Protein AF-0000000083204883 (afdb_homodimer)

Solvent-accessible surface area (backbone atoms only — not comparable to full-atom values): 38728 Å² total; per-residue (Å²): 101,37,36,27,34,36,57,40,54,31,65,78,94,38,88,53,67,63,18,46,50,49,54,61,36,45,36,52,37,22,74,72,64,37,47,37,32,40,41,23,33,39,91,71,51,90,71,87,69,51,61,55,72,74,25,39,43,43,73,42,78,50,64,87,50,73,80,52,20,53,50,53,37,37,52,52,45,47,53,48,30,54,75,69,62,31,55,31,38,37,35,30,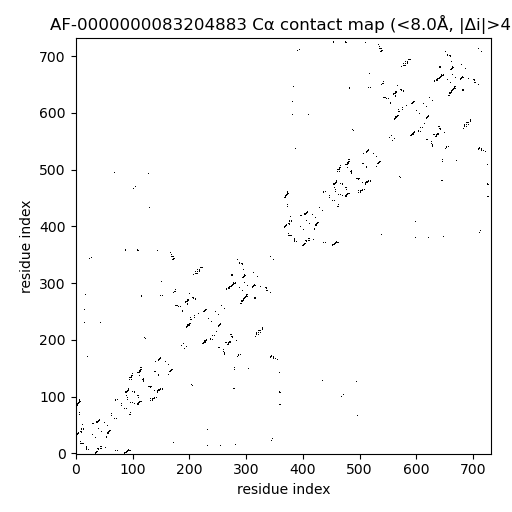36,30,56,39,18,48,49,31,35,52,37,45,62,71,68,34,37,34,38,30,38,47,61,42,77,68,52,77,39,83,82,52,52,72,51,46,27,42,50,27,52,46,2,40,49,30,30,65,73,56,32,72,35,38,37,21,42,39,68,69,54,43,52,45,40,28,72,74,66,67,43,76,80,57,41,82,50,51,64,47,40,74,80,66,59,83,40,90,48,66,69,57,35,55,72,67,71,51,52,83,54,31,25,41,32,33,61,49,62,51,48,78,44,37,30,59,64,48,52,54,53,15,54,70,70,34,84,49,84,83,40,42,47,37,44,33,29,41,60,96,66,87,43,74,63,38,51,50,46,53,52,52,34,54,75,70,67,38,39,71,68,34,74,70,59,66,68,65,41,28,22,50,54,57,32,38,46,28,35,47,49,50,29,74,64,66,37,61,58,52,54,59,48,44,39,38,57,53,19,34,36,54,41,32,20,60,38,72,38,55,53,68,73,62,68,61,73,85,28,47,33,62,60,87,38,40,68,55,46,20,50,52,50,40,52,55,69,70,40,82,88,63,78,37,89,65,92,57,76,80,25,35,46,70,62,40,27,53,55,52,50,52,49,51,56,59,56,69,44,81,72,78,82,123,103,37,36,29,35,37,57,39,56,32,67,80,94,38,88,51,68,64,19,46,49,49,53,61,36,48,37,51,38,22,73,72,64,35,46,37,33,41,41,22,34,40,92,70,51,91,72,85,69,51,61,55,71,73,26,39,43,44,74,43,79,51,66,88,50,74,81,50,21,53,51,53,38,36,52,51,46,47,53,47,29,56,74,69,63,33,55,31,38,37,35,31,37,29,56,38,17,47,49,31,35,51,38,45,63,71,69,32,37,33,39,32,36,46,61,44,78,68,51,77,38,84,85,52,53,71,51,46,26,42,48,28,51,45,2,40,49,32,30,65,73,56,32,71,36,38,37,22,42,40,68,69,54,44,51,47,39,30,72,75,67,65,43,77,79,56,40,83,51,52,64,48,38,74,80,64,59,85,42,90,48,67,70,58,34,54,73,67,70,52,53,81,54,29,25,41,30,32,61,50,63,50,48,77,45,37,31,59,66,47,50,53,53,14,53,70,71,34,84,48,85,81,40,42,46,35,43,34,28,43,59,96,65,86,44,75,63,38,52,51,46,52,52,51,34,54,74,70,66,39,37,72,69,35,74,71,60,66,69,64,41,28,22,51,54,57,32,38,45,28,35,47,48,50,28,76,64,64,37,62,58,49,55,59,49,44,40,38,58,54,18,35,35,53,40,31,20,60,36,72,38,54,52,67,74,62,67,61,75,84,29,46,32,62,60,87,39,39,67,54,45,20,50,52,49,40,52,55,69,72,40,82,89,63,78,38,90,63,93,58,76,80,25,34,46,68,61,41,28,52,56,51,52,51,49,51,56,58,56,68,43,81,72,78,85,125

Nearest PDB structures (foldseek):
  6n1x-assembly1_A  TM=7.635E-01  e=8.640E-19  Staphylococcus aureus subsp. aureus CN1
  2jjm-assembly1_C  TM=7.603E-01  e=8.647E-18  Bacillus anthracis str. Ames
  1rzv-assembly2_B  TM=6.541E-01  e=3.173E-16  Agrobacterium tumefaciens
  8b62-assembly2_B  TM=7.294E-01  e=3.375E-13  Pseudomonas aeruginosa
  8qoy-assembly1_A  TM=6.382E-01  e=8.184E-13  Actinobacillus pleuropneumoniae

Structure (mmCIF, N/CA/C/O backbone):
data_AF-0000000083204883-model_v1
#
loop_
_entity.id
_entity.type
_entity.pdbx_description
1 polymer 'Glycosyltransferase family 4 protein'
#
loop_
_atom_site.group_PDB
_atom_site.id
_atom_site.type_symbol
_atom_site.label_atom_id
_atom_site.label_alt_id
_atom_site.label_comp_id
_atom_site.label_asym_id
_atom_site.label_entity_id
_atom_site.label_seq_id
_atom_site.pdbx_PDB_ins_code
_atom_site.Cartn_x
_atom_site.Cartn_y
_atom_site.Cartn_z
_atom_site.occupancy
_atom_site.B_iso_or_equiv
_atom_site.auth_seq_id
_atom_site.auth_comp_id
_atom_site.auth_asym_id
_atom_site.auth_atom_id
_atom_site.pdbx_PDB_model_num
ATOM 1 N N . MET A 1 1 ? -12.242 -28.641 11.977 1 95.19 1 MET A N 1
ATOM 2 C CA . MET A 1 1 ? -11.484 -27.391 11.922 1 95.19 1 MET A CA 1
ATOM 3 C C . MET A 1 1 ? -11.938 -26.547 10.742 1 95.19 1 MET A C 1
ATOM 5 O O . MET A 1 1 ? -12.031 -27.031 9.617 1 95.19 1 MET A O 1
ATOM 9 N N . LYS A 1 2 ? -12.305 -25.344 10.961 1 96.94 2 LYS A N 1
ATOM 10 C CA . LYS A 1 2 ? -12.828 -24.453 9.93 1 96.94 2 LYS A CA 1
ATOM 11 C C . LYS A 1 2 ? -11.727 -23.562 9.367 1 96.94 2 LYS A C 1
ATOM 13 O O . LYS A 1 2 ? -11.086 -22.812 10.102 1 96.94 2 LYS A O 1
ATOM 18 N N . ILE A 1 3 ? -11.523 -23.625 8.055 1 98.56 3 ILE A N 1
ATOM 19 C CA . ILE A 1 3 ? -10.477 -22.891 7.352 1 98.56 3 ILE A CA 1
ATOM 20 C C . ILE A 1 3 ? -11.109 -21.969 6.309 1 98.56 3 ILE A C 1
ATOM 22 O O . ILE A 1 3 ? -11.898 -22.406 5.473 1 98.56 3 ILE A O 1
ATOM 26 N N . VAL A 1 4 ? -10.812 -20.719 6.344 1 98.69 4 VAL A N 1
ATOM 27 C CA . VAL A 1 4 ? -11.211 -19.766 5.309 1 98.69 4 VAL A CA 1
ATOM 28 C C . VAL A 1 4 ? -10 -19.406 4.449 1 98.69 4 VAL A C 1
ATOM 30 O O . VAL A 1 4 ? -8.922 -19.125 4.969 1 98.69 4 VAL A O 1
ATOM 33 N N . VAL A 1 5 ? -10.211 -19.484 3.193 1 98.69 5 VAL A N 1
ATOM 34 C CA . VAL A 1 5 ? -9.133 -19.25 2.232 1 98.69 5 VAL A CA 1
ATOM 35 C C . VAL A 1 5 ? -9.375 -17.938 1.497 1 98.69 5 VAL A C 1
ATOM 37 O O . VAL A 1 5 ? -10.484 -17.656 1.036 1 98.69 5 VAL A O 1
ATOM 40 N N . THR A 1 6 ? -8.312 -17.109 1.4 1 97.44 6 THR A N 1
ATOM 41 C CA . THR A 1 6 ? -8.398 -15.852 0.657 1 97.44 6 THR A CA 1
ATOM 42 C C . THR A 1 6 ? -7.113 -15.594 -0.123 1 97.44 6 THR A C 1
ATOM 44 O O . THR A 1 6 ? -6.141 -16.328 0.013 1 97.44 6 THR A O 1
ATOM 47 N N . GLY A 1 7 ? -7.121 -14.578 -0.982 1 94.31 7 GLY A N 1
ATOM 48 C CA . GLY A 1 7 ? -5.961 -14.227 -1.79 1 94.31 7 GLY A CA 1
ATOM 49 C C . GLY A 1 7 ? -6.031 -14.773 -3.203 1 94.31 7 GLY A C 1
ATOM 50 O O . GLY A 1 7 ? -5.18 -14.469 -4.035 1 94.31 7 GLY A O 1
ATOM 51 N N . THR A 1 8 ? -6.988 -15.617 -3.457 1 93.5 8 THR A N 1
ATOM 52 C CA . THR A 1 8 ? -7.262 -16.109 -4.801 1 93.5 8 THR A CA 1
ATOM 53 C C . THR A 1 8 ? -8.398 -15.328 -5.445 1 93.5 8 THR A C 1
ATOM 55 O O . THR A 1 8 ? -9.227 -14.742 -4.75 1 93.5 8 THR A O 1
ATOM 58 N N . ARG A 1 9 ? -8.391 -15.32 -6.75 1 91.62 9 ARG A N 1
ATOM 59 C CA . ARG A 1 9 ? -9.508 -14.688 -7.449 1 91.62 9 ARG A CA 1
ATOM 60 C C . ARG A 1 9 ? -10.758 -15.555 -7.367 1 91.62 9 ARG A C 1
ATOM 62 O O . ARG A 1 9 ? -11.875 -15.031 -7.395 1 91.62 9 ARG A O 1
ATOM 69 N N . GLY A 1 10 ? -10.453 -16.844 -7.371 1 93.12 10 GLY A N 1
ATOM 70 C CA . GLY A 1 10 ? -11.586 -17.75 -7.219 1 93.12 10 GLY A CA 1
ATOM 71 C C . GLY A 1 10 ? -11.336 -19.125 -7.793 1 93.12 10 GLY A C 1
ATOM 72 O O . GLY A 1 10 ? -10.273 -19.375 -8.375 1 93.12 10 GLY A O 1
ATOM 73 N N . ILE A 1 11 ? -12.188 -19.969 -7.551 1 95.25 11 ILE A N 1
ATOM 74 C CA . ILE A 1 11 ? -12.297 -21.297 -8.117 1 95.25 11 ILE A CA 1
ATOM 75 C C . ILE A 1 11 ? -13.766 -21.656 -8.336 1 95.25 11 ILE A C 1
ATOM 77 O O . ILE A 1 11 ? -14.648 -21.094 -7.684 1 95.25 11 ILE A O 1
ATOM 81 N N . PRO A 1 12 ? -14.148 -22.609 -9.203 1 94.19 12 PRO A N 1
ATOM 82 C CA . PRO A 1 12 ? -13.312 -23.328 -10.172 1 94.19 12 PRO A CA 1
ATOM 83 C C . PRO A 1 12 ? -13.156 -22.578 -11.484 1 94.19 12 PRO A C 1
ATOM 85 O O . PRO A 1 12 ? -13.875 -21.609 -11.734 1 94.19 12 PRO A O 1
ATOM 88 N N . GLY A 1 13 ? -12.219 -23 -12.297 1 90 13 GLY A N 1
ATOM 89 C CA . GLY A 1 13 ? -12.133 -22.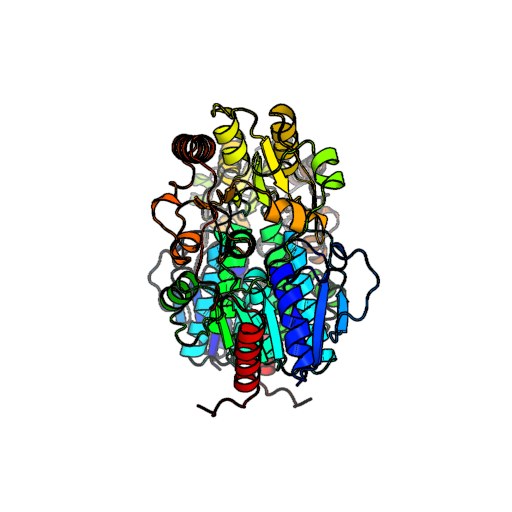625 -13.695 1 90 13 GLY A CA 1
ATOM 90 C C . GLY A 1 13 ? -11.625 -21.219 -13.914 1 90 13 GLY A C 1
ATOM 91 O O . GLY A 1 13 ? -11.922 -20.594 -14.93 1 90 13 GLY A O 1
ATOM 92 N N . ILE A 1 14 ? -10.992 -20.656 -12.914 1 90 14 ILE A N 1
ATOM 93 C CA . ILE A 1 14 ? -10.398 -19.328 -13.062 1 90 14 ILE A CA 1
ATOM 94 C C . ILE A 1 14 ? -8.922 -19.469 -13.422 1 90 14 ILE A C 1
ATOM 96 O O . ILE A 1 14 ? -8.203 -20.281 -12.836 1 90 14 ILE A O 1
ATOM 100 N N . MET A 1 15 ? -8.484 -18.75 -14.391 1 88.44 15 MET A N 1
ATOM 101 C CA . MET A 1 15 ? -7.113 -18.828 -14.883 1 88.44 15 MET A CA 1
ATOM 102 C C . MET A 1 15 ? -6.133 -18.234 -13.875 1 88.44 15 MET A C 1
ATOM 104 O O . MET A 1 15 ? -6.406 -17.203 -13.258 1 88.44 15 MET A O 1
ATOM 108 N N . GLY A 1 16 ? -4.996 -18.938 -13.703 1 89.75 16 GLY A N 1
ATOM 109 C CA . GLY A 1 16 ? -3.945 -18.453 -12.828 1 89.75 16 GLY A CA 1
ATOM 110 C C . GLY A 1 16 ? -3.301 -19.547 -11.992 1 89.75 16 GLY A C 1
ATOM 111 O O . GLY A 1 16 ? -3.922 -20.578 -11.727 1 89.75 16 GLY A O 1
ATOM 112 N N . GLY A 1 17 ? -2.109 -19.266 -11.594 1 90.81 17 GLY A N 1
ATOM 113 C CA . GLY A 1 17 ? -1.373 -20.234 -10.805 1 90.81 17 GLY A CA 1
ATOM 114 C C . GLY A 1 17 ? -1.964 -20.453 -9.422 1 90.81 17 GLY A C 1
ATOM 115 O O . GLY A 1 17 ? -2.141 -21.578 -8.984 1 90.81 17 GLY A O 1
ATOM 116 N N . VAL A 1 18 ? -2.275 -19.328 -8.75 1 93.69 18 VAL A N 1
ATOM 117 C CA . VAL A 1 18 ? -2.857 -19.406 -7.414 1 93.69 18 VAL A CA 1
ATOM 118 C C . VAL A 1 18 ? -4.238 -20.062 -7.488 1 93.69 18 VAL A C 1
ATOM 120 O O . VAL A 1 18 ? -4.594 -20.875 -6.633 1 93.69 18 VAL A O 1
ATOM 123 N N . GLU A 1 19 ? -4.977 -19.75 -8.492 1 94.62 19 GLU A N 1
ATOM 124 C CA . GLU A 1 19 ? -6.316 -20.297 -8.688 1 94.62 19 GLU A CA 1
ATOM 125 C C . GLU A 1 19 ? -6.27 -21.797 -8.945 1 94.62 19 GLU A C 1
ATOM 127 O O . GLU A 1 19 ? -7.039 -22.547 -8.359 1 94.62 19 GLU A O 1
ATOM 132 N N . THR A 1 20 ? -5.344 -22.172 -9.82 1 93.94 20 THR A N 1
ATOM 133 C CA . THR A 1 20 ? -5.172 -23.594 -10.109 1 93.94 20 THR A CA 1
ATOM 134 C C . THR A 1 20 ? -4.734 -24.359 -8.852 1 93.94 20 THR A C 1
ATOM 136 O O . THR A 1 20 ? -5.25 -25.438 -8.562 1 93.94 20 THR A O 1
ATOM 139 N N . HIS A 1 21 ? -3.814 -23.75 -8.125 1 96.38 21 HIS A N 1
ATOM 140 C CA . HIS A 1 21 ? -3.348 -24.312 -6.871 1 96.38 21 HIS A CA 1
ATOM 141 C C . HIS A 1 21 ? -4.504 -24.531 -5.902 1 96.38 21 HIS A C 1
ATOM 143 O O . HIS A 1 21 ? -4.656 -25.625 -5.348 1 96.38 21 HIS A O 1
ATOM 149 N N . CYS A 1 22 ? -5.305 -23.578 -5.723 1 97.88 22 CYS A N 1
ATOM 150 C CA . CYS A 1 22 ? -6.422 -23.641 -4.785 1 97.88 22 CYS A CA 1
ATOM 151 C C . CYS A 1 22 ? -7.469 -24.656 -5.258 1 97.88 22 CYS A C 1
ATOM 153 O O . CYS A 1 22 ? -8.039 -25.391 -4.449 1 97.88 22 CYS A O 1
ATOM 155 N N . GLU A 1 23 ? -7.703 -24.656 -6.574 1 96.56 23 GLU A N 1
ATOM 156 C CA . GLU A 1 23 ? -8.719 -25.531 -7.145 1 96.56 23 GLU A CA 1
ATOM 157 C C . GLU A 1 23 ? -8.336 -27 -6.973 1 96.56 23 GLU A C 1
ATOM 159 O O . GLU A 1 23 ? -9.203 -27.859 -6.797 1 96.56 23 GLU A O 1
ATOM 164 N N . GLU A 1 24 ? -7.078 -27.266 -6.996 1 96.56 24 GLU A N 1
ATOM 165 C CA . GLU A 1 24 ? -6.59 -28.641 -6.848 1 96.56 24 GLU A CA 1
ATOM 166 C C . GLU A 1 24 ? -6.445 -29.016 -5.379 1 96.56 24 GLU A C 1
ATOM 168 O O . GLU A 1 24 ? -6.766 -30.141 -4.988 1 96.56 24 GLU A O 1
ATOM 173 N N . LEU A 1 25 ? -6.035 -28.109 -4.555 1 98.06 25 LEU A N 1
ATOM 174 C CA . LEU A 1 25 ? -5.637 -28.391 -3.178 1 98.06 25 LEU A CA 1
ATOM 175 C C . LEU A 1 25 ? -6.855 -28.516 -2.271 1 98.06 25 LEU A C 1
ATOM 177 O O . LEU A 1 25 ? -6.977 -29.484 -1.52 1 98.06 25 LEU A O 1
ATOM 181 N N . PHE A 1 26 ? -7.758 -27.594 -2.324 1 98.56 26 PHE A N 1
ATOM 182 C CA . PHE A 1 26 ? -8.688 -27.422 -1.215 1 98.56 26 PHE A CA 1
ATOM 183 C C . PHE A 1 26 ? -9.781 -28.469 -1.251 1 98.56 26 PHE A C 1
ATOM 185 O O . PHE A 1 26 ? -10.242 -28.938 -0.205 1 98.56 26 PHE A O 1
ATOM 192 N N . PRO A 1 27 ? -10.25 -28.984 -2.502 1 98.12 27 PRO A N 1
ATOM 193 C CA . PRO A 1 27 ? -11.133 -30.141 -2.475 1 98.12 27 PRO A CA 1
ATOM 194 C C . PRO A 1 27 ? -10.508 -31.344 -1.776 1 98.12 27 PRO A C 1
ATOM 196 O O . PRO A 1 27 ? -11.195 -32.094 -1.08 1 98.12 27 PRO A O 1
ATOM 199 N N . ARG A 1 28 ? -9.234 -31.531 -1.938 1 98 28 ARG A N 1
ATOM 200 C CA . ARG A 1 28 ? -8.516 -32.625 -1.29 1 98 28 ARG A CA 1
ATOM 201 C C . ARG A 1 28 ? -8.438 -32.406 0.217 1 98 28 ARG A C 1
ATOM 203 O O . ARG A 1 28 ? -8.531 -33.375 0.991 1 98 28 ARG A O 1
ATOM 210 N N . ILE A 1 29 ? -8.266 -31.156 0.629 1 98.56 29 ILE A N 1
ATOM 211 C CA . ILE A 1 29 ? -8.258 -30.812 2.047 1 98.56 29 ILE A CA 1
ATOM 212 C C . ILE A 1 29 ? -9.633 -31.094 2.652 1 98.56 29 ILE A C 1
ATOM 214 O O . ILE A 1 29 ? -9.734 -31.641 3.754 1 98.56 29 ILE A O 1
ATOM 218 N N . ALA A 1 30 ? -10.688 -30.703 1.921 1 98.31 30 ALA A N 1
ATOM 219 C CA . ALA A 1 30 ? -12.055 -30.938 2.379 1 98.31 30 ALA A CA 1
ATOM 220 C C . ALA A 1 30 ? -12.32 -32.438 2.561 1 98.31 30 ALA A C 1
ATOM 222 O O . ALA A 1 30 ? -12.961 -32.844 3.529 1 98.31 30 ALA A O 1
ATOM 223 N N . ARG A 1 31 ? -11.828 -33.25 1.683 1 97.75 31 ARG A N 1
ATOM 224 C CA . ARG A 1 31 ? -12.016 -34.688 1.747 1 97.75 31 ARG A CA 1
ATOM 225 C C . ARG A 1 31 ? -11.328 -35.281 2.973 1 97.75 31 ARG A C 1
ATOM 227 O O . ARG A 1 31 ? -11.703 -36.375 3.445 1 97.75 31 ARG A O 1
ATOM 234 N N . LYS A 1 32 ? -10.391 -34.562 3.473 1 97.56 32 LYS A N 1
ATOM 235 C CA . LYS A 1 32 ? -9.672 -35.031 4.66 1 97.56 32 LYS A CA 1
ATOM 236 C C . LYS A 1 32 ? -10.414 -34.625 5.934 1 97.56 32 LYS A C 1
ATOM 238 O O . LYS A 1 32 ? -9.953 -34.906 7.043 1 97.56 32 LYS A O 1
ATOM 243 N N . GLY A 1 33 ? -11.523 -33.875 5.84 1 97.25 33 GLY A N 1
ATOM 244 C CA . GLY A 1 33 ? -12.383 -33.625 6.984 1 97.25 33 GLY A CA 1
ATOM 245 C C . GLY A 1 33 ? -12.375 -32.188 7.426 1 97.25 33 GLY A C 1
ATOM 246 O O . GLY A 1 33 ? -13.055 -31.812 8.383 1 97.25 33 GLY A O 1
ATOM 247 N N . PHE A 1 34 ? -11.688 -31.312 6.758 1 98 34 PHE A N 1
ATOM 248 C CA . PHE A 1 34 ? -11.656 -29.906 7.113 1 98 34 PHE A CA 1
ATOM 249 C C . PHE A 1 34 ? -12.867 -29.172 6.539 1 98 34 PHE A C 1
ATOM 251 O O . PHE A 1 34 ? -13.336 -29.5 5.445 1 98 34 PHE A O 1
ATOM 258 N N . ASP A 1 35 ? -13.383 -28.25 7.246 1 98.44 35 ASP A N 1
ATOM 259 C CA . ASP A 1 35 ? -14.43 -27.344 6.766 1 98.44 35 ASP A CA 1
ATOM 260 C C . ASP A 1 35 ? -13.82 -26.141 6.059 1 98.44 35 ASP A C 1
ATOM 262 O O . ASP A 1 35 ? -13.453 -25.156 6.703 1 98.44 35 ASP A O 1
ATOM 266 N N . VAL A 1 36 ? -13.797 -26.219 4.727 1 98.62 36 VAL A N 1
ATOM 267 C CA . VAL A 1 36 ? -13.055 -25.234 3.951 1 98.62 36 VAL A CA 1
ATOM 268 C C . VAL A 1 36 ? -14.023 -24.266 3.275 1 98.62 36 VAL A C 1
ATOM 270 O O . VAL A 1 36 ? -14.969 -24.688 2.613 1 98.62 36 VAL A O 1
ATOM 273 N N . THR A 1 37 ? -13.844 -23 3.451 1 98.69 37 THR A N 1
ATOM 274 C CA . THR A 1 37 ? -14.539 -21.938 2.73 1 98.69 37 THR A CA 1
ATOM 275 C C . THR A 1 37 ? -13.555 -21.109 1.918 1 98.69 37 THR A C 1
ATOM 277 O O . THR A 1 37 ? -12.586 -20.578 2.463 1 98.69 37 THR A O 1
ATOM 280 N N . VAL A 1 38 ? -13.805 -20.984 0.643 1 98.44 38 VAL A N 1
ATOM 281 C CA . VAL A 1 38 ? -12.969 -20.156 -0.227 1 98.44 38 VAL A CA 1
ATOM 282 C C . VAL A 1 38 ? -13.688 -18.859 -0.548 1 98.44 38 VAL A C 1
ATOM 284 O O . VAL A 1 38 ? -14.82 -18.859 -1.043 1 98.44 38 VAL A O 1
ATOM 287 N N . ILE A 1 39 ? -13.023 -17.781 -0.269 1 97.75 39 ILE A N 1
ATOM 288 C CA . ILE A 1 39 ? -13.555 -16.453 -0.602 1 97.75 39 ILE A CA 1
ATOM 289 C C . ILE A 1 39 ? -13.141 -16.078 -2.021 1 97.75 39 ILE A C 1
ATOM 291 O O . ILE A 1 39 ? -11.945 -16.047 -2.338 1 97.75 39 ILE A O 1
ATOM 295 N N . ARG A 1 40 ? -14.133 -15.812 -2.848 1 95.62 40 ARG A N 1
ATOM 296 C CA . ARG A 1 40 ? -13.875 -15.484 -4.246 1 95.62 40 ARG A CA 1
ATOM 297 C C . ARG A 1 40 ? -14.141 -14.008 -4.516 1 95.62 40 ARG A C 1
ATOM 299 O O . ARG A 1 40 ? -14.922 -13.367 -3.811 1 95.62 40 ARG A O 1
ATOM 306 N N . ARG A 1 41 ? -13.414 -13.484 -5.453 1 91.25 41 ARG A N 1
ATOM 307 C CA . ARG A 1 41 ? -13.672 -12.125 -5.922 1 91.25 41 ARG A CA 1
ATOM 308 C C . ARG A 1 41 ? -14.805 -12.109 -6.945 1 91.25 41 ARG A C 1
ATOM 310 O O . ARG A 1 41 ? -14.648 -12.609 -8.062 1 91.25 41 ARG A O 1
ATOM 317 N N . LYS A 1 42 ? -15.773 -11.453 -6.699 1 88.94 42 LYS A N 1
ATOM 318 C CA . LYS A 1 42 ? -17 -11.492 -7.488 1 88.94 42 LYS A CA 1
ATOM 319 C C . LYS A 1 42 ? -16.734 -11.047 -8.93 1 88.94 42 LYS A C 1
ATOM 321 O O . LYS A 1 42 ? -17.359 -11.562 -9.859 1 88.94 42 LYS A O 1
ATOM 326 N N . SER A 1 43 ? -15.867 -10.148 -9.141 1 85.19 43 SER A N 1
ATOM 327 C CA . SER A 1 43 ? -15.602 -9.586 -10.461 1 85.19 43 SER A CA 1
ATOM 328 C C . SER A 1 43 ? -14.969 -10.617 -11.383 1 85.19 43 SER A C 1
ATOM 330 O O . SER A 1 43 ? -14.969 -10.453 -12.609 1 85.19 43 SER A O 1
ATOM 332 N N . TYR A 1 44 ? -14.453 -11.719 -10.789 1 87.06 44 TYR A N 1
ATOM 333 C CA . TYR A 1 44 ? -13.742 -12.711 -11.594 1 87.06 44 TYR A CA 1
ATOM 334 C C . TYR A 1 44 ? -14.57 -13.984 -11.742 1 87.06 44 TYR A C 1
ATOM 336 O O . TYR A 1 44 ? -14.203 -14.883 -12.508 1 87.06 44 TYR A O 1
ATOM 344 N N . VAL A 1 45 ? -15.562 -14.016 -10.961 1 88.25 45 VAL A N 1
ATOM 345 C CA . VAL A 1 45 ? -16.391 -15.219 -10.953 1 88.25 45 VAL A CA 1
ATOM 346 C C . VAL A 1 45 ? -17.609 -15.016 -11.844 1 88.25 45 VAL A C 1
ATOM 348 O O . VAL A 1 45 ? -18.266 -13.977 -11.781 1 88.25 45 VAL A O 1
ATOM 351 N N . HIS A 1 46 ? -17.859 -16.047 -12.711 1 86.88 46 HIS A N 1
ATOM 352 C CA . HIS A 1 46 ? -18.953 -15.922 -13.664 1 86.88 46 HIS A CA 1
ATOM 353 C C . HIS A 1 46 ? -20.016 -17 -13.43 1 86.88 46 HIS A C 1
ATOM 355 O O . HIS A 1 46 ? -20.797 -17.312 -14.328 1 86.88 46 HIS A O 1
ATOM 361 N N . ASP A 1 47 ? -19.984 -17.562 -12.273 1 90.94 47 ASP A N 1
ATOM 362 C CA . ASP A 1 47 ? -20.969 -18.578 -11.898 1 90.94 47 ASP A CA 1
ATOM 363 C C . ASP A 1 47 ? -21.703 -18.188 -10.617 1 90.94 47 ASP A C 1
ATOM 365 O O . ASP A 1 47 ? -21.453 -17.125 -10.062 1 90.94 47 ASP A O 1
ATOM 369 N N . THR A 1 48 ? -22.656 -18.984 -10.195 1 91 48 THR A N 1
ATOM 370 C CA . THR A 1 48 ? -23.422 -18.734 -8.969 1 91 48 THR A CA 1
ATOM 371 C C . THR A 1 48 ? -23.203 -19.859 -7.965 1 91 48 THR A C 1
ATOM 373 O O . THR A 1 48 ? -24.078 -20.125 -7.133 1 91 48 THR A O 1
ATOM 376 N N . LEU A 1 49 ? -22.062 -20.531 -8.148 1 94.19 49 LEU A N 1
ATOM 377 C CA . LEU A 1 49 ? -21.797 -21.688 -7.289 1 94.19 49 LEU A CA 1
ATOM 378 C C . LEU A 1 49 ? -21.609 -21.25 -5.84 1 94.19 49 LEU A C 1
ATOM 380 O O . LEU A 1 49 ? -20.984 -20.219 -5.57 1 94.19 49 LEU A O 1
ATOM 384 N N . ARG A 1 50 ? -22.172 -22.016 -4.918 1 95.5 50 ARG A N 1
ATOM 385 C CA . ARG A 1 50 ? -21.953 -21.797 -3.49 1 95.5 50 ARG A CA 1
ATOM 386 C C . ARG A 1 50 ? -21.172 -22.953 -2.877 1 95.5 50 ARG A C 1
ATOM 388 O O . ARG A 1 50 ? -20.688 -22.844 -1.746 1 95.5 50 ARG A O 1
ATOM 395 N N . GLN A 1 51 ? -21.062 -24 -3.654 1 97 51 GLN A N 1
ATOM 396 C CA . GLN A 1 51 ? -20.281 -25.172 -3.266 1 97 51 GLN A CA 1
ATOM 397 C C . GLN A 1 51 ? -19.516 -25.734 -4.457 1 97 51 GLN A C 1
ATOM 399 O O . GLN A 1 51 ? -19.953 -25.609 -5.602 1 97 51 GLN A O 1
ATOM 404 N N .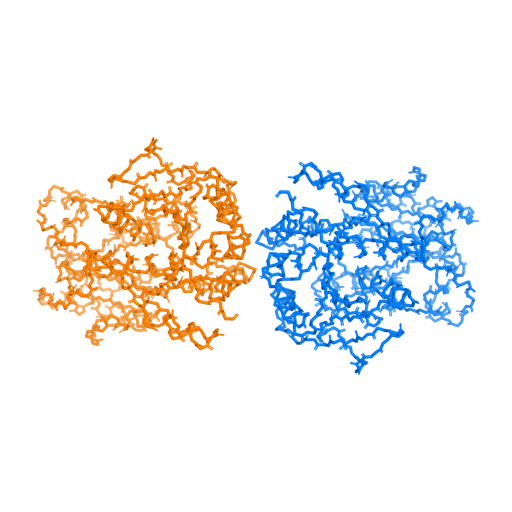 TYR A 1 52 ? -18.422 -26.312 -4.16 1 96.94 52 TYR A N 1
ATOM 405 C CA . TYR A 1 52 ? -17.594 -26.969 -5.168 1 96.94 52 TYR A CA 1
ATOM 406 C C . TYR A 1 52 ? -16.75 -28.078 -4.555 1 96.94 52 TYR A C 1
ATOM 408 O O . TYR A 1 52 ? -15.82 -27.828 -3.793 1 96.94 52 TYR A O 1
ATOM 416 N N . GLU A 1 53 ? -17.062 -29.312 -4.844 1 97.06 53 GLU A N 1
ATOM 417 C CA . GLU A 1 53 ? -16.312 -30.5 -4.434 1 97.06 53 GLU A CA 1
ATOM 418 C C . GLU A 1 53 ? -16.031 -30.484 -2.936 1 97.06 53 GLU A C 1
ATOM 420 O O . GLU A 1 53 ? -14.875 -30.625 -2.52 1 97.06 53 GLU A O 1
ATOM 425 N N . GLY A 1 54 ? -16.984 -30.188 -2.115 1 96.88 54 GLY A N 1
ATOM 426 C CA . GLY A 1 54 ? -16.891 -30.281 -0.667 1 96.88 54 GLY A CA 1
ATOM 427 C C . GLY A 1 54 ? -16.469 -28.984 -0.009 1 96.88 54 GLY A C 1
ATOM 428 O O . GLY A 1 54 ? -16.391 -28.906 1.218 1 96.88 54 GLY A O 1
ATOM 429 N N . ILE A 1 55 ? -16.234 -27.906 -0.812 1 97.69 55 ILE A N 1
ATOM 430 C CA . ILE A 1 55 ? -15.812 -26.625 -0.269 1 97.69 55 ILE A CA 1
ATOM 431 C C . ILE A 1 55 ? -16.953 -25.609 -0.38 1 97.69 55 ILE A C 1
ATOM 433 O O . ILE A 1 55 ? -17.734 -25.656 -1.332 1 97.69 55 ILE A O 1
ATOM 437 N N . THR A 1 56 ? -17.109 -24.766 0.576 1 98.06 56 THR A N 1
ATOM 438 C CA . THR A 1 56 ? -18.047 -23.656 0.515 1 98.06 56 THR A CA 1
ATOM 439 C C . THR A 1 56 ? -17.422 -22.453 -0.201 1 98.06 56 THR A C 1
ATOM 441 O O . THR A 1 56 ? -16.25 -22.141 0.018 1 98.06 56 THR A O 1
ATOM 444 N N . LEU A 1 57 ? -18.188 -21.891 -1.063 1 97.69 57 LEU A N 1
ATOM 445 C CA . LEU A 1 57 ? -17.734 -20.719 -1.798 1 97.69 57 LEU A CA 1
ATOM 446 C C . LEU A 1 57 ? -18.484 -19.469 -1.351 1 97.69 57 LEU A C 1
ATOM 448 O O . LEU A 1 57 ? -19.703 -19.484 -1.181 1 97.69 57 LEU A O 1
ATOM 452 N N . VAL A 1 58 ? -17.781 -18.406 -1.088 1 96.69 58 VAL A N 1
ATOM 453 C CA . VAL A 1 58 ? -18.359 -17.125 -0.732 1 96.69 58 VAL A CA 1
ATOM 454 C C . VAL A 1 58 ? -17.828 -16.031 -1.661 1 96.69 58 VAL A C 1
ATOM 456 O O . VAL A 1 58 ? -16.625 -15.828 -1.75 1 96.69 58 VAL A O 1
ATOM 459 N N . ASP A 1 59 ? -18.688 -15.344 -2.338 1 94.56 59 ASP A N 1
ATOM 460 C CA . ASP A 1 59 ? -18.312 -14.258 -3.234 1 94.56 59 ASP A CA 1
ATOM 461 C C . ASP A 1 59 ? -18.375 -12.906 -2.52 1 94.56 59 ASP A C 1
ATOM 463 O O . ASP A 1 59 ? -19.391 -12.562 -1.93 1 94.56 59 ASP A O 1
ATOM 467 N N . LEU A 1 60 ? -17.312 -12.227 -2.557 1 91.44 60 LEU A N 1
ATOM 468 C CA . LEU A 1 60 ? -17.312 -10.875 -2.004 1 91.44 60 LEU A CA 1
ATOM 469 C C . LEU A 1 60 ? -17.078 -9.844 -3.098 1 91.44 60 LEU A C 1
ATOM 471 O O . LEU A 1 60 ? -16.219 -10.031 -3.961 1 91.44 60 LEU A O 1
ATOM 475 N N . ALA A 1 61 ? -17.812 -8.82 -3.172 1 81.88 61 ALA A N 1
ATOM 476 C CA . ALA A 1 61 ? -17.688 -7.746 -4.152 1 81.88 61 ALA A CA 1
ATOM 477 C C . ALA A 1 61 ? -16.547 -6.793 -3.775 1 81.88 61 ALA A C 1
ATOM 479 O O . ALA A 1 61 ? -16.281 -6.574 -2.592 1 81.88 61 ALA A O 1
ATOM 480 N N . THR A 1 62 ? -15.758 -6.473 -4.742 1 70.44 62 THR A N 1
ATOM 481 C CA . THR A 1 62 ? -14.758 -5.445 -4.477 1 70.44 62 THR A CA 1
ATOM 482 C C . THR A 1 62 ? -14.844 -4.328 -5.516 1 70.44 62 THR A C 1
ATOM 484 O O . THR A 1 62 ? -15.32 -4.547 -6.633 1 70.44 62 THR A O 1
ATOM 487 N N . PRO A 1 63 ? -14.391 -3.148 -5.148 1 61.84 63 PRO A N 1
ATOM 488 C CA . PRO A 1 63 ? -14.367 -2.035 -6.102 1 61.84 63 PRO A CA 1
ATOM 489 C C . PRO A 1 63 ? -13.523 -2.34 -7.34 1 61.84 63 PRO A C 1
ATOM 491 O O . PRO A 1 63 ? -12.609 -3.16 -7.281 1 61.84 63 PRO A O 1
ATOM 494 N N . LYS A 1 64 ? -13.922 -2.016 -8.5 1 57.84 64 LYS A N 1
ATOM 495 C CA . LYS A 1 64 ? -13.352 -2.334 -9.805 1 57.84 64 LYS A CA 1
ATOM 496 C C . LYS A 1 64 ? -11.945 -1.752 -9.945 1 57.84 64 LYS A C 1
ATOM 498 O O . LYS A 1 64 ? -11.258 -2.006 -10.938 1 57.84 64 LYS A O 1
ATOM 503 N N . LYS A 1 65 ? -11.438 -1.081 -8.953 1 57.97 65 LYS A N 1
ATOM 504 C CA . LYS A 1 65 ? -10.086 -0.584 -9.211 1 57.97 65 LYS A CA 1
ATOM 505 C C . LYS A 1 65 ? -9.039 -1.617 -8.812 1 57.97 65 LYS A C 1
ATOM 507 O O . LYS A 1 65 ? -9.039 -2.111 -7.684 1 57.97 65 LYS A O 1
ATOM 512 N N . LYS A 1 66 ? -8.156 -2.094 -9.719 1 54.5 66 LYS A N 1
ATOM 513 C CA . LYS A 1 66 ? -7.281 -3.262 -9.734 1 54.5 66 LYS A CA 1
ATOM 514 C C . LYS A 1 66 ? -6.457 -3.344 -8.453 1 54.5 66 LYS A C 1
ATOM 516 O O . LYS A 1 66 ? -6.477 -4.363 -7.762 1 54.5 66 LYS A O 1
ATOM 521 N N . SER A 1 67 ? -5.656 -2.256 -8.211 1 53.81 67 SER A N 1
ATOM 522 C CA . SER A 1 67 ? -4.68 -2.361 -7.137 1 53.81 67 SER A CA 1
ATOM 523 C C . SER A 1 67 ? -5.355 -2.375 -5.77 1 53.81 67 SER A C 1
ATOM 525 O O . SER A 1 67 ? -4.926 -3.09 -4.863 1 53.81 67 SER A O 1
ATOM 527 N N . PHE A 1 68 ? -6.559 -1.792 -5.641 1 61.5 68 PHE A N 1
ATOM 528 C CA . PHE A 1 68 ? -7.273 -1.585 -4.391 1 61.5 68 PHE A CA 1
ATOM 529 C C . PHE A 1 68 ? -8.25 -2.73 -4.125 1 61.5 68 PHE A C 1
ATOM 531 O O . PHE A 1 68 ? -8.578 -3.014 -2.973 1 61.5 68 PHE A O 1
ATOM 538 N N . GLU A 1 69 ? -8.312 -3.443 -5.121 1 73.31 69 GLU A N 1
ATOM 539 C CA . GLU A 1 69 ? -9.344 -4.473 -5.066 1 73.31 69 GLU A CA 1
ATOM 540 C C . GLU A 1 69 ? -8.898 -5.66 -4.215 1 73.31 69 GLU A C 1
ATOM 542 O O . GLU A 1 69 ? -9.656 -6.148 -3.377 1 73.31 69 GLU A O 1
ATOM 547 N N . ALA A 1 70 ? -7.641 -5.973 -4.344 1 77.69 70 ALA A N 1
ATOM 548 C CA . ALA A 1 70 ? -7.148 -7.172 -3.666 1 77.69 70 ALA A CA 1
ATOM 549 C C . ALA A 1 70 ? -7.062 -6.957 -2.158 1 77.69 70 ALA A C 1
ATOM 551 O O . ALA A 1 70 ? -7.41 -7.844 -1.378 1 77.69 70 ALA A O 1
ATOM 552 N N . ILE A 1 71 ? -6.695 -5.781 -1.769 1 82.12 71 ILE A N 1
ATOM 553 C CA . ILE A 1 71 ? -6.504 -5.504 -0.349 1 82.12 71 ILE A CA 1
ATOM 554 C C . ILE A 1 71 ? -7.859 -5.371 0.338 1 82.12 71 ILE A C 1
ATOM 556 O O . ILE A 1 71 ? -8.07 -5.918 1.425 1 82.12 71 ILE A O 1
ATOM 560 N N . VAL A 1 72 ? -8.766 -4.637 -0.331 1 82.56 72 VAL A N 1
ATOM 561 C CA . VAL A 1 72 ? -10.109 -4.473 0.216 1 82.56 72 VAL A CA 1
ATOM 562 C C . VAL A 1 72 ? -10.805 -5.828 0.288 1 82.56 72 VAL A C 1
ATOM 564 O O . VAL A 1 72 ? -11.492 -6.133 1.27 1 82.56 72 VAL A O 1
ATOM 567 N N . HIS A 1 73 ? -10.602 -6.535 -0.753 1 89.38 73 HIS A N 1
ATOM 568 C CA . HIS A 1 73 ? -11.18 -7.875 -0.787 1 89.38 73 HIS A CA 1
ATOM 569 C C . HIS A 1 73 ? -10.648 -8.734 0.361 1 89.38 73 HIS A C 1
ATOM 571 O O . HIS A 1 73 ? -11.422 -9.43 1.022 1 89.38 73 HIS A O 1
ATOM 577 N N . THR A 1 74 ? -9.352 -8.656 0.58 1 91.88 74 THR A N 1
ATOM 578 C CA . THR A 1 74 ? -8.75 -9.445 1.649 1 91.88 74 THR A CA 1
ATOM 579 C C . THR A 1 74 ? -9.258 -8.984 3.012 1 91.88 74 THR A C 1
ATOM 581 O O . THR A 1 74 ? -9.508 -9.805 3.896 1 91.88 74 THR A O 1
ATOM 584 N N . PHE A 1 75 ? -9.438 -7.68 3.227 1 90.75 75 PHE A N 1
ATOM 585 C CA . PHE A 1 75 ? -9.969 -7.164 4.48 1 90.75 75 PHE A CA 1
ATOM 586 C C . PHE A 1 75 ? -11.367 -7.727 4.746 1 90.75 75 PHE A C 1
ATOM 588 O O . PHE A 1 75 ? -11.641 -8.211 5.844 1 90.75 75 PHE A O 1
ATOM 595 N N . ARG A 1 76 ? -12.156 -7.676 3.723 1 91.06 76 ARG A N 1
ATOM 596 C CA . ARG A 1 76 ? -13.508 -8.219 3.848 1 91.06 76 ARG A CA 1
ATOM 597 C C . ARG A 1 76 ? -13.477 -9.719 4.109 1 91.06 76 ARG A C 1
ATOM 599 O O . ARG A 1 76 ? -14.312 -10.242 4.844 1 91.06 76 ARG A O 1
ATOM 606 N N . ALA A 1 77 ? -12.531 -10.344 3.455 1 95.75 77 ALA A N 1
ATOM 607 C CA . ALA A 1 77 ? -12.383 -11.781 3.656 1 95.75 77 ALA A CA 1
ATOM 608 C C . ALA A 1 77 ? -12.016 -12.102 5.102 1 95.75 77 ALA A C 1
ATOM 610 O O . ALA A 1 77 ? -12.5 -13.078 5.672 1 95.75 77 ALA A O 1
ATOM 611 N N . VAL A 1 78 ? -11.133 -11.297 5.688 1 96.06 78 VAL A N 1
ATOM 612 C CA . VAL A 1 78 ? -10.734 -11.477 7.082 1 96.06 78 VAL A CA 1
ATOM 613 C C . VAL A 1 78 ? -11.938 -11.289 7.996 1 96.06 78 VAL A C 1
ATOM 615 O O . VAL A 1 78 ? -12.148 -12.07 8.922 1 96.06 78 VAL A O 1
ATOM 618 N N . LEU A 1 79 ? -12.719 -10.273 7.734 1 93.75 79 LEU A N 1
ATOM 619 C CA . LEU A 1 79 ? -13.922 -10.039 8.523 1 93.75 79 LEU A CA 1
ATOM 620 C C . LEU A 1 79 ? -14.898 -11.203 8.391 1 93.75 79 LEU A C 1
ATOM 622 O O . LEU A 1 79 ? -15.523 -11.609 9.375 1 93.75 79 LEU A O 1
ATOM 626 N N . GLU A 1 80 ? -15.008 -11.688 7.148 1 96 80 GLU A N 1
AT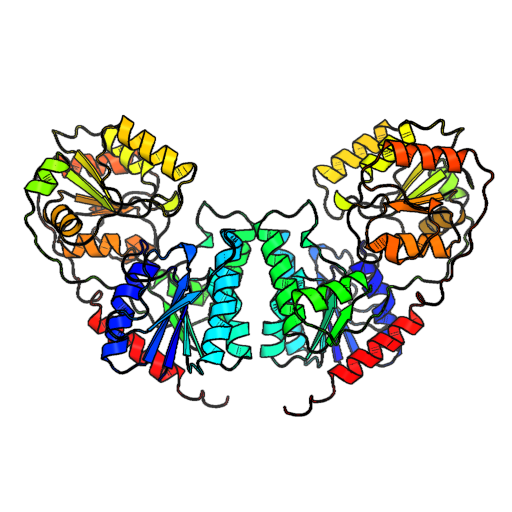OM 627 C CA . GLU A 1 80 ? -15.883 -12.828 6.91 1 96 80 GLU A CA 1
ATOM 628 C C . GLU A 1 80 ? -15.391 -14.062 7.668 1 96 80 GLU A C 1
ATOM 630 O O . GLU A 1 80 ? -16.203 -14.828 8.203 1 96 80 GLU A O 1
ATOM 635 N N . ALA A 1 81 ? -14.125 -14.266 7.676 1 97.69 81 ALA A N 1
ATOM 636 C CA . ALA A 1 81 ? -13.547 -15.383 8.406 1 97.69 81 ALA A CA 1
ATOM 637 C C . ALA A 1 81 ? -13.891 -15.312 9.891 1 97.69 81 ALA A C 1
ATOM 639 O O . ALA A 1 81 ? -14.219 -16.328 10.508 1 97.69 81 ALA A O 1
ATOM 640 N N . LYS A 1 82 ? -13.75 -14.117 10.445 1 96.38 82 LYS A N 1
ATOM 641 C CA . LYS A 1 82 ? -14.109 -13.922 11.844 1 96.38 82 LYS A CA 1
ATOM 642 C C . LYS A 1 82 ? -15.586 -14.211 12.078 1 96.38 82 LYS A C 1
ATOM 644 O O . LYS A 1 82 ? -15.945 -14.898 13.039 1 96.38 82 LYS A O 1
ATOM 649 N N . LYS A 1 83 ? -16.422 -13.68 11.227 1 96.12 83 LYS A N 1
ATOM 650 C CA . LYS A 1 83 ? -17.859 -13.875 11.328 1 96.12 83 LYS A CA 1
ATOM 651 C C . LYS A 1 83 ? -18.219 -15.359 11.289 1 96.12 83 LYS A C 1
ATOM 653 O O . LYS A 1 83 ? -19.125 -15.805 12 1 96.12 83 LYS A O 1
ATOM 658 N N . LEU A 1 84 ? -17.484 -16.125 10.484 1 96.62 84 LEU A N 1
ATOM 659 C CA . LEU A 1 84 ? -17.734 -17.547 10.312 1 96.62 84 LEU A CA 1
ATOM 660 C C . LEU A 1 84 ? -17.109 -18.359 11.445 1 96.62 84 LEU A C 1
ATOM 662 O O . LEU A 1 84 ? -17.219 -19.578 11.477 1 96.62 84 LEU A O 1
ATOM 666 N N . LYS A 1 85 ? -16.359 -17.625 12.359 1 96.88 85 LYS A N 1
ATOM 667 C CA . LYS A 1 85 ? -15.68 -18.266 13.484 1 96.88 85 LYS A CA 1
ATOM 668 C C . LYS A 1 85 ? -14.641 -19.266 13 1 96.88 85 LYS A C 1
ATOM 670 O O . LYS A 1 85 ? -14.578 -20.391 13.492 1 96.88 85 LYS A O 1
ATOM 675 N N . ALA A 1 86 ? -13.969 -18.875 11.922 1 97.56 86 ALA A N 1
ATOM 676 C CA . ALA A 1 86 ? -12.883 -19.703 11.414 1 97.56 86 ALA A CA 1
ATOM 677 C C . ALA A 1 86 ? -11.758 -19.812 12.438 1 97.56 86 ALA A C 1
ATOM 679 O O . ALA A 1 86 ? -11.461 -18.859 13.156 1 97.56 86 ALA A O 1
ATOM 680 N N . GLU A 1 87 ? -11.172 -20.922 12.523 1 97.12 87 GLU A N 1
ATOM 681 C CA . GLU A 1 87 ? -9.984 -21.109 13.352 1 97.12 87 GLU A CA 1
ATOM 682 C C . GLU A 1 87 ? -8.727 -20.609 12.641 1 97.12 87 GLU A C 1
ATOM 684 O O . GLU A 1 87 ? -7.852 -20 13.266 1 97.12 87 GLU A O 1
ATOM 689 N N . ILE A 1 88 ? -8.703 -20.875 11.305 1 98.31 88 ILE A N 1
ATOM 690 C CA . ILE A 1 88 ? -7.531 -20.531 10.5 1 98.31 88 ILE A CA 1
ATOM 691 C C . ILE A 1 88 ? -7.973 -19.75 9.258 1 98.31 88 ILE A C 1
ATOM 693 O O . ILE A 1 88 ? -8.969 -20.109 8.625 1 98.31 88 ILE A O 1
ATOM 697 N N . ILE A 1 89 ? -7.316 -18.688 8.961 1 98.69 89 ILE A N 1
ATOM 698 C CA . ILE A 1 89 ? -7.41 -18.078 7.637 1 98.69 89 ILE A CA 1
ATOM 699 C C . ILE A 1 89 ? -6.133 -18.359 6.848 1 98.69 89 ILE A C 1
ATOM 701 O O . ILE A 1 89 ? -5.027 -18.203 7.363 1 98.69 89 ILE A O 1
ATOM 705 N N . HIS A 1 90 ? -6.285 -18.922 5.691 1 98.88 90 HIS A N 1
ATOM 706 C CA . HIS A 1 90 ? -5.176 -19.219 4.789 1 98.88 90 HIS A CA 1
ATOM 707 C C . HIS A 1 90 ? -5.055 -18.172 3.699 1 98.88 90 HIS A C 1
ATOM 709 O O . HIS A 1 90 ? -5.895 -18.094 2.797 1 98.88 90 HIS A O 1
ATOM 715 N N . ILE A 1 91 ? -4.031 -17.391 3.801 1 98.38 91 ILE A N 1
ATOM 716 C CA . ILE A 1 91 ? -3.82 -16.281 2.877 1 98.38 91 ILE A CA 1
ATOM 717 C C . ILE A 1 91 ? -2.832 -16.688 1.788 1 98.38 91 ILE A C 1
ATOM 719 O O . ILE A 1 91 ? -1.719 -17.125 2.088 1 98.38 91 ILE A O 1
ATOM 723 N N . HIS A 1 92 ? -3.285 -16.531 0.586 1 96.75 92 HIS A N 1
ATOM 724 C CA . HIS A 1 92 ? -2.424 -16.828 -0.555 1 96.75 92 HIS A CA 1
ATOM 725 C C . HIS A 1 92 ? -1.886 -15.539 -1.179 1 96.75 92 HIS A C 1
ATOM 727 O O . HIS A 1 92 ? -2.631 -14.578 -1.365 1 96.75 92 HIS A O 1
ATOM 733 N N . ALA A 1 93 ? -0.553 -15.516 -1.526 1 91.75 93 ALA A N 1
ATOM 734 C CA . ALA A 1 93 ? 0.121 -14.461 -2.275 1 91.75 93 ALA A CA 1
ATOM 735 C C . ALA A 1 93 ? 0.568 -13.336 -1.351 1 91.75 93 ALA A C 1
ATOM 737 O O . ALA A 1 93 ? -0.016 -13.125 -0.284 1 91.75 93 ALA A O 1
ATOM 738 N N . VAL A 1 94 ? 1.498 -12.578 -1.734 1 90.81 94 VAL A N 1
ATOM 739 C CA . VAL A 1 94 ? 2.195 -11.609 -0.896 1 90.81 94 VAL A CA 1
ATOM 740 C C . VAL A 1 94 ? 1.319 -10.375 -0.701 1 90.81 94 VAL A C 1
ATOM 742 O O . VAL A 1 94 ? 1.325 -9.766 0.371 1 90.81 94 VAL A O 1
ATOM 745 N N . GLY A 1 95 ? 0.567 -9.992 -1.732 1 88.88 95 GLY A N 1
ATOM 746 C CA . GLY A 1 95 ? -0.284 -8.82 -1.608 1 88.88 95 GLY A CA 1
ATOM 747 C C . GLY A 1 95 ? -1.267 -8.914 -0.457 1 88.88 95 GLY A C 1
ATOM 748 O O . GLY A 1 95 ? -1.231 -8.094 0.466 1 88.88 95 GLY A O 1
ATOM 749 N N . PRO A 1 96 ? -2.051 -9.969 -0.515 1 92.56 96 PRO A N 1
ATOM 750 C CA . PRO A 1 96 ? -3.035 -10.172 0.548 1 92.56 96 PRO A CA 1
ATOM 751 C C . PRO A 1 96 ? -2.393 -10.359 1.921 1 92.56 96 PRO A C 1
ATOM 753 O O . PRO A 1 96 ? -3.014 -10.047 2.943 1 92.56 96 PRO A O 1
ATOM 756 N N . ALA A 1 97 ? -1.163 -10.758 1.996 1 94.88 97 ALA A N 1
ATOM 757 C CA . ALA A 1 97 ? -0.478 -11.016 3.262 1 94.88 97 ALA A CA 1
ATOM 758 C C . ALA A 1 97 ? -0.259 -9.719 4.035 1 94.88 97 ALA A C 1
ATOM 760 O O . ALA A 1 97 ? 0.064 -9.742 5.227 1 94.88 97 ALA A O 1
ATOM 761 N N . LEU A 1 98 ? -0.499 -8.625 3.334 1 91.25 98 LEU A N 1
ATOM 762 C CA . LEU A 1 98 ? -0.408 -7.316 3.973 1 91.25 98 LEU A CA 1
ATOM 763 C C . LEU A 1 98 ? -1.308 -7.25 5.203 1 91.25 98 LEU A C 1
ATOM 765 O O . LEU A 1 98 ? -0.967 -6.598 6.191 1 91.25 98 LEU A O 1
ATOM 769 N N . LEU A 1 99 ? -2.422 -7.961 5.219 1 94.19 99 LEU A N 1
ATOM 770 C CA . LEU A 1 99 ? -3.426 -7.828 6.27 1 94.19 99 LEU A CA 1
ATOM 771 C C . LEU A 1 99 ? -3.301 -8.961 7.285 1 94.19 99 LEU A C 1
ATOM 773 O O . LEU A 1 99 ? -4.203 -9.172 8.094 1 94.19 99 LEU A O 1
ATOM 777 N N . THR A 1 100 ? -2.131 -9.672 7.262 1 97.25 100 THR A N 1
ATOM 778 C CA . THR A 1 100 ? -1.858 -10.734 8.227 1 97.25 100 THR A CA 1
ATOM 779 C C . THR A 1 100 ? -1.989 -10.211 9.656 1 97.25 100 THR A C 1
ATOM 781 O O . THR A 1 100 ? -2.65 -10.828 10.492 1 97.25 100 THR A O 1
ATOM 784 N N . PRO A 1 101 ? -1.47 -8.961 10.023 1 96.06 101 PRO A N 1
ATOM 785 C CA . PRO A 1 101 ? -1.615 -8.461 11.391 1 96.06 101 PRO A CA 1
ATOM 786 C C . PRO A 1 101 ? -3.07 -8.203 11.773 1 96.06 101 PRO A C 1
ATOM 788 O O . PRO A 1 101 ? -3.445 -8.367 12.938 1 96.06 101 PRO A O 1
ATOM 791 N N . VAL A 1 102 ? -3.875 -7.793 10.789 1 95.56 102 VAL A N 1
ATOM 792 C CA . VAL A 1 102 ? -5.289 -7.551 11.055 1 95.56 102 VAL A CA 1
ATOM 793 C C . VAL A 1 102 ? -5.977 -8.859 11.422 1 95.56 102 VAL A C 1
ATOM 795 O O . VAL A 1 102 ? -6.738 -8.922 12.391 1 95.56 102 VAL A O 1
ATOM 798 N N . ALA A 1 103 ? -5.68 -9.906 10.648 1 97.5 103 ALA A N 1
ATOM 799 C CA . ALA A 1 103 ? -6.246 -11.219 10.938 1 97.5 103 ALA A CA 1
ATOM 800 C C . ALA A 1 103 ? -5.836 -11.703 12.328 1 97.5 103 ALA A C 1
ATOM 802 O O . ALA A 1 103 ? -6.668 -12.188 13.094 1 97.5 103 ALA A O 1
ATOM 803 N N . ARG A 1 104 ? -4.574 -11.508 12.672 1 97.19 104 ARG A N 1
ATOM 804 C CA . ARG A 1 104 ? -4.051 -11.914 13.969 1 97.19 104 ARG A CA 1
ATOM 805 C C . ARG A 1 104 ? -4.703 -11.117 15.094 1 97.19 104 ARG A C 1
ATOM 807 O O . ARG A 1 104 ? -5.035 -11.672 16.141 1 97.19 104 ARG A O 1
ATOM 814 N N . LEU A 1 105 ? -4.855 -9.852 14.883 1 94.62 105 LEU A N 1
ATOM 815 C CA . LEU A 1 105 ? -5.449 -8.969 15.875 1 94.62 105 LEU A CA 1
ATOM 816 C C . LEU A 1 105 ? -6.891 -9.367 16.172 1 94.62 105 LEU A C 1
ATOM 818 O O . LEU A 1 105 ? -7.367 -9.203 17.297 1 94.62 105 LEU A O 1
ATOM 822 N N . LEU A 1 106 ? -7.543 -9.945 15.164 1 95 106 LEU A N 1
ATOM 823 C CA . LEU A 1 106 ? -8.938 -10.344 15.32 1 95 106 LEU A CA 1
ATOM 824 C C . LEU A 1 106 ? -9.039 -11.75 15.898 1 95 106 LEU A C 1
ATOM 826 O O . LEU A 1 106 ? -10.133 -12.312 15.977 1 95 106 LEU A O 1
ATOM 830 N N . GLY A 1 107 ? -7.941 -12.359 16.203 1 94.75 107 GLY A N 1
ATOM 831 C CA . GLY A 1 107 ? -7.922 -13.617 16.922 1 94.75 107 GLY A CA 1
ATOM 832 C C . GLY A 1 107 ? -7.809 -14.828 16.016 1 94.75 107 GLY A C 1
ATOM 833 O O . GLY A 1 107 ? -7.898 -15.969 16.484 1 94.75 107 GLY A O 1
ATOM 834 N N . LEU A 1 108 ? -7.594 -14.641 14.734 1 97.06 108 LEU A N 1
ATOM 835 C CA . LEU A 1 108 ? -7.453 -15.742 13.789 1 97.06 108 LEU A CA 1
ATOM 836 C C . LEU A 1 108 ? -6.02 -16.266 13.766 1 97.06 108 LEU A C 1
ATOM 838 O O . LEU A 1 108 ? -5.074 -15.492 13.953 1 97.06 108 LEU A O 1
ATOM 842 N N . LYS A 1 109 ? -5.84 -17.547 13.586 1 98.25 109 LYS A N 1
ATOM 843 C CA . LYS A 1 109 ? -4.547 -18.109 13.188 1 98.25 109 LYS A CA 1
ATOM 844 C C . LYS A 1 109 ? -4.336 -17.984 11.68 1 98.25 109 LYS A C 1
ATOM 846 O O . LYS A 1 109 ? -5.273 -18.156 10.898 1 98.25 109 LYS A O 1
ATOM 851 N N . VAL A 1 110 ? -3.092 -17.641 11.266 1 98.5 110 VAL A N 1
ATOM 852 C CA . VAL A 1 110 ? -2.863 -17.328 9.859 1 98.5 110 VAL A CA 1
ATOM 853 C C . VAL A 1 110 ? -1.852 -18.312 9.273 1 98.5 110 VAL A C 1
ATOM 855 O O . VAL A 1 110 ? -0.75 -18.469 9.805 1 98.5 110 VAL A O 1
ATOM 858 N N . VAL A 1 111 ? -2.254 -19.031 8.25 1 98.75 111 VAL A N 1
ATOM 859 C CA . VAL A 1 111 ? -1.335 -19.734 7.359 1 98.75 111 VAL A CA 1
ATOM 860 C C . VAL A 1 111 ? -1.127 -18.906 6.09 1 98.75 111 VAL A C 1
ATOM 862 O O . VAL A 1 111 ? -2.092 -18.453 5.469 1 98.75 111 VAL A O 1
ATOM 865 N N . PHE A 1 112 ? 0.113 -18.672 5.75 1 98.44 112 PHE A N 1
ATOM 866 C CA . PHE A 1 112 ? 0.476 -17.859 4.59 1 98.44 112 PHE A CA 1
ATOM 867 C C . PHE A 1 112 ? 1.242 -18.703 3.57 1 98.44 112 PHE A C 1
ATOM 869 O O . PHE A 1 112 ? 2.285 -19.281 3.889 1 98.44 112 PHE A O 1
ATOM 876 N N . THR A 1 113 ? 0.68 -18.781 2.359 1 98.25 113 THR A N 1
ATOM 877 C CA . THR A 1 113 ? 1.429 -19.422 1.284 1 98.25 113 THR A CA 1
ATOM 878 C C . THR A 1 113 ? 2.062 -18.391 0.37 1 98.25 113 THR A C 1
ATOM 880 O O . THR A 1 113 ? 1.357 -17.578 -0.242 1 98.25 113 THR A O 1
ATOM 883 N N . HIS A 1 114 ? 3.348 -18.391 0.306 1 96.69 114 HIS A N 1
ATOM 884 C CA . HIS A 1 114 ? 4.137 -17.516 -0.541 1 96.69 114 HIS A CA 1
ATOM 885 C C . HIS A 1 114 ? 4.395 -18.141 -1.907 1 96.69 114 HIS A C 1
ATOM 887 O O . HIS A 1 114 ? 5.199 -19.062 -2.029 1 96.69 114 HIS A O 1
ATOM 893 N N . HIS A 1 115 ? 3.738 -17.609 -2.912 1 93.56 115 HIS A N 1
ATOM 894 C CA . HIS A 1 115 ? 3.805 -18.188 -4.25 1 93.56 115 HIS A CA 1
ATOM 895 C C . HIS A 1 115 ? 4.914 -17.547 -5.074 1 93.56 115 HIS A C 1
ATOM 897 O O . HIS A 1 115 ? 5.039 -17.812 -6.273 1 93.56 115 HIS A O 1
ATOM 903 N N . GLY A 1 116 ? 5.648 -16.656 -4.469 1 88.19 116 GLY A N 1
ATOM 904 C CA . GLY A 1 116 ? 6.727 -15.961 -5.152 1 88.19 116 GLY A CA 1
ATOM 905 C C . GLY A 1 116 ? 6.652 -14.453 -5 1 88.19 116 GLY A C 1
ATOM 906 O O . GLY A 1 116 ? 5.594 -13.914 -4.672 1 88.19 116 GLY A O 1
ATOM 907 N N . PRO A 1 117 ? 7.832 -13.789 -5.23 1 75.75 117 PRO A N 1
ATOM 908 C CA . PRO A 1 117 ? 7.887 -12.336 -5.059 1 75.75 117 PRO A CA 1
ATOM 909 C C . PRO A 1 117 ? 7.277 -11.578 -6.238 1 75.75 117 PRO A C 1
ATOM 911 O O . PRO A 1 117 ? 7.98 -11.266 -7.203 1 75.75 117 PRO A O 1
ATOM 914 N N . ASP A 1 118 ? 6.133 -11.141 -6.109 1 71.12 118 ASP A N 1
ATOM 915 C CA . ASP A 1 118 ? 5.363 -10.492 -7.168 1 71.12 118 ASP A CA 1
ATOM 916 C C . ASP A 1 118 ? 5.926 -9.109 -7.488 1 71.12 118 ASP A C 1
ATOM 918 O O . ASP A 1 118 ? 5.641 -8.547 -8.547 1 71.12 118 ASP A O 1
ATOM 922 N N . TYR A 1 119 ? 6.684 -8.508 -6.535 1 67.06 119 TYR A N 1
ATOM 923 C CA . TYR A 1 119 ? 7.141 -7.133 -6.715 1 67.06 119 TYR A CA 1
ATOM 924 C C . TYR A 1 119 ? 8.242 -7.059 -7.762 1 67.06 119 TYR A C 1
ATOM 926 O O . TYR A 1 119 ? 8.586 -5.977 -8.242 1 67.06 119 TYR A O 1
ATOM 934 N N . ASP A 1 120 ? 8.695 -8.109 -8.172 1 62.94 120 ASP A N 1
ATOM 935 C CA . ASP A 1 120 ? 9.727 -8.125 -9.203 1 62.94 120 ASP A CA 1
ATOM 936 C C . ASP A 1 120 ? 9.109 -8.148 -10.602 1 62.94 120 ASP A C 1
ATOM 938 O O . ASP A 1 120 ? 9.828 -8.117 -11.602 1 62.94 120 ASP A O 1
ATOM 942 N N . ARG A 1 121 ? 7.809 -8.023 -10.57 1 60.66 121 ARG A N 1
ATOM 943 C CA . ARG A 1 121 ? 7.113 -8.047 -11.852 1 60.66 121 ARG A CA 1
ATOM 944 C C . ARG A 1 121 ? 7.152 -6.676 -12.523 1 60.66 121 ARG A C 1
ATOM 946 O O . ARG A 1 121 ? 7.051 -5.648 -11.844 1 60.66 121 ARG A O 1
ATOM 953 N N . ASP A 1 122 ? 7.285 -6.625 -13.703 1 56.78 122 ASP A N 1
ATOM 954 C CA . ASP A 1 122 ? 7.484 -5.426 -14.516 1 56.78 122 ASP A CA 1
ATOM 955 C C . ASP A 1 122 ? 6.25 -4.527 -14.477 1 56.78 122 ASP A C 1
ATOM 957 O O . ASP A 1 122 ? 6.352 -3.318 -14.695 1 56.78 122 ASP A O 1
ATOM 961 N N . LYS A 1 123 ? 5.191 -5.027 -14.062 1 60.5 123 LYS A N 1
ATOM 962 C CA . LYS A 1 123 ? 3.93 -4.309 -14.211 1 60.5 123 LYS A CA 1
ATOM 963 C C . LYS A 1 123 ? 3.699 -3.344 -13.055 1 60.5 123 LYS A C 1
ATOM 965 O O . LYS A 1 123 ? 2.846 -2.457 -13.141 1 60.5 123 LYS A O 1
ATOM 970 N N . TRP A 1 124 ? 4.449 -3.523 -12.055 1 62.97 124 TRP A N 1
ATOM 971 C CA . TRP A 1 124 ? 4.137 -2.758 -10.852 1 62.97 124 TRP A CA 1
ATOM 972 C C . TRP A 1 124 ? 4.953 -1.47 -10.805 1 62.97 124 TRP A C 1
ATOM 974 O O . TRP A 1 124 ? 6.156 -1.479 -11.07 1 62.97 124 TRP A O 1
ATOM 984 N N . GLY A 1 125 ? 4.234 -0.357 -10.531 1 68.81 125 GLY A N 1
ATOM 985 C CA . GLY A 1 125 ? 4.93 0.879 -10.203 1 68.81 125 GLY A CA 1
ATOM 986 C C . GLY A 1 125 ? 5.598 0.851 -8.844 1 68.81 125 GLY A C 1
ATOM 987 O O . GLY A 1 125 ? 5.492 -0.138 -8.117 1 68.81 125 GLY A O 1
ATOM 988 N N . ALA A 1 126 ? 6.285 1.757 -8.508 1 71.75 126 ALA A N 1
ATOM 989 C CA . ALA A 1 126 ? 7.078 1.829 -7.281 1 71.75 126 ALA A CA 1
ATOM 990 C C . ALA A 1 126 ? 6.191 1.673 -6.047 1 71.75 126 ALA A C 1
ATOM 992 O O . ALA A 1 126 ? 6.543 0.95 -5.109 1 71.75 126 ALA A O 1
ATOM 993 N N . ALA A 1 127 ? 5.066 2.299 -6.023 1 72.12 127 ALA A N 1
ATOM 994 C CA . ALA A 1 127 ? 4.164 2.234 -4.875 1 72.12 127 ALA A CA 1
ATOM 995 C C . ALA A 1 127 ? 3.6 0.827 -4.703 1 72.12 127 ALA A C 1
ATOM 997 O O . ALA A 1 127 ? 3.525 0.315 -3.584 1 72.12 127 ALA A O 1
ATOM 998 N N . ALA A 1 128 ? 3.248 0.253 -5.852 1 76.69 128 ALA A N 1
ATOM 999 C CA . ALA A 1 128 ? 2.711 -1.104 -5.809 1 76.69 128 ALA A CA 1
ATOM 1000 C C . ALA A 1 128 ? 3.768 -2.1 -5.336 1 76.69 128 ALA A C 1
ATOM 1002 O O . ALA A 1 128 ? 3.467 -3.021 -4.578 1 76.69 128 ALA A O 1
ATOM 1003 N N . LYS A 1 129 ? 4.949 -1.929 -5.793 1 80.81 129 LYS A N 1
ATOM 1004 C CA . LYS A 1 129 ? 6.055 -2.785 -5.375 1 80.81 129 LYS A CA 1
ATOM 1005 C C . LYS A 1 129 ? 6.293 -2.684 -3.871 1 80.81 129 LYS A C 1
ATOM 1007 O O . LYS A 1 129 ? 6.551 -3.689 -3.209 1 80.81 129 LYS A O 1
ATOM 1012 N N . THR A 1 130 ? 6.109 -1.547 -3.391 1 77.94 130 THR A N 1
ATOM 1013 C CA . THR A 1 130 ? 6.297 -1.32 -1.962 1 77.94 130 THR A CA 1
ATOM 1014 C C . THR A 1 130 ? 5.219 -2.041 -1.155 1 77.94 130 THR A C 1
ATOM 1016 O O . THR A 1 130 ? 5.512 -2.645 -0.121 1 77.94 130 THR A O 1
ATOM 1019 N N . VAL A 1 131 ? 4.059 -1.955 -1.672 1 79.81 131 VAL A N 1
ATOM 1020 C CA . VAL A 1 131 ? 2.943 -2.611 -0.996 1 79.81 131 VAL A CA 1
ATOM 1021 C C . VAL A 1 131 ? 3.162 -4.121 -0.986 1 79.81 131 VAL A C 1
ATOM 1023 O O . VAL A 1 131 ? 2.906 -4.785 0.021 1 79.81 131 VAL A O 1
ATOM 1026 N N . LEU A 1 132 ? 3.631 -4.617 -2.049 1 86.25 132 LEU A N 1
ATOM 1027 C CA . LEU A 1 132 ? 3.877 -6.051 -2.158 1 86.25 132 LEU A CA 1
ATOM 1028 C C . LEU A 1 132 ? 5.008 -6.48 -1.23 1 86.25 132 LEU A C 1
ATOM 1030 O O . LEU A 1 132 ? 4.926 -7.531 -0.59 1 86.25 132 LEU A O 1
ATOM 1034 N N . ARG A 1 133 ? 6.047 -5.656 -1.145 1 87.5 133 ARG A N 1
ATOM 1035 C CA . ARG A 1 133 ? 7.148 -5.957 -0.239 1 87.5 133 ARG A CA 1
ATOM 1036 C C . ARG A 1 133 ? 6.691 -5.926 1.215 1 87.5 133 ARG A C 1
ATOM 1038 O O . ARG A 1 133 ? 7.117 -6.754 2.023 1 87.5 133 ARG A O 1
ATOM 1045 N N . LEU A 1 134 ? 5.859 -4.98 1.488 1 86.25 134 LEU A N 1
ATOM 1046 C CA . LEU A 1 134 ? 5.297 -4.898 2.832 1 86.25 134 LEU A CA 1
ATOM 1047 C C . LEU A 1 134 ? 4.422 -6.109 3.131 1 86.25 134 LEU A C 1
ATOM 1049 O O . LEU A 1 134 ? 4.406 -6.605 4.262 1 86.25 134 LEU A O 1
ATOM 1053 N N . GLY A 1 135 ? 3.668 -6.453 2.133 1 90.88 135 GLY A N 1
ATOM 1054 C CA . GLY A 1 135 ? 2.873 -7.656 2.297 1 90.88 135 GLY A CA 1
ATOM 1055 C C . GLY A 1 135 ? 3.707 -8.883 2.619 1 90.88 135 GLY A C 1
ATOM 1056 O O . GLY A 1 135 ? 3.357 -9.664 3.51 1 90.88 135 GLY A O 1
ATOM 1057 N N . GLU A 1 136 ? 4.762 -9.008 1.898 1 93.44 136 GLU A N 1
ATOM 1058 C CA . GLU A 1 136 ? 5.688 -10.102 2.164 1 93.44 136 GLU A CA 1
ATOM 1059 C C . GLU A 1 136 ? 6.227 -10.039 3.59 1 93.44 136 GLU A C 1
ATOM 1061 O O . GLU A 1 136 ? 6.273 -11.055 4.289 1 93.44 136 GLU A O 1
ATOM 1066 N N . MET A 1 137 ? 6.586 -8.867 4.039 1 91.75 137 MET A N 1
ATOM 1067 C CA . MET A 1 137 ? 7.129 -8.672 5.379 1 91.75 137 MET A CA 1
ATOM 1068 C C . MET A 1 137 ? 6.09 -9.008 6.441 1 91.75 137 MET A C 1
ATOM 1070 O O . MET A 1 137 ? 6.395 -9.68 7.426 1 91.75 137 MET A O 1
ATOM 1074 N N . MET A 1 138 ? 4.902 -8.531 6.277 1 94.31 138 MET A N 1
ATOM 1075 C CA . MET A 1 138 ? 3.834 -8.773 7.246 1 94.31 138 MET A CA 1
ATOM 1076 C C . MET A 1 138 ? 3.521 -10.266 7.348 1 94.31 138 MET A C 1
ATOM 1078 O O . MET A 1 138 ? 3.334 -10.789 8.445 1 94.31 138 MET A O 1
ATOM 1082 N N . GLY A 1 139 ? 3.463 -10.914 6.16 1 96.19 139 GLY A N 1
ATOM 1083 C CA . GLY A 1 139 ? 3.266 -12.352 6.172 1 96.19 139 GLY A CA 1
ATOM 1084 C C . GLY A 1 139 ? 4.395 -13.102 6.855 1 96.19 139 GLY A C 1
ATOM 1085 O O . GLY A 1 139 ? 4.148 -13.977 7.695 1 96.19 139 GLY A O 1
ATOM 1086 N N . ALA A 1 140 ? 5.582 -12.711 6.516 1 95.94 140 ALA A N 1
ATOM 1087 C CA . ALA A 1 140 ? 6.77 -13.391 7.035 1 95.94 140 ALA A CA 1
ATOM 1088 C C . ALA A 1 140 ? 6.879 -13.219 8.547 1 95.94 140 ALA A C 1
ATOM 1090 O O . ALA A 1 140 ? 7.277 -14.148 9.258 1 95.94 140 ALA A O 1
ATOM 1091 N N . ARG A 1 141 ? 6.48 -12.109 9.078 1 93.5 141 ARG A N 1
ATOM 1092 C CA . ARG A 1 141 ? 6.738 -11.797 10.477 1 93.5 141 ARG A CA 1
ATOM 1093 C C . ARG A 1 141 ? 5.57 -12.219 11.359 1 93.5 141 ARG A C 1
ATOM 1095 O O . ARG A 1 141 ? 5.77 -12.602 12.516 1 93.5 141 ARG A O 1
ATOM 1102 N N . PHE A 1 142 ? 4.328 -12.266 10.797 1 96.06 142 PHE A N 1
ATOM 1103 C CA . PHE A 1 142 ? 3.211 -12.344 11.727 1 96.06 142 PHE A CA 1
ATOM 1104 C C . PHE A 1 142 ? 2.354 -13.57 11.445 1 96.06 142 PHE A C 1
ATOM 1106 O O . PHE A 1 142 ? 1.477 -13.922 12.234 1 96.06 142 PHE A O 1
ATOM 1113 N N . ALA A 1 143 ? 2.555 -14.258 10.273 1 97.69 143 ALA A N 1
ATOM 1114 C CA . ALA A 1 143 ? 1.824 -15.508 10.062 1 97.69 143 ALA A CA 1
ATOM 1115 C C . ALA A 1 143 ? 2.229 -16.562 11.086 1 97.69 143 ALA A C 1
ATOM 1117 O O . ALA A 1 143 ? 3.393 -16.641 11.484 1 97.69 143 ALA A O 1
ATOM 1118 N N . ASN A 1 144 ? 1.245 -17.328 11.547 1 97.69 144 ASN A N 1
ATOM 1119 C CA . ASN A 1 144 ? 1.562 -18.438 12.453 1 97.69 144 ASN A CA 1
ATOM 1120 C C . ASN A 1 144 ? 2.406 -19.5 11.758 1 97.69 144 ASN A C 1
ATOM 1122 O O . ASN A 1 144 ? 3.363 -20.016 12.344 1 97.69 144 ASN A O 1
ATOM 1126 N N . GLU A 1 145 ? 2.033 -19.875 10.578 1 98.25 145 GLU A N 1
ATOM 1127 C CA . GLU A 1 145 ? 2.762 -20.812 9.742 1 98.25 145 GLU A CA 1
ATOM 1128 C C . GLU A 1 145 ? 2.883 -20.312 8.305 1 98.25 145 GLU A C 1
ATOM 1130 O O . GLU A 1 145 ? 1.99 -19.609 7.812 1 98.25 145 GLU A O 1
ATOM 1135 N N . ILE A 1 146 ? 4.031 -20.625 7.629 1 98.5 146 ILE A N 1
ATOM 1136 C CA . ILE A 1 146 ? 4.262 -20.188 6.258 1 98.5 146 ILE A CA 1
ATOM 1137 C C . ILE A 1 146 ? 4.57 -21.406 5.379 1 98.5 146 ILE A C 1
ATOM 1139 O O . ILE A 1 146 ? 5.387 -22.25 5.746 1 98.5 146 ILE A O 1
ATOM 1143 N N . ILE A 1 147 ? 3.854 -21.484 4.312 1 98.38 147 ILE A N 1
ATOM 1144 C CA . ILE A 1 147 ? 4.141 -22.469 3.281 1 98.38 147 ILE A CA 1
ATOM 1145 C C . ILE A 1 147 ? 4.84 -21.797 2.102 1 98.38 147 ILE A C 1
ATOM 1147 O O . ILE A 1 147 ? 4.387 -20.766 1.617 1 98.38 147 ILE A O 1
ATOM 1151 N N . VAL A 1 148 ? 5.984 -22.312 1.701 1 97.19 148 VAL A N 1
ATOM 1152 C CA . VAL A 1 148 ? 6.68 -21.844 0.504 1 97.19 148 VAL A CA 1
ATOM 1153 C C . VAL A 1 148 ? 6.691 -22.953 -0.545 1 97.19 148 VAL A C 1
ATOM 1155 O O . VAL A 1 148 ? 6.777 -24.141 -0.206 1 97.19 148 VAL A O 1
ATOM 1158 N N . ILE A 1 149 ? 6.68 -22.594 -1.777 1 94.94 149 ILE A N 1
ATOM 1159 C CA . ILE A 1 149 ? 6.492 -23.594 -2.816 1 94.94 149 ILE A CA 1
ATOM 1160 C C . ILE A 1 149 ? 7.832 -23.891 -3.486 1 94.94 149 ILE A C 1
ATOM 1162 O O . ILE A 1 149 ? 7.891 -24.672 -4.449 1 94.94 149 ILE A O 1
ATOM 1166 N N . SER A 1 150 ? 8.922 -23.312 -3.051 1 93 150 SER A N 1
ATOM 1167 C CA . SER A 1 150 ? 10.25 -23.578 -3.584 1 93 150 SER A CA 1
ATOM 1168 C C . SER A 1 150 ? 11.336 -23.203 -2.578 1 93 150 SER A C 1
ATOM 1170 O O . SER A 1 150 ? 11.102 -22.391 -1.681 1 93 150 SER A O 1
ATOM 1172 N N . ASN A 1 151 ? 12.508 -23.766 -2.758 1 92.75 151 ASN A N 1
ATOM 1173 C CA . ASN A 1 151 ? 13.641 -23.438 -1.9 1 92.75 151 ASN A CA 1
ATOM 1174 C C . ASN A 1 151 ? 14.125 -22 -2.127 1 92.75 151 ASN A C 1
ATOM 1176 O O . ASN A 1 151 ? 14.625 -21.359 -1.205 1 92.75 151 ASN A O 1
ATOM 1180 N N . VAL A 1 152 ? 13.898 -21.531 -3.322 1 90.88 152 VAL A N 1
ATOM 1181 C CA . VAL A 1 152 ? 14.289 -20.156 -3.646 1 90.88 152 VAL A CA 1
ATOM 1182 C C . VAL A 1 152 ? 13.547 -19.188 -2.742 1 90.88 152 VAL A C 1
ATOM 1184 O O . VAL A 1 152 ? 14.148 -18.266 -2.178 1 90.88 152 VAL A O 1
ATOM 1187 N N . ILE A 1 153 ? 12.305 -19.422 -2.621 1 93.19 153 ILE A N 1
ATOM 1188 C CA . ILE A 1 153 ? 11.469 -18.562 -1.791 1 93.19 153 ILE A CA 1
ATOM 1189 C C . ILE A 1 153 ? 11.836 -18.75 -0.32 1 93.19 153 ILE A C 1
ATOM 1191 O O . ILE A 1 153 ? 11.914 -17.781 0.439 1 93.19 153 ILE A O 1
ATOM 1195 N N . ASN A 1 154 ? 12.031 -20.016 0.076 1 95.12 154 ASN A N 1
ATOM 1196 C CA . ASN A 1 154 ? 12.438 -20.312 1.445 1 95.12 154 ASN A CA 1
ATOM 1197 C C . ASN A 1 154 ? 13.695 -19.562 1.836 1 95.12 154 ASN A C 1
ATOM 1199 O O . ASN A 1 154 ? 13.734 -18.906 2.881 1 95.12 154 ASN A O 1
ATOM 1203 N N . ASP A 1 155 ? 14.68 -19.656 1.008 1 94 155 ASP A N 1
ATOM 1204 C CA . ASP A 1 155 ? 15.961 -19 1.267 1 94 155 ASP A CA 1
ATOM 1205 C C . ASP A 1 155 ? 15.805 -17.484 1.334 1 94 155 ASP A C 1
ATOM 1207 O O . ASP A 1 155 ? 16.453 -16.828 2.146 1 94 155 ASP A O 1
ATOM 1211 N N . MET A 1 156 ? 15 -17.062 0.482 1 93.06 156 MET A N 1
ATOM 1212 C CA . MET A 1 156 ? 14.75 -15.617 0.461 1 93.06 156 MET A CA 1
ATOM 1213 C C . MET A 1 156 ? 14.156 -15.148 1.784 1 93.06 156 MET A C 1
ATOM 1215 O O . MET A 1 156 ? 14.555 -14.117 2.324 1 93.06 156 MET A O 1
ATOM 1219 N N . LEU A 1 157 ? 13.172 -15.859 2.311 1 95.44 157 LEU A N 1
ATOM 1220 C CA . LEU A 1 157 ? 12.516 -15.484 3.557 1 95.44 157 LEU A CA 1
ATOM 1221 C C . LEU A 1 157 ? 13.484 -15.562 4.73 1 95.44 157 LEU A C 1
ATOM 1223 O O . LEU A 1 157 ? 13.422 -14.75 5.652 1 95.44 157 LEU A O 1
ATOM 1227 N N . ILE A 1 158 ? 14.398 -16.547 4.711 1 95.19 158 ILE A N 1
ATOM 1228 C CA . ILE A 1 158 ? 15.422 -16.672 5.742 1 95.19 158 ILE A CA 1
ATOM 1229 C C . ILE A 1 158 ? 16.375 -15.477 5.676 1 95.19 158 ILE A C 1
ATOM 1231 O O . ILE A 1 158 ? 16.641 -14.828 6.691 1 95.19 158 ILE A O 1
ATOM 1235 N N . ARG A 1 159 ? 16.812 -15.172 4.477 1 94.31 159 ARG A N 1
ATOM 1236 C CA . ARG A 1 159 ? 17.797 -14.109 4.281 1 94.31 159 ARG A CA 1
ATOM 1237 C C . ARG A 1 159 ? 17.203 -12.75 4.641 1 94.31 159 ARG A C 1
ATOM 1239 O O . ARG A 1 159 ? 17.844 -11.953 5.324 1 94.31 159 ARG A O 1
ATOM 1246 N N . LYS A 1 160 ? 15.992 -12.523 4.219 1 91.38 160 LYS A N 1
ATOM 1247 C CA . LYS A 1 160 ? 15.406 -11.188 4.332 1 91.38 160 LYS A CA 1
ATOM 1248 C C . LYS A 1 160 ? 14.797 -10.969 5.715 1 91.38 160 LYS A C 1
ATOM 1250 O O . LYS A 1 160 ? 14.867 -9.867 6.262 1 91.38 160 LYS A O 1
ATOM 1255 N N . TYR A 1 161 ? 14.172 -12 6.238 1 93.25 161 TYR A N 1
ATOM 1256 C CA . TYR A 1 161 ? 13.352 -11.781 7.418 1 93.25 161 TYR A CA 1
ATOM 1257 C C . TYR A 1 161 ? 13.758 -12.719 8.547 1 93.25 161 TYR A C 1
ATOM 1259 O O . TYR A 1 161 ? 13.109 -12.75 9.602 1 93.25 161 TYR A O 1
ATOM 1267 N N . HIS A 1 162 ? 14.734 -13.555 8.367 1 94.25 162 HIS A N 1
ATOM 1268 C CA . HIS A 1 162 ? 15.219 -14.516 9.352 1 94.25 162 HIS A CA 1
ATOM 1269 C C . HIS A 1 162 ? 14.125 -15.5 9.75 1 94.25 162 HIS A C 1
ATOM 1271 O O . HIS A 1 162 ? 14.047 -15.914 10.906 1 94.25 162 HIS A O 1
ATOM 1277 N N . ARG A 1 163 ? 13.18 -15.727 8.781 1 95.06 163 ARG A N 1
ATOM 1278 C CA . ARG A 1 163 ? 12.109 -16.703 8.992 1 95.06 163 ARG A CA 1
ATOM 1279 C C . ARG A 1 163 ? 12.562 -18.109 8.633 1 95.06 163 ARG A C 1
ATOM 1281 O O . ARG A 1 163 ? 12.5 -18.5 7.469 1 95.06 163 ARG A O 1
ATOM 1288 N N . LYS A 1 164 ? 12.914 -18.938 9.625 1 92 164 LYS A N 1
ATOM 1289 C CA . LYS A 1 164 ? 13.547 -20.234 9.383 1 92 164 LYS A CA 1
ATOM 1290 C C . LYS A 1 164 ? 12.523 -21.359 9.445 1 92 164 LYS A C 1
ATOM 1292 O O . LYS A 1 164 ? 12.781 -22.469 8.961 1 92 164 LYS A O 1
ATOM 1297 N N . GLU A 1 165 ? 11.352 -21.156 9.969 1 92.06 165 GLU A N 1
ATOM 1298 C CA . GLU A 1 165 ? 10.398 -22.234 10.195 1 92.06 165 GLU A CA 1
ATOM 1299 C C . GLU A 1 165 ? 9.289 -22.219 9.148 1 92.06 165 GLU A C 1
ATOM 1301 O O . GLU A 1 165 ? 8.109 -22.281 9.484 1 92.06 165 GLU A O 1
ATOM 1306 N N . CYS A 1 166 ? 9.672 -22.234 7.879 1 96.69 166 CYS A N 1
ATOM 1307 C CA . CYS A 1 166 ? 8.688 -22.359 6.816 1 96.69 166 CYS A CA 1
ATOM 1308 C C . CYS A 1 166 ? 8.516 -23.812 6.391 1 96.69 166 CYS A C 1
ATOM 1310 O O . CYS A 1 166 ? 9.375 -24.641 6.668 1 96.69 166 CYS A O 1
ATOM 1312 N N . HIS A 1 167 ? 7.395 -24.141 5.828 1 98 167 HIS A N 1
ATOM 1313 C CA . HIS A 1 167 ? 7.102 -25.453 5.281 1 98 167 HIS A CA 1
ATOM 1314 C C . HIS A 1 167 ? 7.25 -25.469 3.766 1 98 167 HIS A C 1
ATOM 1316 O O . HIS A 1 167 ? 6.477 -24.828 3.055 1 98 167 HIS A O 1
ATOM 1322 N N . LEU A 1 168 ? 8.266 -26.203 3.289 1 96.81 168 LEU A N 1
ATOM 1323 C CA . LEU A 1 168 ? 8.422 -26.359 1.846 1 96.81 168 LEU A CA 1
ATOM 1324 C C . LEU A 1 168 ? 7.434 -27.375 1.303 1 96.81 168 LEU A C 1
ATOM 1326 O O . LEU A 1 168 ? 7.59 -28.578 1.534 1 96.81 168 LEU A O 1
ATOM 1330 N N . ILE A 1 169 ? 6.383 -26.922 0.662 1 97.56 169 ILE A N 1
ATOM 1331 C CA . ILE A 1 169 ? 5.371 -27.75 0.013 1 97.56 169 ILE A CA 1
ATOM 1332 C C . ILE A 1 169 ? 5.211 -27.312 -1.443 1 97.56 169 ILE A C 1
ATOM 1334 O O . ILE A 1 169 ? 4.672 -26.25 -1.725 1 97.56 169 ILE A O 1
ATOM 1338 N N . TYR A 1 170 ? 5.617 -28.125 -2.377 1 95.06 170 TYR A N 1
ATOM 1339 C CA . TYR A 1 170 ? 5.637 -27.797 -3.799 1 95.06 170 TYR A CA 1
ATOM 1340 C C . TYR A 1 170 ? 4.223 -27.734 -4.367 1 95.06 170 TYR A C 1
ATOM 1342 O O . TYR A 1 170 ? 3.27 -28.156 -3.713 1 95.06 170 TYR A O 1
ATOM 1350 N N . ASN A 1 171 ? 4.105 -27.156 -5.562 1 94.31 171 ASN A N 1
ATOM 1351 C CA . ASN A 1 171 ? 2.861 -27.281 -6.312 1 94.31 171 ASN A CA 1
ATOM 1352 C C . ASN A 1 171 ? 2.709 -28.688 -6.902 1 94.31 171 ASN A C 1
ATOM 1354 O O . ASN A 1 171 ? 3.697 -29.391 -7.09 1 94.31 171 ASN A O 1
ATOM 1358 N N . GLY A 1 172 ? 1.504 -29.031 -7.164 1 94.88 172 GLY A N 1
ATOM 1359 C CA . GLY A 1 172 ? 1.253 -30.344 -7.73 1 94.88 172 GLY A CA 1
ATOM 1360 C C . GLY A 1 172 ? 0.783 -30.297 -9.172 1 94.88 172 GLY A C 1
ATOM 1361 O O . GLY A 1 172 ? 0.658 -29.219 -9.75 1 94.88 172 GLY A O 1
ATOM 1362 N N . VAL A 1 173 ? 0.725 -31.438 -9.711 1 95 173 VAL A N 1
ATOM 1363 C CA . VAL A 1 173 ? 0.158 -31.641 -11.047 1 95 173 VAL A CA 1
ATOM 1364 C C . VAL A 1 173 ? -0.698 -32.906 -11.062 1 95 173 VAL A C 1
ATOM 1366 O O . VAL A 1 173 ? -0.33 -33.906 -10.461 1 95 173 VAL A O 1
ATOM 1369 N N . PRO A 1 174 ? -1.864 -32.719 -11.609 1 91.62 174 PRO A N 1
ATOM 1370 C CA . PRO A 1 174 ? -2.648 -33.938 -11.758 1 91.62 174 PRO A CA 1
ATOM 1371 C C . PRO A 1 174 ? -2.023 -34.938 -12.742 1 91.62 174 PRO A C 1
ATOM 1373 O O . PRO A 1 174 ? -1.236 -34.531 -13.602 1 91.62 174 PRO A O 1
ATOM 1376 N N . ALA A 1 175 ? -2.402 -36.156 -12.586 1 92.5 175 ALA A N 1
ATOM 1377 C CA . ALA A 1 175 ? -1.995 -37.156 -13.578 1 92.5 175 ALA A CA 1
ATOM 1378 C C . ALA A 1 175 ? -2.48 -36.781 -14.977 1 92.5 175 ALA A C 1
ATOM 1380 O O . ALA A 1 175 ? -3.602 -36.281 -15.133 1 92.5 175 ALA A O 1
ATOM 1381 N N . PRO A 1 176 ? -1.573 -36.938 -15.914 1 95.25 176 PRO A N 1
ATOM 1382 C CA . PRO A 1 176 ? -1.973 -36.562 -17.266 1 95.25 176 PRO A CA 1
ATOM 1383 C C . PRO A 1 176 ? -3.146 -37.406 -17.781 1 95.25 176 PRO A C 1
ATOM 1385 O O . PRO A 1 176 ? -3.268 -38.594 -17.453 1 95.25 176 PRO A O 1
ATOM 1388 N N . GLN A 1 177 ? -4 -36.75 -18.5 1 95.19 177 GLN A N 1
ATOM 1389 C CA . GLN A 1 177 ? -5.055 -37.438 -19.266 1 95.19 177 GLN A CA 1
ATOM 1390 C C . GLN A 1 177 ? -4.734 -37.438 -20.75 1 95.19 177 GLN A C 1
ATOM 1392 O O . GLN A 1 177 ? -5.066 -36.5 -21.469 1 95.19 177 GLN A O 1
ATOM 1397 N N . ILE A 1 178 ? -4.242 -38.594 -21.125 1 95.5 178 ILE A N 1
ATOM 1398 C CA . ILE A 1 178 ? -3.859 -38.719 -22.531 1 95.5 178 ILE A CA 1
ATOM 1399 C C . ILE A 1 178 ? -5.109 -38.844 -23.406 1 95.5 178 ILE A C 1
ATOM 1401 O O . ILE A 1 178 ? -5.883 -39.812 -23.266 1 95.5 178 ILE A O 1
ATOM 1405 N N . VAL A 1 179 ? -5.289 -37.812 -24.172 1 93.12 179 VAL A N 1
ATOM 1406 C CA . VAL A 1 179 ? -6.535 -37.75 -24.938 1 93.12 179 VAL A CA 1
ATOM 1407 C C . VAL A 1 179 ? -6.227 -37.438 -26.406 1 93.12 179 VAL A C 1
ATOM 1409 O O . VAL A 1 179 ? -5.363 -36.625 -26.703 1 93.12 179 VAL A O 1
ATOM 1412 N N . ASP A 1 180 ? -6.859 -38.25 -27.266 1 93.12 180 ASP A N 1
ATOM 1413 C CA . ASP A 1 180 ? -6.871 -37.906 -28.688 1 93.12 180 ASP A CA 1
ATOM 1414 C C . ASP A 1 180 ? -8.141 -37.156 -29.062 1 93.12 180 ASP A C 1
ATOM 1416 O O . ASP A 1 180 ? -9.25 -37.594 -28.75 1 93.12 180 ASP A O 1
ATOM 1420 N N . PHE A 1 181 ? -7.949 -35.969 -29.531 1 95 181 PHE A N 1
ATOM 1421 C CA . PHE A 1 181 ? -9.055 -35.094 -29.969 1 95 181 PHE A CA 1
ATOM 1422 C C . PHE A 1 181 ? -8.773 -34.531 -31.344 1 95 181 PHE A C 1
ATOM 1424 O O . PHE A 1 181 ? -8.594 -33.312 -31.484 1 95 181 PHE A O 1
ATOM 1431 N N . PRO A 1 182 ? -8.859 -35.344 -32.344 1 95 182 PRO A N 1
ATOM 1432 C CA . PRO A 1 182 ? -8.469 -34.938 -33.688 1 95 182 PRO A CA 1
ATOM 1433 C C . PRO A 1 182 ? -9.305 -33.75 -34.219 1 95 182 PRO A C 1
ATOM 1435 O O . PRO A 1 182 ? -8.797 -32.906 -34.938 1 95 182 PRO A O 1
ATOM 1438 N N . GLU A 1 183 ? -10.586 -33.719 -33.812 1 96.19 183 GLU A N 1
ATOM 1439 C CA . GLU A 1 183 ? -11.461 -32.656 -34.281 1 96.19 183 GLU A CA 1
ATOM 1440 C C . GLU A 1 183 ? -10.945 -31.297 -33.812 1 96.19 183 GLU A C 1
ATOM 1442 O O . GLU A 1 183 ? -10.961 -30.328 -34.594 1 96.19 183 GLU A O 1
ATOM 1447 N N . TYR A 1 184 ? -10.508 -31.281 -32.594 1 96.38 184 TYR A N 1
ATOM 1448 C CA . TYR A 1 184 ? -10.016 -30.016 -32.062 1 96.38 184 TYR A CA 1
ATOM 1449 C C . TYR A 1 184 ? -8.68 -29.641 -32.719 1 96.38 184 TYR A C 1
ATOM 1451 O O . TYR A 1 184 ? -8.422 -28.469 -32.969 1 96.38 184 TYR A O 1
ATOM 1459 N N . LEU A 1 185 ? -7.77 -30.594 -32.938 1 96.69 185 LEU A N 1
ATOM 1460 C CA . LEU A 1 185 ? -6.5 -30.328 -33.594 1 96.69 185 LEU A CA 1
ATOM 1461 C C . LEU A 1 185 ? -6.727 -29.797 -35 1 96.69 185 LEU A C 1
ATOM 1463 O O . LEU A 1 185 ? -6.039 -28.859 -35.438 1 96.69 185 LEU A O 1
ATOM 1467 N N . GLU A 1 186 ? -7.715 -30.375 -35.625 1 96.06 186 GLU A N 1
ATOM 1468 C CA . GLU A 1 186 ? -8.062 -29.891 -36.969 1 96.06 186 GLU A CA 1
ATOM 1469 C C . GLU A 1 186 ? -8.602 -28.469 -36.906 1 96.06 186 GLU A C 1
ATOM 1471 O O . GLU A 1 186 ? -8.25 -27.641 -37.75 1 96.06 186 GLU A O 1
ATOM 1476 N N . GLU A 1 187 ? -9.422 -28.25 -35.969 1 96 187 GLU A N 1
ATOM 1477 C CA . GLU A 1 187 ? -10 -26.922 -35.812 1 96 187 GLU A CA 1
ATOM 1478 C C . GLU A 1 187 ? -8.922 -25.875 -35.594 1 96 187 GLU A C 1
ATOM 1480 O O . GLU A 1 187 ? -9.039 -24.75 -36.062 1 96 187 GLU A O 1
ATOM 1485 N N . THR A 1 188 ? -7.875 -26.203 -34.875 1 95.19 188 THR A N 1
ATOM 1486 C CA . THR A 1 188 ? -6.801 -25.266 -34.562 1 95.19 188 THR A CA 1
ATOM 1487 C C . THR A 1 188 ? -5.754 -25.25 -35.656 1 95.19 188 THR A C 1
ATOM 1489 O O . THR A 1 188 ? -4.875 -24.391 -35.688 1 95.19 188 THR A O 1
ATOM 1492 N N . GLY A 1 189 ? -5.809 -26.203 -36.562 1 95 189 GLY A N 1
ATOM 1493 C CA . GLY A 1 189 ? -4.91 -26.25 -37.719 1 95 189 GLY A CA 1
ATOM 1494 C C . GLY A 1 189 ? -3.535 -26.797 -37.375 1 95 189 GLY A C 1
ATOM 1495 O O . GLY A 1 189 ? -2.541 -26.438 -38 1 95 189 GLY A O 1
ATOM 1496 N N . VAL A 1 190 ? -3.527 -27.594 -36.25 1 96.38 190 VAL A N 1
ATOM 1497 C CA . VAL A 1 190 ? -2.223 -28.141 -35.906 1 96.38 190 VAL A CA 1
ATOM 1498 C C . VAL A 1 190 ? -2.217 -29.656 -36.094 1 96.38 190 VAL A C 1
ATOM 1500 O O . VAL A 1 190 ? -3.275 -30.281 -36.156 1 96.38 190 VAL A O 1
ATOM 1503 N N . GLU A 1 191 ? -0.985 -30.188 -36.281 1 96.25 191 GLU A N 1
ATOM 1504 C CA . GLU A 1 191 ? -0.775 -31.625 -36.469 1 96.25 191 GLU A CA 1
ATOM 1505 C C . GLU A 1 191 ? -0.03 -32.219 -35.281 1 96.25 191 GLU A C 1
ATOM 1507 O O . GLU A 1 191 ? 0.778 -31.547 -34.625 1 96.25 191 GLU A O 1
ATOM 1512 N N . LYS A 1 192 ? -0.315 -33.531 -35.031 1 96.12 192 LYS A N 1
ATOM 1513 C CA . LYS A 1 192 ? 0.344 -34.25 -33.938 1 96.12 192 LYS A CA 1
ATOM 1514 C C . LYS A 1 192 ? 1.862 -34.188 -34.062 1 96.12 192 LYS A C 1
ATOM 1516 O O . LYS A 1 192 ? 2.414 -34.469 -35.125 1 96.12 192 LYS A O 1
ATOM 1521 N N . GLY A 1 193 ? 2.447 -33.688 -33.031 1 95.81 193 GLY A N 1
ATOM 1522 C CA . GLY A 1 193 ? 3.9 -33.656 -32.969 1 95.81 193 GLY A CA 1
ATOM 1523 C C . GLY A 1 193 ? 4.512 -32.531 -33.781 1 95.81 193 GLY A C 1
ATOM 1524 O O . GLY A 1 193 ? 5.727 -32.469 -33.969 1 95.81 193 GLY A O 1
ATOM 1525 N N . LYS A 1 194 ? 3.727 -31.594 -34.25 1 96.94 194 LYS A N 1
ATOM 1526 C CA . LYS A 1 194 ? 4.246 -30.578 -35.156 1 96.94 194 LYS A CA 1
ATOM 1527 C C . LYS A 1 194 ? 3.854 -29.172 -34.688 1 96.94 194 LYS A C 1
ATOM 1529 O O . LYS A 1 194 ? 3.473 -28.328 -35.5 1 96.94 194 LYS A O 1
ATOM 1534 N N . TYR A 1 195 ? 3.863 -28.984 -33.406 1 98.12 195 TYR A N 1
ATOM 1535 C CA . TYR A 1 195 ? 3.662 -27.625 -32.875 1 98.12 195 TYR A CA 1
ATOM 1536 C C . TYR A 1 195 ? 4.371 -27.438 -31.547 1 98.12 195 TYR A C 1
ATOM 1538 O O . TYR A 1 195 ? 4.469 -28.375 -30.75 1 98.12 195 TYR A O 1
ATOM 1546 N N . ILE A 1 196 ? 4.871 -26.266 -31.406 1 98.56 196 ILE A N 1
ATOM 1547 C CA . ILE A 1 196 ? 5.391 -25.766 -30.141 1 98.56 196 ILE A CA 1
ATOM 1548 C C . ILE A 1 196 ? 4.25 -25.172 -29.312 1 98.56 196 ILE A C 1
ATOM 1550 O O . ILE A 1 196 ? 3.414 -24.438 -29.828 1 98.56 196 ILE A O 1
ATOM 1554 N N . PHE A 1 197 ? 4.234 -25.578 -28.031 1 98.69 197 PHE A N 1
ATOM 1555 C CA . PHE A 1 197 ? 3.082 -25.234 -27.203 1 98.69 197 PHE A CA 1
ATOM 1556 C C . PHE A 1 197 ? 3.508 -24.406 -26 1 98.69 197 PHE A C 1
ATOM 1558 O O . PHE A 1 197 ? 4.551 -24.672 -25.406 1 98.69 197 PHE A O 1
ATOM 1565 N N . SER A 1 198 ? 2.809 -23.375 -25.703 1 98.62 198 SER A N 1
ATOM 1566 C CA . SER A 1 198 ? 2.912 -22.625 -24.453 1 98.62 198 SER A CA 1
ATOM 1567 C C . SER A 1 198 ? 1.535 -22.312 -23.875 1 98.62 198 SER A C 1
ATOM 1569 O O . SER A 1 198 ? 0.571 -22.141 -24.625 1 98.62 198 SER A O 1
ATOM 1571 N N . MET A 1 199 ? 1.489 -22.312 -22.562 1 97 199 MET A N 1
ATOM 1572 C CA . MET A 1 199 ? 0.224 -22.062 -21.875 1 97 199 MET A CA 1
ATOM 1573 C C . MET A 1 199 ? 0.442 -21.219 -20.625 1 97 199 MET A C 1
ATOM 1575 O O . MET A 1 199 ? 1.153 -21.641 -19.703 1 97 199 MET A O 1
ATOM 1579 N N . CYS A 1 200 ? -0.101 -20.109 -20.562 1 95.31 200 CYS A N 1
ATOM 1580 C CA . CYS A 1 200 ? 0.005 -19.203 -19.422 1 95.31 200 CYS A CA 1
ATOM 1581 C C . CYS A 1 200 ? -0.869 -17.969 -19.609 1 95.31 200 CYS A C 1
ATOM 1583 O O . CYS A 1 200 ? -1.493 -17.812 -20.656 1 95.31 200 CYS A O 1
ATOM 1585 N N . ARG A 1 201 ? -0.948 -17.109 -18.594 1 92.06 201 ARG A N 1
ATOM 1586 C CA . ARG A 1 201 ? -1.578 -15.805 -18.719 1 92.06 201 ARG A CA 1
ATOM 1587 C C . ARG A 1 201 ? -0.776 -14.906 -19.656 1 92.06 201 ARG A C 1
ATOM 1589 O O . ARG A 1 201 ? 0.451 -15 -19.719 1 92.06 201 ARG A O 1
ATOM 1596 N N . PHE A 1 202 ? -1.53 -14.047 -20.344 1 94.69 202 PHE A N 1
ATOM 1597 C CA . PHE A 1 202 ? -0.882 -13.117 -21.266 1 94.69 202 PHE A CA 1
ATOM 1598 C C . PHE A 1 202 ? -0.454 -11.844 -20.531 1 94.69 202 PHE A C 1
ATOM 1600 O O . PHE A 1 202 ? -1.054 -10.789 -20.719 1 94.69 202 PHE A O 1
ATOM 1607 N N . VAL A 1 203 ? 0.634 -11.969 -19.781 1 90.75 203 VAL A N 1
ATOM 1608 C CA . VAL A 1 203 ? 1.19 -10.867 -19 1 90.75 203 VAL A CA 1
ATOM 1609 C C . VAL A 1 203 ? 2.666 -10.68 -19.344 1 90.75 203 VAL A C 1
ATOM 1611 O O . VAL A 1 203 ? 3.322 -11.609 -19.812 1 90.75 203 VAL A O 1
ATOM 1614 N N . PRO A 1 204 ? 3.215 -9.523 -19.125 1 91.19 204 PRO A N 1
ATOM 1615 C CA . PRO A 1 204 ? 4.566 -9.195 -19.578 1 91.19 204 PRO A CA 1
ATOM 1616 C C . PRO A 1 204 ? 5.625 -10.156 -19.047 1 91.19 204 PRO A C 1
ATOM 1618 O O . PRO A 1 204 ? 6.559 -10.516 -19.766 1 91.19 204 PRO A O 1
ATOM 1621 N N . GLU A 1 205 ? 5.457 -10.641 -17.875 1 91.56 205 GLU A N 1
ATOM 1622 C CA . GLU A 1 205 ? 6.508 -11.422 -17.234 1 91.56 205 GLU A CA 1
ATOM 1623 C C . GLU A 1 205 ? 6.629 -12.805 -17.875 1 91.56 205 GLU A C 1
ATOM 1625 O O . GLU A 1 205 ? 7.617 -13.508 -17.656 1 91.56 205 GLU A O 1
ATOM 1630 N N . LYS A 1 206 ? 5.621 -13.18 -18.672 1 94.94 206 LYS A N 1
ATOM 1631 C CA . LYS A 1 206 ? 5.676 -14.477 -19.328 1 94.94 206 LYS A CA 1
ATOM 1632 C C . LYS A 1 206 ? 6.445 -14.398 -20.641 1 94.94 206 LYS A C 1
ATOM 1634 O O . LYS A 1 206 ? 6.84 -15.422 -21.203 1 94.94 206 LYS A O 1
ATOM 1639 N N . ASN A 1 207 ? 6.715 -13.289 -21.156 1 96.19 207 ASN A N 1
ATOM 1640 C CA . ASN A 1 207 ? 7.559 -12.984 -22.297 1 96.19 207 ASN A CA 1
ATOM 1641 C C . ASN A 1 207 ? 7.16 -13.82 -23.516 1 96.19 207 ASN A C 1
ATOM 1643 O O . ASN A 1 207 ? 8.023 -14.344 -24.234 1 96.19 207 ASN A O 1
ATOM 1647 N N . LEU A 1 208 ? 5.852 -13.883 -23.766 1 97.75 208 LEU A N 1
ATOM 1648 C CA . LEU A 1 208 ? 5.383 -14.648 -24.906 1 97.75 208 LEU A CA 1
ATOM 1649 C C . LEU A 1 208 ? 5.762 -13.953 -26.219 1 97.75 208 LEU A C 1
ATOM 1651 O O . LEU A 1 208 ? 5.914 -14.609 -27.25 1 97.75 208 LEU A O 1
ATOM 1655 N N . HIS A 1 209 ? 5.953 -12.617 -26.156 1 97.81 209 HIS A N 1
ATOM 1656 C CA . HIS A 1 209 ? 6.406 -11.883 -27.344 1 97.81 209 HIS A CA 1
ATOM 1657 C C . HIS A 1 209 ? 7.805 -12.32 -27.75 1 97.81 209 HIS A C 1
ATOM 1659 O O . HIS A 1 209 ? 8.117 -12.352 -28.953 1 97.81 209 HIS A O 1
ATOM 1665 N N . HIS A 1 210 ? 8.672 -12.703 -26.844 1 98.12 210 HIS A N 1
ATOM 1666 C CA . HIS A 1 210 ? 9.984 -13.25 -27.172 1 98.12 210 HIS A CA 1
ATOM 1667 C C . HIS A 1 210 ? 9.867 -14.609 -27.859 1 98.12 210 HIS A C 1
ATOM 1669 O O . HIS A 1 210 ? 10.633 -14.914 -28.766 1 98.12 210 HIS A O 1
ATOM 1675 N N . LEU A 1 211 ? 8.914 -15.398 -27.422 1 98.69 211 LEU A N 1
ATOM 1676 C CA . LEU A 1 211 ? 8.695 -16.719 -28 1 98.69 211 LEU A CA 1
ATOM 1677 C C . LEU A 1 211 ? 8.227 -16.594 -29.453 1 98.69 211 LEU A C 1
ATOM 1679 O O . LEU A 1 211 ? 8.703 -17.312 -30.328 1 98.69 211 LEU A O 1
ATOM 1683 N N . ILE A 1 212 ? 7.285 -15.68 -29.641 1 98.62 212 ILE A N 1
ATOM 1684 C CA . ILE A 1 212 ? 6.766 -15.453 -30.984 1 98.62 212 ILE A CA 1
ATOM 1685 C C . ILE A 1 212 ? 7.898 -15 -31.906 1 98.62 212 ILE A C 1
ATOM 1687 O O . ILE A 1 212 ? 8.047 -15.516 -33.031 1 98.62 212 ILE A O 1
ATOM 1691 N N . GLU A 1 213 ? 8.648 -14.055 -31.406 1 98.5 213 GLU A N 1
ATOM 1692 C CA . GLU A 1 213 ? 9.766 -13.539 -32.188 1 98.5 213 GLU A CA 1
ATOM 1693 C C . GLU A 1 213 ? 10.781 -14.641 -32.469 1 98.5 213 GLU A C 1
ATOM 1695 O O . GLU A 1 213 ? 11.25 -14.773 -33.625 1 98.5 213 GLU A O 1
ATOM 1700 N N . ALA A 1 214 ? 11.148 -15.367 -31.5 1 98.69 214 ALA A N 1
ATOM 1701 C CA . ALA A 1 214 ? 12.109 -16.453 -31.672 1 98.69 214 ALA A CA 1
ATOM 1702 C C . ALA A 1 214 ? 11.609 -17.469 -32.688 1 98.69 214 ALA A C 1
ATOM 1704 O O . ALA A 1 214 ? 12.375 -17.938 -33.531 1 98.69 214 ALA A O 1
ATOM 1705 N N . PHE A 1 215 ? 10.367 -17.859 -32.625 1 98.56 215 PHE A N 1
ATOM 1706 C CA . PHE A 1 215 ? 9.766 -18.828 -33.5 1 98.56 215 PHE A CA 1
ATOM 1707 C C . PHE A 1 215 ? 9.789 -18.328 -34.938 1 98.56 215 PHE A C 1
ATOM 1709 O O . PHE A 1 215 ? 10.016 -19.109 -35.875 1 98.56 215 PHE A O 1
ATOM 1716 N N . SER A 1 216 ? 9.516 -17.016 -35.094 1 97.44 216 SER A N 1
ATOM 1717 C CA . SER A 1 216 ? 9.477 -16.422 -36.438 1 97.44 216 SER A CA 1
ATOM 1718 C C . SER A 1 216 ? 10.836 -16.5 -37.125 1 97.44 216 SER A C 1
ATOM 1720 O O . SER A 1 216 ? 10.938 -16.422 -38.344 1 97.44 216 SER A O 1
ATOM 1722 N N . LYS A 1 217 ? 11.828 -16.703 -36.344 1 96.81 217 LYS A N 1
ATOM 1723 C CA . LYS A 1 217 ? 13.188 -16.734 -36.875 1 96.81 217 LYS A CA 1
ATOM 1724 C C . LYS A 1 217 ? 13.594 -18.172 -37.219 1 96.81 217 LYS A C 1
ATOM 1726 O O . LYS A 1 217 ? 14.664 -18.391 -37.812 1 96.81 217 LYS A O 1
ATOM 1731 N N . THR A 1 218 ? 12.781 -19.094 -36.906 1 97.12 218 THR A N 1
ATOM 1732 C CA . THR A 1 218 ? 13.102 -20.484 -37.188 1 97.12 218 THR A CA 1
ATOM 1733 C C . THR A 1 218 ? 12.648 -20.891 -38.594 1 97.12 218 THR A C 1
ATOM 1735 O O . THR A 1 218 ? 11.758 -20.266 -39.156 1 97.12 218 THR A O 1
ATOM 1738 N N . ASP A 1 219 ? 13.398 -21.875 -39.125 1 96.19 219 ASP A N 1
ATOM 1739 C CA . ASP A 1 219 ? 12.805 -22.672 -40.188 1 96.19 219 ASP A CA 1
ATOM 1740 C C . ASP A 1 219 ? 11.859 -23.719 -39.594 1 96.19 219 ASP A C 1
ATOM 1742 O O . ASP A 1 219 ? 12.273 -24.828 -39.281 1 96.19 219 ASP A O 1
ATOM 1746 N N . ASN A 1 220 ? 10.602 -23.391 -39.531 1 89.5 220 ASN A N 1
ATOM 1747 C CA . ASN A 1 220 ? 9.656 -24.141 -38.719 1 89.5 220 ASN A CA 1
ATOM 1748 C C . ASN A 1 220 ? 9.305 -25.484 -39.344 1 89.5 220 ASN A C 1
ATOM 1750 O O . ASN A 1 220 ? 8.789 -26.375 -38.688 1 89.5 220 ASN A O 1
ATOM 1754 N N . LYS A 1 221 ? 9.641 -25.688 -40.656 1 91.5 221 LYS A N 1
ATOM 1755 C CA . LYS A 1 221 ? 9.414 -26.969 -41.344 1 91.5 221 LYS A CA 1
ATOM 1756 C C . LYS A 1 221 ? 7.984 -27.453 -41.125 1 91.5 221 LYS A C 1
ATOM 1758 O O . LYS A 1 221 ? 7.754 -28.609 -40.781 1 91.5 221 LYS A O 1
ATOM 1763 N N . GLY A 1 222 ? 7.066 -26.531 -41.188 1 93 222 GLY A N 1
ATOM 1764 C CA . GLY A 1 222 ? 5.66 -26.875 -41.062 1 93 222 GLY A CA 1
ATOM 1765 C C . GLY A 1 222 ? 5.168 -26.891 -39.625 1 93 222 GLY A C 1
ATOM 1766 O O . GLY A 1 222 ? 3.971 -27.031 -39.375 1 93 222 GLY A O 1
ATOM 1767 N N . CYS A 1 223 ? 6.055 -26.781 -38.688 1 96.62 223 CYS A N 1
ATOM 1768 C CA . CYS A 1 223 ? 5.684 -26.703 -37.281 1 96.62 223 CYS A CA 1
ATOM 1769 C C . CYS A 1 223 ? 4.965 -25.391 -36.969 1 96.62 223 CYS A C 1
ATOM 1771 O O . CYS A 1 223 ? 5.324 -24.344 -37.5 1 96.62 223 CYS A O 1
ATOM 1773 N N . ARG A 1 224 ? 3.975 -25.438 -36.062 1 97.88 224 ARG A N 1
ATOM 1774 C CA . ARG A 1 224 ? 3.223 -24.25 -35.688 1 97.88 224 ARG A CA 1
ATOM 1775 C C . ARG A 1 224 ? 3.484 -23.859 -34.25 1 97.88 224 ARG A C 1
ATOM 1777 O O . ARG A 1 224 ? 3.994 -24.672 -33.469 1 97.88 224 ARG A O 1
ATOM 1784 N N . LEU A 1 225 ? 3.238 -22.656 -33.938 1 98.62 225 LEU A N 1
ATOM 1785 C CA . LEU A 1 225 ? 3.27 -22.188 -32.562 1 98.62 225 LEU A CA 1
ATOM 1786 C C . LEU A 1 225 ? 1.856 -22 -32 1 98.62 225 LEU A C 1
ATOM 1788 O O . LEU A 1 225 ? 1.021 -21.359 -32.625 1 98.62 225 LEU A O 1
ATOM 1792 N N . VAL A 1 226 ? 1.565 -22.688 -30.875 1 98.69 226 VAL A N 1
ATOM 1793 C CA . VAL A 1 226 ? 0.257 -22.594 -30.234 1 98.69 226 VAL A CA 1
ATOM 1794 C C . VAL A 1 226 ? 0.396 -21.953 -28.859 1 98.69 226 VAL A C 1
ATOM 1796 O O . VAL A 1 226 ? 1.179 -22.422 -28.031 1 98.69 226 VAL A O 1
ATOM 1799 N N . LEU A 1 227 ? -0.286 -20.906 -28.641 1 98.44 227 LEU A N 1
ATOM 1800 C CA . LEU A 1 227 ? -0.35 -20.234 -27.344 1 98.44 227 LEU A CA 1
ATOM 1801 C C . LEU A 1 227 ? -1.738 -20.375 -26.734 1 98.44 227 LEU A C 1
ATOM 1803 O O . LEU A 1 227 ? -2.719 -19.875 -27.281 1 98.44 227 LEU A O 1
ATOM 1807 N N . ALA A 1 228 ? -1.802 -21.109 -25.625 1 97.38 228 ALA A N 1
ATOM 1808 C CA . ALA A 1 228 ? -3.049 -21.234 -24.875 1 97.38 228 ALA A CA 1
ATOM 1809 C C . ALA A 1 228 ? -3.049 -20.297 -23.672 1 97.38 228 ALA A C 1
ATOM 1811 O O . ALA A 1 228 ? -2.082 -20.25 -22.906 1 97.38 228 ALA A O 1
ATOM 1812 N N . GLY A 1 229 ? -4.055 -19.5 -23.516 1 95.06 229 GLY A N 1
ATOM 1813 C CA . GLY A 1 229 ? -4.176 -18.562 -22.422 1 95.06 229 GLY A CA 1
ATOM 1814 C C . GLY A 1 229 ? -4.852 -17.266 -22.812 1 95.06 229 GLY A C 1
ATOM 1815 O O . GLY A 1 229 ? -5.398 -17.156 -23.906 1 95.06 229 GLY A O 1
ATOM 1816 N N . ASP A 1 230 ? -4.875 -16.406 -21.844 1 93.19 230 ASP A N 1
ATOM 1817 C CA . ASP A 1 230 ? -5.473 -15.078 -22.016 1 93.19 230 ASP A CA 1
ATOM 1818 C C . ASP A 1 230 ? -5.215 -14.195 -20.797 1 93.19 230 ASP A C 1
ATOM 1820 O O . ASP A 1 230 ? -4.301 -14.469 -20.016 1 93.19 230 ASP A O 1
ATOM 1824 N N . THR A 1 231 ? -5.824 -13.102 -20.828 1 88.31 231 THR A N 1
ATOM 1825 C CA . THR A 1 231 ? -5.852 -12.234 -19.656 1 88.31 231 THR A CA 1
ATOM 1826 C C . THR A 1 231 ? -7.285 -12.008 -19.188 1 88.31 231 THR A C 1
ATOM 1828 O O . THR A 1 231 ? -8.227 -12.172 -19.969 1 88.31 231 THR A O 1
ATOM 1831 N N . ASP A 1 232 ? -7.453 -11.797 -17.906 1 79.62 232 ASP A N 1
ATOM 1832 C CA . ASP A 1 232 ? -8.781 -11.547 -17.359 1 79.62 232 ASP A CA 1
ATOM 1833 C C . ASP A 1 232 ? -9.367 -10.25 -17.922 1 79.62 232 ASP A C 1
ATOM 1835 O O . ASP A 1 232 ? -10.562 -10.188 -18.234 1 79.62 232 ASP A O 1
ATOM 1839 N N . PHE A 1 233 ? -8.602 -9.25 -17.922 1 77.75 233 PHE A N 1
ATOM 1840 C CA . PHE A 1 233 ? -8.969 -7.965 -18.5 1 77.75 233 PHE A CA 1
ATOM 1841 C C . PHE A 1 233 ? -7.934 -7.52 -19.531 1 77.75 233 PHE A C 1
ATOM 1843 O O . PHE A 1 233 ? -6.742 -7.422 -19.219 1 77.75 233 PHE A O 1
ATOM 1850 N N . GLU A 1 234 ? -8.469 -7.262 -20.672 1 85.31 234 GLU A N 1
ATOM 1851 C CA . GLU A 1 234 ? -7.562 -6.875 -21.75 1 85.31 234 GLU A CA 1
ATOM 1852 C C . GLU A 1 234 ? -6.863 -5.555 -21.438 1 85.31 234 GLU A C 1
ATOM 1854 O O . GLU A 1 234 ? -7.488 -4.617 -20.938 1 85.31 234 GLU A O 1
ATOM 1859 N N . ASP A 1 235 ? -5.562 -5.539 -21.594 1 85.88 235 ASP A N 1
ATOM 1860 C CA . ASP A 1 235 ? -4.758 -4.328 -21.469 1 85.88 235 ASP A CA 1
ATOM 1861 C C . ASP A 1 235 ? -3.867 -4.129 -22.688 1 85.88 235 ASP A C 1
ATOM 1863 O O . ASP A 1 235 ? -4.008 -4.836 -23.688 1 85.88 235 ASP A O 1
ATOM 1867 N N . GLU A 1 236 ? -3.061 -3.078 -22.625 1 88.81 236 GLU A N 1
ATOM 1868 C CA . GLU A 1 236 ? -2.238 -2.744 -23.781 1 88.81 236 GLU A CA 1
ATOM 1869 C C . GLU A 1 236 ? -1.313 -3.9 -24.156 1 88.81 236 GLU A C 1
ATOM 1871 O O . GLU A 1 236 ? -1.146 -4.211 -25.328 1 88.81 236 GLU A O 1
ATOM 1876 N N . TYR A 1 237 ? -0.779 -4.582 -23.234 1 90.19 237 TYR A N 1
ATOM 1877 C CA . TYR A 1 237 ? 0.162 -5.664 -23.5 1 90.19 237 TYR A CA 1
ATOM 1878 C C . TYR A 1 237 ? -0.542 -6.852 -24.156 1 90.19 237 TYR A C 1
ATOM 1880 O O . TYR A 1 237 ? -0.098 -7.359 -25.188 1 90.19 237 TYR A O 1
ATOM 1888 N N . SER A 1 238 ? -1.61 -7.309 -23.516 1 94 238 SER A N 1
ATOM 1889 C CA . SER A 1 238 ? -2.297 -8.492 -24.016 1 94 238 SER A CA 1
ATOM 1890 C C . SER A 1 238 ? -2.869 -8.258 -25.406 1 94 238 SER A C 1
ATOM 1892 O O . SER A 1 238 ? -2.812 -9.141 -26.266 1 94 238 SER A O 1
ATOM 1894 N N . ALA A 1 239 ? -3.398 -7.059 -25.609 1 94.62 239 ALA A N 1
ATOM 1895 C CA . ALA A 1 239 ? -3.916 -6.723 -26.938 1 94.62 239 ALA A CA 1
ATOM 1896 C C . ALA A 1 239 ? -2.801 -6.727 -27.984 1 94.62 239 ALA A C 1
ATOM 1898 O O . ALA A 1 239 ? -2.979 -7.246 -29.078 1 94.62 239 ALA A O 1
ATOM 1899 N N . GLY A 1 240 ? -1.702 -6.098 -27.594 1 96.38 240 GLY A N 1
ATOM 1900 C CA . GLY A 1 240 ? -0.555 -6.074 -28.484 1 96.38 240 GLY A CA 1
ATOM 1901 C C . GLY A 1 240 ? -0.005 -7.457 -28.797 1 96.38 240 GLY A C 1
ATOM 1902 O O . GLY A 1 240 ? 0.374 -7.746 -29.922 1 96.38 240 GLY A O 1
ATOM 1903 N N . LEU A 1 241 ? 0.051 -8.289 -27.828 1 96.88 241 LEU A N 1
ATOM 1904 C CA . LEU A 1 241 ? 0.547 -9.648 -27.969 1 96.88 241 LEU A CA 1
ATOM 1905 C C . LEU A 1 241 ? -0.326 -10.445 -28.938 1 96.88 241 LEU A C 1
ATOM 1907 O O . LEU A 1 241 ? 0.188 -11.156 -29.797 1 96.88 241 LEU A O 1
ATOM 1911 N N . LYS A 1 242 ? -1.627 -10.391 -28.75 1 97.31 242 LYS A N 1
ATOM 1912 C CA . LYS A 1 242 ? -2.562 -11.109 -29.609 1 97.31 242 LYS A CA 1
ATOM 1913 C C . LYS A 1 242 ? -2.453 -10.656 -31.047 1 97.31 242 LYS A C 1
ATOM 1915 O O . LYS A 1 242 ? -2.473 -11.469 -31.969 1 97.31 242 LYS A O 1
ATOM 1920 N N . LYS A 1 243 ? -2.371 -9.32 -31.188 1 97.31 243 LYS A N 1
ATOM 1921 C CA . LYS A 1 243 ? -2.199 -8.773 -32.531 1 97.31 243 LYS A CA 1
ATOM 1922 C C . LYS A 1 243 ? -0.913 -9.281 -33.188 1 97.31 243 LYS A C 1
ATOM 1924 O O . LYS A 1 243 ? -0.922 -9.734 -34.312 1 97.31 243 LYS A O 1
ATOM 1929 N N . TYR A 1 244 ? 0.147 -9.219 -32.469 1 97.75 244 TYR A N 1
ATOM 1930 C CA . TYR A 1 244 ? 1.447 -9.68 -32.938 1 97.75 244 TYR A CA 1
ATOM 1931 C C . TYR A 1 244 ? 1.403 -11.164 -33.281 1 97.75 244 TYR A C 1
ATOM 1933 O O . TYR A 1 244 ? 1.93 -11.578 -34.312 1 97.75 244 TYR A O 1
ATOM 1941 N N . ALA A 1 245 ? 0.812 -11.961 -32.469 1 97.88 245 ALA A N 1
ATOM 1942 C CA . ALA A 1 245 ? 0.676 -13.398 -32.688 1 97.88 245 ALA A CA 1
ATOM 1943 C C . ALA A 1 245 ? -0.082 -13.688 -33.969 1 97.88 245 ALA A C 1
ATOM 1945 O O . ALA A 1 245 ? 0.327 -14.547 -34.75 1 97.88 245 ALA A O 1
ATOM 1946 N N . ARG A 1 246 ? -1.141 -12.984 -34.188 1 96.75 246 ARG A N 1
ATOM 1947 C CA . ARG A 1 246 ? -1.943 -13.164 -35.375 1 96.75 246 ARG A CA 1
ATOM 1948 C C . ARG A 1 246 ? -1.144 -12.812 -36.625 1 96.75 246 ARG A C 1
ATOM 1950 O O . ARG A 1 246 ? -1.211 -13.523 -37.625 1 96.75 246 ARG A O 1
ATOM 1957 N N . GLU A 1 247 ? -0.43 -11.75 -36.469 1 97.31 247 GLU A N 1
ATOM 1958 C CA . GLU A 1 247 ? 0.388 -11.305 -37.594 1 97.31 247 GLU A CA 1
ATOM 1959 C C . GLU A 1 247 ? 1.455 -12.336 -37.969 1 97.31 247 GLU A C 1
ATOM 1961 O O . GLU A 1 247 ? 1.857 -12.445 -39.125 1 97.31 247 GLU A O 1
ATOM 1966 N N . GLN A 1 248 ? 1.861 -13.07 -37 1 96.81 248 GLN A N 1
ATOM 1967 C CA . GLN A 1 248 ? 2.932 -14.047 -37.219 1 96.81 248 GLN A CA 1
ATOM 1968 C C . GLN A 1 248 ? 2.367 -15.438 -37.469 1 96.81 248 GLN A C 1
ATOM 1970 O O . GLN A 1 248 ? 3.117 -16.422 -37.531 1 96.81 248 GLN A O 1
ATOM 1975 N N . GLY A 1 249 ? 1.038 -15.562 -37.5 1 95.88 249 GLY A N 1
ATOM 1976 C CA . GLY A 1 249 ? 0.394 -16.828 -37.812 1 95.88 249 GLY A CA 1
ATOM 1977 C C . GLY A 1 249 ? 0.362 -17.781 -36.625 1 95.88 249 GLY A C 1
ATOM 1978 O O . GLY A 1 249 ? 0.246 -19 -36.781 1 95.88 249 GLY A O 1
ATOM 1979 N N . VAL A 1 250 ? 0.521 -17.312 -35.438 1 98.06 250 VAL A N 1
ATOM 1980 C CA . VAL A 1 250 ? 0.477 -18.109 -34.219 1 98.06 250 VAL A CA 1
ATOM 1981 C C . VAL A 1 250 ? -0.966 -18.5 -33.906 1 98.06 250 VAL A C 1
ATOM 1983 O O . VAL A 1 250 ? -1.89 -17.703 -34.094 1 98.06 250 VAL A O 1
ATOM 1986 N N . VAL A 1 251 ? -1.182 -19.734 -33.469 1 98.12 251 VAL A N 1
ATOM 1987 C CA . VAL A 1 251 ? -2.506 -20.203 -33.094 1 98.12 251 VAL A CA 1
ATOM 1988 C C . VAL A 1 251 ? -2.812 -19.766 -31.656 1 98.12 251 VAL A C 1
ATOM 1990 O O . VAL A 1 251 ? -2.076 -20.109 -30.734 1 98.12 251 VAL A O 1
ATOM 1993 N N . LEU A 1 252 ? -3.818 -19.031 -31.5 1 97.94 252 LEU A N 1
ATOM 1994 C CA . LEU A 1 252 ? -4.305 -18.609 -30.188 1 97.94 252 LEU A CA 1
ATOM 1995 C C . LEU A 1 252 ? -5.578 -19.359 -29.812 1 97.94 252 LEU A C 1
ATOM 1997 O O . LEU A 1 252 ? -6.613 -19.203 -30.453 1 97.94 252 LEU A O 1
ATOM 2001 N N . THR A 1 253 ? -5.523 -20.109 -28.734 1 96.62 253 THR A N 1
ATOM 2002 C CA . THR A 1 253 ? -6.672 -20.953 -28.375 1 96.62 253 THR A CA 1
ATOM 2003 C C . THR A 1 253 ? -7.598 -20.219 -27.406 1 96.62 253 THR A C 1
ATOM 2005 O O . THR A 1 253 ? -8.734 -20.641 -27.203 1 96.62 253 THR A O 1
ATOM 2008 N N . GLY A 1 254 ? -7.082 -19.109 -26.859 1 94.88 254 GLY A N 1
ATOM 2009 C CA . GLY A 1 254 ? -7.758 -18.594 -25.672 1 94.88 254 GLY A CA 1
ATOM 2010 C C . GLY A 1 254 ? -7.559 -19.453 -24.453 1 94.88 254 GLY A C 1
ATOM 2011 O O . GLY A 1 254 ? -6.641 -20.281 -24.406 1 94.88 254 GLY A O 1
ATOM 2012 N N . PHE A 1 255 ? -8.352 -19.203 -23.5 1 91.56 255 PHE A N 1
ATOM 2013 C CA . PHE A 1 255 ? -8.289 -20 -22.281 1 91.56 255 PHE A CA 1
ATOM 2014 C C . PHE A 1 255 ? -9.023 -21.328 -22.453 1 91.56 255 PHE A C 1
ATOM 2016 O O . PHE A 1 255 ? -10.227 -21.344 -22.719 1 91.56 255 PHE A O 1
ATOM 2023 N N . ILE A 1 256 ? -8.258 -22.391 -22.328 1 92.56 256 ILE A N 1
ATOM 2024 C CA . ILE A 1 256 ? -8.875 -23.703 -22.516 1 92.56 256 ILE A CA 1
ATOM 2025 C C . ILE A 1 256 ? -8.586 -24.578 -21.297 1 92.56 256 ILE A C 1
ATOM 2027 O O . ILE A 1 256 ? -7.578 -24.391 -20.609 1 92.56 256 ILE A O 1
ATOM 2031 N N . LYS A 1 257 ? -9.492 -25.562 -21.062 1 89.75 257 LYS A N 1
ATOM 2032 C CA . LYS A 1 257 ? -9.375 -26.578 -20.016 1 89.75 257 LYS A CA 1
ATOM 2033 C C . LYS A 1 257 ? -9.914 -27.922 -20.5 1 89.75 257 LYS A C 1
ATOM 2035 O O . LYS A 1 257 ? -10.312 -28.062 -21.656 1 89.75 257 LYS A O 1
ATOM 2040 N N . GLY A 1 258 ? -9.703 -28.906 -19.719 1 91 258 GLY A N 1
ATOM 2041 C CA . GLY A 1 258 ? -10.305 -30.203 -19.984 1 91 258 GLY A CA 1
ATOM 2042 C C . GLY A 1 258 ? -9.727 -30.875 -21.219 1 91 258 GLY A C 1
ATOM 2043 O O . GLY A 1 258 ? -8.508 -30.875 -21.422 1 91 258 GLY A O 1
ATOM 2044 N N . LYS A 1 259 ? -10.602 -31.375 -21.984 1 95.31 259 LYS A N 1
ATOM 2045 C CA . LYS A 1 259 ? -10.219 -32.219 -23.109 1 95.31 259 LYS A CA 1
ATOM 2046 C C . LYS A 1 259 ? -9.375 -31.469 -24.125 1 95.31 259 LYS A C 1
ATOM 2048 O O . LYS A 1 259 ? -8.422 -32 -24.688 1 95.31 259 LYS A O 1
ATOM 2053 N N . LYS A 1 260 ? -9.719 -30.266 -24.391 1 96.31 260 LYS A N 1
ATOM 2054 C CA . LYS A 1 260 ? -8.984 -29.453 -25.359 1 96.31 260 LYS A CA 1
ATOM 2055 C C . LYS A 1 260 ? -7.535 -29.266 -24.922 1 96.31 260 LYS A C 1
ATOM 2057 O O . LYS A 1 260 ? -6.609 -29.422 -25.719 1 96.31 260 LYS A O 1
ATOM 2062 N N . LEU A 1 261 ? -7.371 -28.969 -23.672 1 96 261 LEU A N 1
ATOM 2063 C CA . LEU A 1 261 ? -6.031 -28.766 -23.125 1 96 261 LEU A CA 1
ATOM 2064 C C . LEU A 1 261 ? -5.246 -30.062 -23.109 1 96 261 LEU A C 1
ATOM 2066 O O . LEU A 1 261 ? -4.07 -30.094 -23.484 1 96 261 LEU A O 1
ATOM 2070 N N . HIS A 1 262 ? -5.902 -31.156 -22.703 1 97.06 262 HIS A N 1
ATOM 2071 C CA . HIS A 1 262 ? -5.258 -32.469 -22.641 1 97.06 262 HIS A CA 1
ATOM 2072 C C . HIS A 1 262 ? -4.789 -32.906 -24.016 1 97.06 262 HIS A C 1
ATOM 2074 O O . HIS A 1 262 ? -3.719 -33.5 -24.156 1 97.06 262 HIS A O 1
ATOM 2080 N N . ALA A 1 263 ? -5.57 -32.562 -24.984 1 97.69 263 ALA A N 1
ATOM 2081 C CA . ALA A 1 263 ? -5.211 -32.938 -26.344 1 97.69 263 ALA A CA 1
ATOM 2082 C C . ALA A 1 263 ? -3.959 -32.219 -26.812 1 97.69 263 ALA A C 1
ATOM 2084 O O . ALA A 1 263 ? -3.066 -32.812 -27.422 1 97.69 263 ALA A O 1
ATOM 2085 N N . LEU A 1 264 ? -3.902 -30.953 -26.531 1 97.88 264 LEU A N 1
ATOM 2086 C CA . LEU A 1 264 ? -2.75 -30.172 -26.938 1 97.88 264 LEU A CA 1
ATOM 2087 C C . LEU A 1 264 ? -1.494 -30.609 -26.203 1 97.88 264 LEU A C 1
ATOM 2089 O O . LEU A 1 264 ? -0.413 -30.672 -26.781 1 97.88 264 LEU A O 1
ATOM 2093 N N . LEU A 1 265 ? -1.641 -30.906 -24.953 1 98 265 LEU A N 1
ATOM 2094 C CA . LEU A 1 265 ? -0.5 -31.359 -24.172 1 98 265 LEU A CA 1
ATOM 2095 C C . LEU A 1 265 ? -0.057 -32.75 -24.625 1 98 265 LEU A C 1
ATOM 2097 O O . LEU A 1 265 ? 1.138 -33.062 -24.625 1 98 265 LEU A O 1
ATOM 2101 N N . THR A 1 266 ? -1.025 -33.531 -24.984 1 97.56 266 THR A N 1
ATOM 2102 C CA . THR A 1 266 ? -0.759 -34.906 -25.406 1 97.56 266 THR A CA 1
ATOM 2103 C C . THR A 1 266 ? 0.091 -34.938 -26.672 1 97.56 266 THR A C 1
ATOM 2105 O O . THR A 1 266 ? 0.961 -35.812 -26.828 1 97.56 266 THR A O 1
ATOM 2108 N N . HIS A 1 267 ? -0.133 -33.969 -27.594 1 97.25 267 HIS A N 1
ATOM 2109 C CA . HIS A 1 267 ? 0.418 -34.125 -28.922 1 97.25 267 HIS A CA 1
ATOM 2110 C C . HIS A 1 267 ? 1.427 -33.031 -29.25 1 97.25 267 HIS A C 1
ATOM 2112 O O . HIS A 1 267 ? 1.941 -32.969 -30.375 1 97.25 267 HIS A O 1
ATOM 2118 N N . ALA A 1 268 ? 1.734 -32.219 -28.312 1 98 268 ALA A N 1
ATOM 2119 C CA . ALA A 1 268 ? 2.703 -31.141 -28.562 1 98 268 ALA A CA 1
ATOM 2120 C C . ALA A 1 268 ? 4.094 -31.719 -28.812 1 98 268 ALA A C 1
ATOM 2122 O O . ALA A 1 268 ? 4.434 -32.781 -28.297 1 98 268 ALA A O 1
ATOM 2123 N N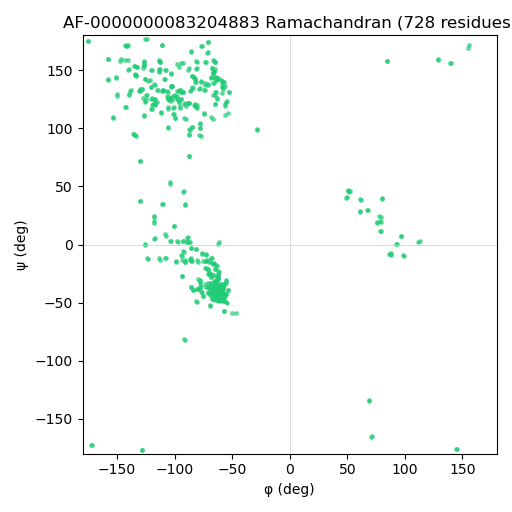 . ARG A 1 269 ? 4.824 -31 -29.641 1 97.88 269 ARG A N 1
ATOM 2124 C CA . ARG A 1 269 ? 6.211 -31.391 -29.891 1 97.88 269 ARG A CA 1
ATOM 2125 C C . ARG A 1 269 ? 7.109 -30.969 -28.719 1 97.88 269 ARG A C 1
ATOM 2127 O O . ARG A 1 269 ? 8.078 -31.656 -28.406 1 97.88 269 ARG A O 1
ATOM 2134 N N . CYS A 1 270 ? 6.824 -29.812 -28.266 1 98.19 270 CYS A N 1
ATOM 2135 C CA . CYS A 1 270 ? 7.645 -29.172 -27.234 1 98.19 270 CYS A CA 1
ATOM 2136 C C . CYS A 1 270 ? 6.848 -28.109 -26.484 1 98.19 270 CYS A C 1
ATOM 2138 O O . CYS A 1 270 ? 5.977 -27.453 -27.062 1 98.19 270 CYS A O 1
ATOM 2140 N N . PHE A 1 271 ? 7.094 -28.047 -25.172 1 98.75 271 PHE A N 1
ATOM 2141 C CA . PHE A 1 271 ? 6.516 -26.984 -24.359 1 98.75 271 PHE A CA 1
ATOM 2142 C C . PHE A 1 271 ? 7.555 -25.906 -24.047 1 98.75 271 PHE A C 1
ATOM 2144 O O . PHE A 1 271 ? 8.703 -26.234 -23.734 1 98.75 271 PHE A O 1
ATOM 2151 N N . VAL A 1 272 ? 7.188 -24.656 -24.156 1 98.88 272 VAL A N 1
ATOM 2152 C CA . VAL A 1 272 ? 8.133 -23.562 -23.953 1 98.88 272 VAL A CA 1
ATOM 2153 C C . VAL A 1 272 ? 7.559 -22.562 -22.953 1 98.88 272 VAL A C 1
ATOM 2155 O O . VAL A 1 272 ? 6.383 -22.203 -23.031 1 98.88 272 VAL A O 1
ATOM 2158 N N . LEU A 1 273 ? 8.344 -22.156 -22.016 1 98.31 273 LEU A N 1
ATOM 2159 C CA . LEU A 1 273 ? 7.984 -21.141 -21.031 1 98.31 273 LEU A CA 1
ATOM 2160 C C . LEU A 1 273 ? 9.102 -20.125 -20.859 1 98.31 273 LEU A C 1
ATOM 2162 O O . LEU A 1 273 ? 9.977 -20.281 -20.016 1 98.31 273 LEU A O 1
ATOM 2166 N N . PRO A 1 274 ? 9.078 -19 -21.562 1 98.12 274 PRO A N 1
ATOM 2167 C CA . PRO A 1 274 ? 10.164 -18.031 -21.594 1 98.12 274 PRO A CA 1
ATOM 2168 C C . PRO A 1 274 ? 10.023 -16.953 -20.531 1 98.12 274 PRO A C 1
ATOM 2170 O O . PRO A 1 274 ? 10.398 -15.797 -20.75 1 98.12 274 PRO A O 1
ATOM 2173 N N . SER A 1 275 ? 9.492 -17.266 -19.375 1 96.12 275 SER A N 1
ATOM 2174 C CA . SER A 1 275 ? 9.133 -16.328 -18.312 1 96.12 275 SER A CA 1
ATOM 2175 C C . SER A 1 275 ? 10.359 -15.633 -17.75 1 96.12 275 SER A C 1
ATOM 2177 O O . SER A 1 275 ? 11.438 -16.234 -17.656 1 96.12 275 SER A O 1
ATOM 2179 N N . SER A 1 276 ? 10.211 -14.336 -17.375 1 94.12 276 SER A N 1
ATOM 2180 C CA . SER A 1 276 ? 11.242 -13.617 -16.641 1 94.12 276 SER A CA 1
ATOM 2181 C C . SER A 1 276 ? 11.039 -13.75 -15.133 1 94.12 276 SER A C 1
ATOM 2183 O O . SER A 1 276 ? 11.953 -13.469 -14.352 1 94.12 276 SER A O 1
ATOM 2185 N N . HIS A 1 277 ? 9.836 -14.195 -14.734 1 90.19 277 HIS A N 1
ATOM 2186 C CA . HIS A 1 277 ? 9.531 -14.352 -13.32 1 90.19 277 HIS A CA 1
ATOM 2187 C C . HIS A 1 277 ? 8.531 -15.477 -13.086 1 90.19 277 HIS A C 1
ATOM 2189 O O . HIS A 1 277 ? 7.508 -15.555 -13.766 1 90.19 277 HIS A O 1
ATOM 2195 N N . GLU A 1 278 ? 8.906 -16.375 -12.148 1 89.38 278 GLU A N 1
ATOM 2196 C CA . GLU A 1 278 ? 8.047 -17.484 -11.727 1 89.38 278 GLU A CA 1
ATOM 2197 C C . GLU A 1 278 ? 8.273 -17.828 -10.258 1 89.38 278 GLU A C 1
ATOM 2199 O O . GLU A 1 278 ? 9.258 -17.391 -9.656 1 89.38 278 GLU A O 1
ATOM 2204 N N . GLY A 1 279 ? 7.336 -18.453 -9.633 1 88.12 279 GLY A N 1
ATOM 2205 C CA . GLY A 1 279 ? 7.566 -19.203 -8.414 1 88.12 279 GLY A CA 1
ATOM 2206 C C . GLY A 1 279 ? 7.891 -20.656 -8.664 1 88.12 279 GLY A C 1
ATOM 2207 O O . GLY A 1 279 ? 9.062 -21.031 -8.781 1 88.12 279 GLY A O 1
ATOM 2208 N N . LEU A 1 280 ? 7.039 -21.422 -8.852 1 89.31 280 LEU A N 1
ATOM 2209 C CA . LEU A 1 280 ? 7.051 -22.781 -9.391 1 89.31 280 LEU A CA 1
ATOM 2210 C C . LEU A 1 280 ? 5.934 -22.969 -10.406 1 89.31 280 LEU A C 1
ATOM 2212 O O . LEU A 1 280 ? 4.785 -23.234 -10.039 1 89.31 280 LEU A O 1
ATOM 2216 N N . PRO A 1 281 ? 6.297 -22.797 -11.609 1 91.56 281 PRO A N 1
ATOM 2217 C CA . PRO A 1 281 ? 5.246 -22.734 -12.633 1 91.56 281 PRO A CA 1
ATOM 2218 C C . PRO A 1 281 ? 4.488 -24.047 -12.789 1 91.56 281 PRO A C 1
ATOM 2220 O O . PRO A 1 281 ? 5.062 -25.047 -13.234 1 91.56 281 PRO A O 1
ATOM 2223 N N . ILE A 1 282 ? 3.232 -23.969 -12.578 1 93.69 282 ILE A N 1
ATOM 2224 C CA . ILE A 1 282 ? 2.369 -25.141 -12.672 1 93.69 282 ILE A CA 1
ATOM 2225 C C . ILE A 1 282 ? 2.271 -25.594 -14.125 1 93.69 282 ILE A C 1
ATOM 2227 O O . ILE A 1 282 ? 2.227 -26.797 -14.398 1 93.69 282 ILE A O 1
ATOM 2231 N N . ALA A 1 283 ? 2.322 -24.672 -15.039 1 95.38 283 ALA A N 1
ATOM 2232 C CA . ALA A 1 283 ? 2.25 -25 -16.469 1 95.38 283 ALA A CA 1
ATOM 2233 C C . ALA A 1 283 ? 3.43 -25.859 -16.891 1 95.38 283 ALA A C 1
ATOM 2235 O O . ALA A 1 283 ? 3.268 -26.797 -17.672 1 95.38 283 ALA A O 1
ATOM 2236 N N . LEU A 1 284 ? 4.59 -25.562 -16.422 1 97 284 LEU A N 1
ATOM 2237 C CA . LEU A 1 284 ? 5.773 -26.359 -16.703 1 97 284 LEU A CA 1
ATOM 2238 C C . LEU A 1 284 ? 5.629 -27.766 -16.141 1 97 284 LEU A C 1
ATOM 2240 O O . LEU A 1 284 ? 5.926 -28.75 -16.828 1 97 284 LEU A O 1
ATOM 2244 N N . LEU A 1 285 ? 5.152 -27.844 -14.922 1 96.56 285 LEU A N 1
ATOM 2245 C CA . LEU A 1 285 ? 4.949 -29.141 -14.297 1 96.56 285 LEU A CA 1
ATOM 2246 C C . LEU A 1 285 ? 3.932 -29.969 -15.078 1 96.56 285 LEU A C 1
ATOM 2248 O O . LEU A 1 285 ? 4.098 -31.172 -15.219 1 96.56 285 LEU A O 1
ATOM 2252 N N . GLU A 1 286 ? 2.939 -29.297 -15.531 1 96.44 286 GLU A N 1
ATOM 2253 C CA . GLU A 1 286 ? 1.938 -29.984 -16.344 1 96.44 286 GLU A CA 1
ATOM 2254 C C . GLU A 1 286 ? 2.555 -30.531 -17.625 1 96.44 286 GLU A C 1
ATOM 2256 O O . GLU A 1 286 ? 2.316 -31.688 -17.984 1 96.44 286 GLU A O 1
ATOM 2261 N N . ALA A 1 287 ? 3.303 -29.734 -18.297 1 97.69 287 ALA A N 1
ATOM 2262 C CA . ALA A 1 287 ? 3.979 -30.188 -19.516 1 97.69 287 ALA A CA 1
ATOM 2263 C C . ALA A 1 287 ? 4.879 -31.391 -19.219 1 97.69 287 ALA A C 1
ATOM 2265 O O . ALA A 1 287 ? 4.906 -32.344 -20 1 97.69 287 ALA A O 1
ATOM 2266 N N . MET A 1 288 ? 5.578 -31.312 -18.141 1 97.88 288 MET A N 1
ATOM 2267 C CA . MET A 1 288 ? 6.465 -32.406 -17.719 1 97.88 288 MET A CA 1
ATOM 2268 C C . MET A 1 288 ? 5.68 -33.688 -17.469 1 97.88 288 MET A C 1
ATOM 2270 O O . MET A 1 288 ? 6.129 -34.781 -17.828 1 97.88 288 MET A O 1
ATOM 2274 N N . SER A 1 289 ? 4.512 -33.531 -16.859 1 97.06 289 SER A N 1
ATOM 2275 C CA . SER A 1 289 ? 3.691 -34.688 -16.562 1 97.06 289 SER A CA 1
ATOM 2276 C C . SER A 1 289 ? 3.26 -35.406 -17.844 1 97.06 289 SER A C 1
ATOM 2278 O O . SER A 1 289 ? 3.008 -36.594 -17.828 1 97.06 289 SER A O 1
ATOM 2280 N N . TYR A 1 290 ? 3.178 -34.719 -18.922 1 97.56 290 TYR A N 1
ATOM 2281 C CA . TYR A 1 290 ? 2.838 -35.281 -20.219 1 97.56 290 TYR A CA 1
ATOM 2282 C C . TYR A 1 290 ? 4.09 -35.75 -20.953 1 97.56 290 TYR A C 1
ATOM 2284 O O . TYR A 1 290 ? 4.023 -36.125 -22.125 1 97.56 290 TYR A O 1
ATOM 2292 N N . ARG A 1 291 ? 5.246 -35.625 -20.312 1 97.5 291 ARG A N 1
ATOM 2293 C CA . ARG A 1 291 ? 6.535 -36.094 -20.812 1 97.5 291 ARG A CA 1
ATOM 2294 C C . ARG A 1 291 ? 6.969 -35.281 -22.031 1 97.5 291 ARG A C 1
ATOM 2296 O O . ARG A 1 291 ? 7.598 -35.844 -22.938 1 97.5 291 ARG A O 1
ATOM 2303 N N . LEU A 1 292 ? 6.57 -34.062 -22.078 1 97.88 292 LEU A N 1
ATOM 2304 C CA . LEU A 1 292 ? 6.977 -33.188 -23.172 1 97.88 292 LEU A CA 1
ATOM 2305 C C . LEU A 1 292 ? 8.406 -32.719 -22.984 1 97.88 292 LEU A C 1
ATOM 2307 O O . LEU A 1 292 ? 8.812 -32.406 -21.859 1 97.88 292 LEU A O 1
ATOM 2311 N N . PRO A 1 293 ? 9.195 -32.656 -24.141 1 98.12 293 PRO A N 1
ATOM 2312 C CA . PRO A 1 293 ? 10.367 -31.797 -24.047 1 98.12 293 PRO A CA 1
ATOM 2313 C C . PRO A 1 293 ? 10.016 -30.344 -23.688 1 98.12 293 PRO A C 1
ATOM 2315 O O . PRO A 1 293 ? 9.008 -29.828 -24.172 1 98.12 293 PRO A O 1
ATOM 2318 N N . VAL A 1 294 ? 10.875 -29.766 -22.812 1 98.56 294 VAL A N 1
ATOM 2319 C CA . VAL A 1 294 ? 10.547 -28.422 -22.375 1 98.56 294 VAL A CA 1
ATOM 2320 C C . VAL A 1 294 ? 11.734 -27.484 -22.641 1 98.56 294 VAL A C 1
ATOM 2322 O O . VAL A 1 294 ? 12.883 -27.922 -22.594 1 98.56 294 VAL A O 1
ATOM 2325 N N . ILE A 1 295 ? 11.5 -26.281 -23.031 1 98.69 295 ILE A N 1
ATOM 2326 C CA . ILE A 1 295 ? 12.453 -25.188 -23.141 1 98.69 295 ILE A CA 1
ATOM 2327 C C . ILE A 1 295 ? 12 -24.031 -22.25 1 98.69 295 ILE A C 1
ATOM 2329 O O . ILE A 1 295 ? 10.93 -23.453 -22.469 1 98.69 295 ILE A O 1
ATOM 2333 N N . VAL A 1 296 ? 12.805 -23.703 -21.25 1 98.62 296 VAL A N 1
ATOM 2334 C CA . VAL A 1 296 ? 12.383 -22.688 -20.281 1 98.62 296 VAL A CA 1
ATOM 2335 C C . VAL A 1 296 ? 13.531 -21.719 -20.016 1 98.62 296 VAL A C 1
ATOM 2337 O O . VAL A 1 296 ? 14.695 -22.062 -20.219 1 98.62 296 VAL A O 1
ATOM 2340 N N . SER A 1 297 ? 13.234 -20.484 -19.625 1 98.31 297 SER A N 1
ATOM 2341 C CA . SER A 1 297 ? 14.25 -19.5 -19.266 1 98.31 297 SER A CA 1
ATOM 2342 C C . SER A 1 297 ? 15.031 -19.922 -18.031 1 98.31 297 SER A C 1
ATOM 2344 O O . SER A 1 297 ? 14.516 -20.672 -17.188 1 98.31 297 SER A O 1
ATOM 2346 N N . ASP A 1 298 ? 16.234 -19.406 -17.859 1 97.62 298 ASP A N 1
ATOM 2347 C CA . ASP A 1 298 ? 17.125 -19.859 -16.797 1 97.62 298 ASP A CA 1
ATOM 2348 C C . ASP A 1 298 ? 16.953 -18.984 -15.547 1 97.62 298 ASP A C 1
ATOM 2350 O O . ASP A 1 298 ? 17.938 -18.578 -14.922 1 97.62 298 ASP A O 1
ATOM 2354 N N . ILE A 1 299 ? 15.773 -18.703 -15.164 1 94.44 299 ILE A N 1
ATOM 2355 C CA . ILE A 1 299 ? 15.5 -17.969 -13.938 1 94.44 299 ILE A CA 1
ATOM 2356 C C . ILE A 1 299 ? 15.57 -18.906 -12.734 1 94.44 299 ILE A C 1
ATOM 2358 O O . ILE A 1 299 ? 15.406 -20.125 -12.883 1 94.44 299 ILE A O 1
ATOM 2362 N N . PRO A 1 300 ? 15.797 -18.422 -11.555 1 92.06 300 PRO A N 1
ATOM 2363 C CA . PRO A 1 300 ? 15.984 -19.266 -10.375 1 92.06 300 PRO A CA 1
ATOM 2364 C C . PRO A 1 300 ? 14.836 -20.25 -10.172 1 92.06 300 PRO A C 1
ATOM 2366 O O . PRO A 1 300 ? 15.07 -21.422 -9.852 1 92.06 300 PRO A O 1
ATOM 2369 N N . ALA A 1 301 ? 13.656 -19.875 -10.406 1 90.62 301 ALA A N 1
ATOM 2370 C CA . ALA A 1 301 ? 12.484 -20.719 -10.195 1 90.62 301 ALA A CA 1
ATOM 2371 C C . ALA A 1 301 ? 12.508 -21.922 -11.125 1 90.62 301 ALA A C 1
ATOM 2373 O O . ALA A 1 301 ? 12.219 -23.047 -10.711 1 90.62 301 ALA A O 1
ATOM 2374 N N . ASN A 1 302 ? 12.812 -21.703 -12.398 1 95.31 302 ASN A N 1
ATOM 2375 C CA . ASN A 1 302 ? 12.883 -22.797 -13.367 1 95.31 302 ASN A CA 1
ATOM 2376 C C . ASN A 1 302 ? 14.078 -23.703 -13.102 1 95.31 302 ASN A C 1
ATOM 2378 O O . ASN A 1 302 ? 13.984 -24.922 -13.266 1 95.31 302 ASN A O 1
ATOM 2382 N N . LEU A 1 303 ? 15.188 -23.109 -12.688 1 94.94 303 LEU A N 1
ATOM 2383 C CA . LEU A 1 303 ? 16.391 -23.875 -12.406 1 94.94 303 LEU A CA 1
ATOM 2384 C C . LEU A 1 303 ? 16.172 -24.828 -11.234 1 94.94 303 LEU A C 1
ATOM 2386 O O . LEU A 1 303 ? 16.719 -25.922 -11.211 1 94.94 303 LEU A O 1
ATOM 2390 N N . GLU A 1 304 ? 15.352 -24.422 -10.383 1 91.75 304 GLU A N 1
ATOM 2391 C CA . GLU A 1 304 ? 15.078 -25.219 -9.195 1 91.75 304 GLU A CA 1
ATOM 2392 C C . GLU A 1 304 ? 14.375 -26.531 -9.57 1 91.75 304 GLU A C 1
ATOM 2394 O O . GLU A 1 304 ? 14.453 -27.516 -8.828 1 91.75 304 GLU A O 1
ATOM 2399 N N . VAL A 1 305 ? 13.672 -26.516 -10.68 1 93.25 305 VAL A N 1
ATOM 2400 C CA . VAL A 1 305 ? 12.992 -27.734 -11.133 1 93.25 305 VAL A CA 1
ATOM 2401 C C . VAL A 1 305 ? 14.016 -28.828 -11.43 1 93.25 305 VAL A C 1
ATOM 2403 O O . VAL A 1 305 ? 13.727 -30.016 -11.297 1 93.25 305 VAL A O 1
ATOM 2406 N N . GLY A 1 306 ? 15.258 -28.438 -11.805 1 93.88 306 GLY A N 1
ATOM 2407 C CA . GLY A 1 306 ? 16.344 -29.391 -11.984 1 93.88 306 GLY A CA 1
ATOM 2408 C C . GLY A 1 306 ? 16.297 -30.109 -13.312 1 93.88 306 GLY A C 1
ATOM 2409 O O . GLY A 1 306 ? 16.531 -31.312 -13.375 1 93.88 306 GLY A O 1
ATOM 2410 N N . LEU A 1 307 ? 15.945 -29.406 -14.367 1 96.56 307 LEU A N 1
ATOM 2411 C CA . LEU A 1 307 ? 15.914 -30 -15.703 1 96.56 307 LEU A CA 1
ATOM 2412 C C . LEU A 1 307 ? 17.328 -30.141 -16.266 1 96.56 307 LEU A C 1
ATOM 2414 O O . LEU A 1 307 ? 18.297 -29.688 -15.648 1 96.56 307 LEU A O 1
ATOM 2418 N N . GLU A 1 308 ? 17.406 -30.812 -17.344 1 96.38 308 GLU A N 1
ATOM 2419 C CA . GLU A 1 308 ? 18.688 -30.891 -18.047 1 96.38 308 GLU A CA 1
ATOM 2420 C C . GLU A 1 308 ? 19.109 -29.516 -18.562 1 96.38 308 GLU A C 1
ATOM 2422 O O . GLU A 1 308 ? 18.266 -28.703 -18.922 1 96.38 308 GLU A O 1
ATOM 2427 N N . LYS A 1 309 ? 20.391 -29.312 -18.656 1 95.75 309 LYS A N 1
ATOM 2428 C CA . LYS A 1 309 ? 20.953 -28.031 -19.031 1 95.75 309 LYS A CA 1
ATOM 2429 C C . LYS A 1 309 ? 20.406 -27.562 -20.391 1 95.75 309 LYS A C 1
ATOM 2431 O O . LYS A 1 309 ? 20.219 -26.375 -20.609 1 95.75 309 LYS A O 1
ATOM 2436 N N . GLU A 1 310 ? 20.172 -28.516 -21.234 1 95 310 GLU A N 1
ATOM 2437 C CA . GLU A 1 310 ? 19.75 -28.219 -22.594 1 95 310 GLU A CA 1
ATOM 2438 C C . GLU A 1 310 ? 18.328 -27.656 -22.625 1 95 310 GLU A C 1
ATOM 2440 O O . GLU A 1 310 ? 17.906 -27.078 -23.625 1 95 310 GLU A O 1
ATOM 2445 N N . ALA A 1 311 ? 17.641 -27.797 -21.547 1 97.44 311 ALA A N 1
ATOM 2446 C CA . ALA A 1 311 ? 16.266 -27.312 -21.484 1 97.44 311 ALA A CA 1
ATOM 2447 C C . ALA A 1 311 ? 16.219 -25.797 -21.234 1 97.44 311 ALA A C 1
ATOM 2449 O O . ALA A 1 311 ? 15.188 -25.156 -21.453 1 97.44 311 ALA A O 1
ATOM 2450 N N . TYR A 1 312 ? 17.375 -25.234 -20.812 1 98.44 312 TYR A N 1
ATOM 2451 C CA . TYR A 1 312 ? 17.375 -23.844 -20.375 1 98.44 312 TYR A CA 1
ATOM 2452 C C . TYR A 1 312 ? 17.969 -22.938 -21.438 1 98.44 312 TYR A C 1
ATOM 2454 O O . TYR A 1 312 ? 18.828 -23.359 -22.219 1 98.44 312 TYR A O 1
ATOM 2462 N N . PHE A 1 313 ? 17.5 -21.734 -21.531 1 98.56 313 PHE A N 1
ATOM 2463 C CA . PHE A 1 313 ? 18.109 -20.641 -22.297 1 98.56 313 PHE A CA 1
ATOM 2464 C C . PHE A 1 313 ? 18.172 -19.375 -21.469 1 98.56 313 PHE A C 1
ATOM 2466 O O . PHE A 1 313 ? 17.375 -19.188 -20.531 1 98.56 313 PHE A O 1
ATOM 2473 N N . PRO A 1 314 ? 19.156 -18.453 -21.75 1 98.25 314 PRO A N 1
ATOM 2474 C CA . PRO A 1 314 ? 19.219 -17.203 -20.984 1 98.25 314 PRO A CA 1
ATOM 2475 C C . PRO A 1 314 ? 17.984 -16.328 -21.172 1 98.25 314 PRO A C 1
ATOM 2477 O O . PRO A 1 314 ? 17.594 -16.047 -22.312 1 98.25 314 PRO A O 1
ATOM 2480 N N . VAL A 1 315 ? 17.375 -15.961 -20.047 1 97.31 315 VAL A N 1
ATOM 2481 C CA . VAL A 1 315 ? 16.141 -15.172 -20.062 1 97.31 315 VAL A CA 1
ATOM 2482 C C . VAL A 1 315 ? 16.344 -13.922 -20.922 1 97.31 315 VAL A C 1
ATOM 2484 O O . VAL A 1 315 ? 17.359 -13.234 -20.797 1 97.31 315 VAL A O 1
ATOM 2487 N N . GLY A 1 316 ? 15.438 -13.688 -21.797 1 96.38 316 GLY A N 1
ATOM 2488 C CA . GLY A 1 316 ? 15.469 -12.492 -22.641 1 96.38 316 GLY A CA 1
ATOM 2489 C C . GLY A 1 316 ? 16.297 -12.664 -23.891 1 96.38 316 GLY A C 1
ATOM 2490 O O . GLY A 1 316 ? 16.297 -11.797 -24.766 1 96.38 316 GLY A O 1
ATOM 2491 N N . ASP A 1 317 ? 17 -13.727 -24.016 1 98.31 317 ASP A N 1
ATOM 2492 C CA . ASP A 1 317 ? 17.859 -13.969 -25.172 1 98.31 317 ASP A CA 1
ATOM 2493 C C . ASP A 1 317 ? 17.078 -14.641 -26.297 1 98.31 317 ASP A C 1
ATOM 2495 O O . ASP A 1 317 ? 17.094 -15.867 -26.422 1 98.31 317 ASP A O 1
ATOM 2499 N N . ILE A 1 318 ? 16.609 -13.828 -27.188 1 98.5 318 ILE A N 1
ATOM 2500 C CA . ILE A 1 318 ? 15.727 -14.281 -28.25 1 98.5 318 ILE A CA 1
ATOM 2501 C C . ILE A 1 318 ? 16.5 -15.188 -29.203 1 98.5 318 ILE A C 1
ATOM 2503 O O . ILE A 1 318 ? 15.961 -16.188 -29.672 1 98.5 318 ILE A O 1
ATOM 2507 N N . ALA A 1 319 ? 17.688 -14.82 -29.453 1 98.44 319 ALA A N 1
ATOM 2508 C CA . ALA A 1 319 ? 18.516 -15.609 -30.359 1 98.44 319 ALA A CA 1
ATOM 2509 C C . ALA A 1 319 ? 18.75 -17.016 -29.812 1 98.44 319 ALA A C 1
ATOM 2511 O O . ALA A 1 319 ? 18.672 -18 -30.547 1 98.44 319 ALA A O 1
ATOM 2512 N N . ALA A 1 320 ? 19.047 -17.078 -28.578 1 98.69 320 ALA A N 1
ATOM 2513 C CA . ALA A 1 320 ? 19.266 -18.359 -27.922 1 98.69 320 ALA A CA 1
ATOM 2514 C C . ALA A 1 320 ? 17.984 -19.203 -27.938 1 98.69 320 ALA A C 1
ATOM 2516 O O . ALA A 1 320 ? 18.031 -20.422 -28.141 1 98.69 320 ALA A O 1
ATOM 2517 N N . LEU A 1 321 ? 16.891 -18.594 -27.688 1 98.69 321 LEU A N 1
ATOM 2518 C CA . LEU A 1 321 ? 15.602 -19.281 -27.719 1 98.69 321 LEU A CA 1
ATOM 2519 C C . LEU A 1 321 ? 15.305 -19.828 -29.109 1 98.69 321 LEU A C 1
ATOM 2521 O O . LEU A 1 321 ? 14.867 -20.969 -29.25 1 98.69 321 LEU A O 1
ATOM 2525 N N . ALA A 1 322 ? 15.562 -18.984 -30.125 1 98.62 322 ALA A N 1
ATOM 2526 C CA . ALA A 1 322 ? 15.344 -19.422 -31.5 1 98.62 322 ALA A CA 1
ATOM 2527 C C . ALA A 1 322 ? 16.203 -20.641 -31.844 1 98.62 322 ALA A C 1
ATOM 2529 O O . ALA A 1 322 ? 15.734 -21.562 -32.531 1 98.62 322 ALA A O 1
ATOM 2530 N N . GLN A 1 323 ? 17.391 -20.562 -31.391 1 98.38 323 GLN A N 1
ATOM 2531 C CA . GLN A 1 323 ? 18.297 -21.672 -31.625 1 98.38 323 GLN A CA 1
ATOM 2532 C C . GLN A 1 323 ? 17.781 -22.953 -30.984 1 98.38 323 GLN A C 1
ATOM 2534 O O . GLN A 1 323 ? 17.828 -24.031 -31.594 1 98.38 323 GLN A O 1
ATOM 2539 N N . LYS A 1 324 ? 17.312 -22.906 -29.781 1 98.25 324 LYS A N 1
ATOM 2540 C CA . LYS A 1 324 ? 16.75 -24.047 -29.078 1 98.25 324 LYS A CA 1
ATOM 2541 C C . LYS A 1 324 ? 15.516 -24.594 -29.781 1 98.25 324 LYS A C 1
ATOM 2543 O O . LYS A 1 324 ? 15.336 -25.812 -29.875 1 98.25 324 LYS A O 1
ATOM 2548 N N . LEU A 1 325 ? 14.703 -23.719 -30.203 1 98.31 325 LEU A N 1
ATOM 2549 C CA . LEU A 1 325 ? 13.508 -24.125 -30.938 1 98.31 325 LEU A CA 1
ATOM 2550 C C . LEU A 1 325 ? 13.883 -24.859 -32.219 1 98.31 325 LEU A C 1
ATOM 2552 O O . LEU A 1 325 ? 13.312 -25.906 -32.531 1 98.31 325 LEU A O 1
ATOM 2556 N N . GLN A 1 326 ? 14.836 -24.266 -32.938 1 98.31 326 GLN A N 1
ATOM 2557 C CA . GLN A 1 326 ? 15.273 -24.891 -34.188 1 98.31 326 GLN A CA 1
ATOM 2558 C C . GLN A 1 326 ? 15.836 -26.281 -33.938 1 98.31 326 GLN A C 1
ATOM 2560 O O . GLN A 1 326 ? 15.555 -27.203 -34.719 1 98.31 326 GLN A O 1
ATOM 2565 N N . GLN A 1 327 ? 16.625 -26.359 -32.906 1 97.38 327 GLN A N 1
ATOM 2566 C CA . GLN A 1 327 ? 17.203 -27.656 -32.562 1 97.38 327 GLN A CA 1
ATOM 2567 C C . GLN A 1 327 ? 16.109 -28.672 -32.25 1 97.38 327 GLN A C 1
ATOM 2569 O O . GLN A 1 327 ? 16.203 -29.828 -32.656 1 97.38 327 GLN A O 1
ATOM 2574 N N . ASN A 1 328 ? 15.117 -28.297 -31.562 1 97.25 328 ASN A N 1
ATOM 2575 C CA . ASN A 1 328 ? 14 -29.188 -31.234 1 97.25 328 ASN A CA 1
ATOM 2576 C C . ASN A 1 328 ? 13.242 -29.594 -32.5 1 97.25 328 ASN A C 1
ATOM 2578 O O . ASN A 1 328 ? 12.898 -30.781 -32.656 1 97.25 328 ASN A O 1
ATOM 2582 N N . ILE A 1 329 ? 12.977 -28.656 -33.344 1 97 329 ILE A N 1
ATOM 2583 C CA . ILE A 1 329 ? 12.219 -28.891 -34.594 1 97 329 ILE A CA 1
ATOM 2584 C C . ILE A 1 329 ? 12.992 -29.844 -35.5 1 97 329 ILE A C 1
ATOM 2586 O O . ILE A 1 329 ? 12.398 -30.703 -36.156 1 97 329 ILE A O 1
ATOM 2590 N N . ASP A 1 330 ? 14.297 -29.703 -35.469 1 96.62 330 ASP A N 1
ATOM 2591 C CA . ASP A 1 330 ? 15.148 -30.484 -36.375 1 96.62 330 ASP A CA 1
ATOM 2592 C C . ASP A 1 330 ? 15.328 -31.906 -35.844 1 96.62 330 ASP A C 1
ATOM 2594 O O . ASP A 1 330 ? 15.586 -32.812 -36.625 1 96.62 330 ASP A O 1
ATOM 2598 N N . ALA A 1 331 ? 15.289 -32.062 -34.625 1 95.19 331 ALA A N 1
ATOM 2599 C CA . ALA A 1 331 ? 15.547 -33.344 -34.031 1 95.19 331 ALA A CA 1
ATOM 2600 C C . ALA A 1 331 ? 14.32 -34.25 -34.094 1 95.19 331 ALA A C 1
ATOM 2602 O O . ALA A 1 331 ? 13.188 -33.75 -34.125 1 95.19 331 ALA A O 1
ATOM 2603 N N . PRO A 1 332 ? 14.547 -35.625 -34.125 1 94.69 332 PRO A N 1
ATOM 2604 C CA . PRO A 1 332 ? 13.383 -36.5 -34 1 94.69 332 PRO A CA 1
ATOM 2605 C C . PRO A 1 332 ? 12.648 -36.281 -32.688 1 9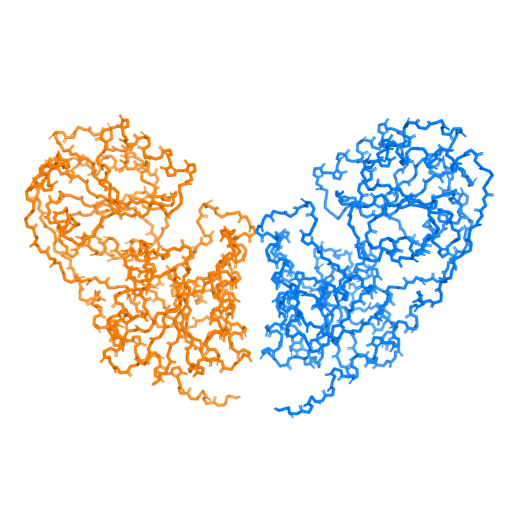4.69 332 PRO A C 1
ATOM 2607 O O . PRO A 1 332 ? 13.273 -36.094 -31.641 1 94.69 332 PRO A O 1
ATOM 2610 N N . TYR A 1 333 ? 11.336 -36.344 -32.781 1 93.38 333 TYR A N 1
ATOM 2611 C CA . TYR A 1 333 ? 10.531 -36.156 -31.578 1 93.38 333 TYR A CA 1
ATOM 2612 C C . TYR A 1 333 ? 10.766 -37.312 -30.594 1 93.38 333 TYR A C 1
ATOM 2614 O O . TYR A 1 333 ? 10.758 -38.469 -30.984 1 93.38 333 TYR A O 1
ATOM 2622 N N . ARG A 1 334 ? 11.07 -36.969 -29.328 1 91.62 334 ARG A N 1
ATOM 2623 C CA . ARG A 1 334 ? 11.203 -37.938 -28.25 1 91.62 334 ARG A CA 1
ATOM 2624 C C . ARG A 1 334 ? 10.594 -37.406 -26.969 1 91.62 334 ARG A C 1
ATOM 2626 O O . ARG A 1 334 ? 10.859 -36.281 -26.562 1 91.62 334 ARG A O 1
ATOM 2633 N N . GLN A 1 335 ? 9.719 -38.25 -26.359 1 94 335 GLN A N 1
ATOM 2634 C CA . GLN A 1 335 ? 9.195 -37.906 -25.047 1 94 335 GLN A CA 1
ATOM 2635 C C . GLN A 1 335 ? 10.289 -37.938 -23.984 1 94 335 GLN A C 1
ATOM 2637 O O . GLN A 1 335 ? 11.305 -38.625 -24.156 1 94 335 GLN A O 1
ATOM 2642 N N . LYS A 1 336 ? 10.133 -37.188 -23 1 95.44 336 LYS A N 1
ATOM 2643 C CA . LYS A 1 336 ? 11.102 -37.156 -21.906 1 95.44 336 LYS A CA 1
ATOM 2644 C C . LYS A 1 336 ? 10.469 -37.594 -20.594 1 95.44 336 LYS A C 1
ATOM 2646 O O . LYS A 1 336 ? 9.328 -37.25 -20.297 1 95.44 336 LYS A O 1
ATOM 2651 N N . GLU A 1 337 ? 11.203 -38.375 -19.859 1 95.38 337 GLU A N 1
ATOM 2652 C CA . GLU A 1 337 ? 10.742 -38.812 -18.531 1 95.38 337 GLU A CA 1
ATOM 2653 C C . GLU A 1 337 ? 11.25 -37.875 -17.453 1 95.38 337 GLU A C 1
ATOM 2655 O O . GLU A 1 337 ? 12.406 -37.438 -17.484 1 95.38 337 GLU A O 1
ATOM 2660 N N . TYR A 1 338 ? 10.375 -37.438 -16.594 1 96.31 338 TYR A N 1
ATOM 2661 C CA . TYR A 1 338 ? 10.711 -36.562 -15.469 1 96.31 338 TYR A CA 1
ATOM 2662 C C . TYR A 1 338 ? 10.312 -37.219 -14.148 1 96.31 338 TYR A C 1
ATOM 2664 O O . TYR A 1 338 ? 9.312 -37.938 -14.07 1 96.31 338 TYR A O 1
ATOM 2672 N N . PRO A 1 339 ? 11.117 -37.062 -13.102 1 94.06 339 PRO A N 1
ATOM 2673 C CA . PRO A 1 339 ? 10.656 -37.469 -11.766 1 94.06 339 PRO A CA 1
ATOM 2674 C C . PRO A 1 339 ? 9.523 -36.562 -11.25 1 94.06 339 PRO A C 1
ATOM 2676 O O . PRO A 1 339 ? 9.75 -35.406 -10.953 1 94.06 339 PRO A O 1
ATOM 2679 N N . MET A 1 340 ? 8.297 -37.094 -11.18 1 95.06 340 MET A N 1
ATOM 2680 C CA . MET A 1 340 ? 7.125 -36.281 -10.891 1 95.06 340 MET A CA 1
ATOM 2681 C C . MET A 1 340 ? 6.602 -36.562 -9.484 1 95.06 340 MET A C 1
ATOM 2683 O O . MET A 1 340 ? 5.586 -36 -9.07 1 95.06 340 MET A O 1
ATOM 2687 N N . GLU A 1 341 ? 7.301 -37.312 -8.648 1 92.69 341 GLU A N 1
ATOM 2688 C CA . GLU A 1 341 ? 6.801 -37.812 -7.367 1 92.69 341 GLU A CA 1
ATOM 2689 C C . GLU A 1 341 ? 6.543 -36.656 -6.391 1 92.69 341 GLU A C 1
ATOM 2691 O O . GLU A 1 341 ? 5.574 -36.688 -5.625 1 92.69 341 GLU A O 1
ATOM 2696 N N . LYS A 1 342 ? 7.34 -35.688 -6.414 1 92.62 342 LYS A N 1
ATOM 2697 C CA . LYS A 1 342 ? 7.23 -34.594 -5.441 1 92.62 342 LYS A CA 1
ATOM 2698 C C . LYS A 1 342 ? 6.07 -33.656 -5.781 1 92.62 342 LYS A C 1
ATOM 2700 O O . LYS A 1 342 ? 5.652 -32.844 -4.953 1 92.62 342 LYS A O 1
ATOM 2705 N N . TYR A 1 343 ? 5.492 -33.906 -6.953 1 96.56 343 TYR A N 1
ATOM 2706 C CA . TYR A 1 343 ? 4.465 -32.969 -7.426 1 96.56 343 TYR A CA 1
ATOM 2707 C C . TYR A 1 343 ? 3.092 -33.625 -7.41 1 96.56 343 TYR A C 1
ATOM 2709 O O . TYR A 1 343 ? 2.262 -33.375 -8.281 1 96.56 343 TYR A O 1
ATOM 2717 N N . ASP A 1 344 ? 2.889 -34.469 -6.434 1 96.06 344 ASP A N 1
ATOM 2718 C CA . ASP A 1 344 ? 1.614 -35.156 -6.273 1 96.06 344 ASP A CA 1
ATOM 2719 C C . ASP A 1 344 ? 0.668 -34.375 -5.371 1 96.06 344 ASP A C 1
ATOM 2721 O O . ASP A 1 344 ? 0.938 -34.219 -4.18 1 96.06 344 ASP A O 1
ATOM 2725 N N . TRP A 1 345 ? -0.5 -34 -5.848 1 96.88 345 TRP A N 1
ATOM 2726 C CA . TRP A 1 345 ? -1.436 -33.156 -5.117 1 96.88 345 TRP A CA 1
ATOM 2727 C C . TRP A 1 345 ? -1.93 -33.844 -3.852 1 96.88 345 TRP A C 1
ATOM 2729 O O . TRP A 1 345 ? -2.203 -33.188 -2.844 1 96.88 345 TRP A O 1
ATOM 2739 N N . ASP A 1 346 ? -2.104 -35.125 -3.879 1 96.81 346 ASP A N 1
ATOM 2740 C CA . ASP A 1 346 ? -2.572 -35.844 -2.688 1 96.81 346 ASP A CA 1
ATOM 2741 C C . ASP A 1 346 ? -1.542 -35.75 -1.563 1 96.81 346 ASP A C 1
ATOM 2743 O O . ASP A 1 346 ? -1.896 -35.531 -0.404 1 96.81 346 ASP A O 1
ATOM 2747 N N . ALA A 1 347 ? -0.304 -35.938 -1.943 1 96.69 347 ALA A N 1
ATOM 2748 C CA . ALA A 1 347 ? 0.771 -35.812 -0.965 1 96.69 347 ALA A CA 1
ATOM 2749 C C . ALA A 1 347 ? 0.854 -34.375 -0.454 1 96.69 347 ALA A C 1
ATOM 2751 O O . ALA A 1 347 ? 1.08 -34.125 0.736 1 96.69 347 ALA A O 1
ATOM 2752 N N . ILE A 1 348 ? 0.678 -33.469 -1.297 1 97.75 348 ILE A N 1
ATOM 2753 C CA . ILE A 1 348 ? 0.736 -32.062 -0.971 1 97.75 348 ILE A CA 1
ATOM 2754 C C . ILE A 1 348 ? -0.412 -31.703 -0.031 1 97.75 348 ILE A C 1
ATOM 2756 O O . ILE A 1 348 ? -0.226 -30.938 0.922 1 97.75 348 ILE A O 1
ATOM 2760 N N . ALA A 1 349 ? -1.593 -32.219 -0.295 1 98.25 349 ALA A N 1
ATOM 2761 C CA . ALA A 1 349 ? -2.742 -32 0.578 1 98.25 349 ALA A CA 1
ATOM 2762 C C . ALA A 1 349 ? -2.475 -32.531 1.984 1 98.25 349 ALA A C 1
ATOM 2764 O O . A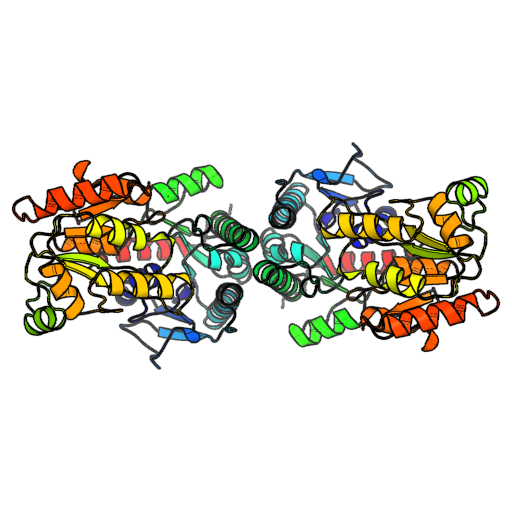LA A 1 349 ? -2.861 -31.906 2.973 1 98.25 349 ALA A O 1
ATOM 2765 N N . GLU A 1 350 ? -1.822 -33.656 2.029 1 98.19 350 GLU A N 1
ATOM 2766 C CA . GLU A 1 350 ? -1.469 -34.219 3.326 1 98.19 350 GLU A CA 1
ATOM 2767 C C . GLU A 1 350 ? -0.504 -33.312 4.086 1 98.19 350 GLU A C 1
ATOM 2769 O O . GLU A 1 350 ? -0.674 -33.094 5.285 1 98.19 350 GLU A O 1
ATOM 2774 N N . GLN A 1 351 ? 0.465 -32.844 3.414 1 98.38 351 GLN A N 1
ATOM 2775 C CA . GLN A 1 351 ? 1.439 -31.938 4.02 1 98.38 351 GLN A CA 1
ATOM 2776 C C . GLN A 1 351 ? 0.771 -30.656 4.504 1 98.38 351 GLN A C 1
ATOM 2778 O O . GLN A 1 351 ? 1.071 -30.172 5.598 1 98.38 351 GLN A O 1
ATOM 2783 N N . THR A 1 352 ? -0.127 -30.094 3.672 1 98.62 352 THR A N 1
ATOM 2784 C CA . THR A 1 352 ? -0.823 -28.859 4.016 1 98.62 352 THR A CA 1
ATOM 2785 C C . THR A 1 352 ? -1.729 -29.062 5.227 1 98.62 352 THR A C 1
ATOM 2787 O O . THR A 1 352 ? -1.795 -28.219 6.113 1 98.62 352 THR A O 1
ATOM 2790 N N . ALA A 1 353 ? -2.443 -30.234 5.262 1 98.5 353 ALA A N 1
ATOM 2791 C CA . ALA A 1 353 ? -3.289 -30.562 6.402 1 98.5 353 ALA A CA 1
ATOM 2792 C C . ALA A 1 353 ? -2.477 -30.609 7.695 1 98.5 353 ALA A C 1
ATOM 2794 O O . ALA A 1 353 ? -2.943 -30.156 8.742 1 98.5 353 ALA A O 1
ATOM 2795 N N . ALA A 1 354 ? -1.28 -31.125 7.625 1 98.19 354 ALA A N 1
ATOM 2796 C CA . ALA A 1 354 ? -0.405 -31.203 8.789 1 98.19 354 ALA A CA 1
ATOM 2797 C C . ALA A 1 354 ? -0.044 -29.797 9.289 1 98.19 354 ALA A C 1
ATOM 2799 O O . ALA A 1 354 ? 0.095 -29.578 10.492 1 98.19 354 ALA A O 1
ATOM 2800 N N . VAL A 1 355 ? 0.128 -28.875 8.344 1 98.31 355 VAL A N 1
ATOM 2801 C CA . VAL A 1 355 ? 0.431 -27.484 8.711 1 98.31 355 VAL A CA 1
ATOM 2802 C C . VAL A 1 355 ? -0.748 -26.891 9.469 1 98.31 355 VAL A C 1
ATOM 2804 O O . VAL A 1 355 ? -0.558 -26.156 10.453 1 98.31 355 VAL A O 1
ATOM 2807 N N . TYR A 1 356 ? -1.996 -27.172 8.977 1 98.38 356 TYR A N 1
ATOM 2808 C CA . TYR A 1 356 ? -3.188 -26.672 9.656 1 98.38 356 TYR A CA 1
ATOM 2809 C C . TYR A 1 356 ? -3.27 -27.203 11.078 1 98.38 356 TYR A C 1
ATOM 2811 O O . TYR A 1 356 ? -3.572 -26.469 12.016 1 98.38 356 TYR A O 1
ATOM 2819 N N . GLU A 1 357 ? -2.979 -28.438 11.273 1 97.56 357 GLU A N 1
ATOM 2820 C CA . GLU A 1 357 ? -3.033 -29.062 12.586 1 97.56 357 GLU A CA 1
ATOM 2821 C C . GLU A 1 357 ? -2.004 -28.453 13.539 1 97.56 357 GLU A C 1
ATOM 2823 O O . GLU A 1 357 ? -2.297 -28.219 14.711 1 97.56 357 GLU A O 1
ATOM 2828 N N . LYS A 1 358 ? -0.84 -28.234 12.977 1 96.44 358 LYS A N 1
ATOM 2829 C CA . LYS A 1 358 ? 0.202 -27.578 13.766 1 96.44 358 LYS A CA 1
ATOM 2830 C C . LYS A 1 358 ? -0.214 -26.156 14.164 1 96.44 358 LYS A C 1
ATOM 2832 O O . LYS A 1 358 ? -0 -25.75 15.297 1 96.44 358 LYS A O 1
ATOM 2837 N N . CYS A 1 359 ? -0.777 -25.469 13.195 1 96.12 359 CYS A N 1
ATOM 2838 C CA . CYS A 1 359 ? -1.168 -24.078 13.383 1 96.12 359 CYS A CA 1
ATOM 2839 C C . CYS A 1 359 ? -2.252 -23.953 14.445 1 96.12 359 CYS A C 1
ATOM 2841 O O . CYS A 1 359 ? -2.281 -22.969 15.195 1 96.12 359 CYS A O 1
ATOM 2843 N N . ALA A 1 360 ? -3.17 -24.906 14.5 1 93.19 360 ALA A N 1
ATOM 2844 C CA . ALA A 1 360 ? -4.324 -24.875 15.391 1 93.19 360 ALA A CA 1
ATOM 2845 C C . ALA A 1 360 ? -3.906 -25.141 16.844 1 93.19 360 ALA A C 1
ATOM 2847 O O . ALA A 1 360 ? -4.633 -24.797 17.781 1 93.19 360 ALA A O 1
ATOM 2848 N N . LYS A 1 361 ? -2.812 -25.703 17.016 1 87 361 LYS A N 1
ATOM 2849 C CA . LYS A 1 361 ? -2.35 -26.016 18.359 1 87 361 LYS A CA 1
ATOM 2850 C C . LYS A 1 361 ? -1.888 -24.75 19.078 1 87 361 LYS A C 1
ATOM 2852 O O . LYS A 1 361 ? -1.312 -23.844 18.453 1 87 361 LYS A O 1
ATOM 2857 N N . PRO A 1 362 ? -2.344 -24.578 20.359 1 75.81 362 PRO A N 1
ATOM 2858 C CA . PRO A 1 362 ? -1.88 -23.422 21.125 1 75.81 362 PRO A CA 1
ATOM 2859 C C . PRO A 1 362 ? -0.358 -23.359 21.234 1 75.81 362 PRO A C 1
ATOM 2861 O O . PRO A 1 362 ? 0.302 -24.391 21.297 1 75.81 362 PRO A O 1
ATOM 2864 N N . ARG A 1 363 ? 0.231 -22.281 20.75 1 62.56 363 ARG A N 1
ATOM 2865 C CA . ARG A 1 363 ? 1.673 -22.156 20.938 1 62.56 363 ARG A CA 1
ATOM 2866 C C . ARG A 1 363 ? 2.031 -22.172 22.422 1 62.56 363 ARG A C 1
ATOM 2868 O O . ARG A 1 363 ? 1.37 -21.516 23.234 1 62.56 363 ARG A O 1
ATOM 2875 N N . PRO A 1 364 ? 3.055 -23.078 22.719 1 48.44 364 PRO A N 1
ATOM 2876 C CA . PRO A 1 364 ? 3.463 -23 24.125 1 48.44 364 PRO A CA 1
ATOM 2877 C C . PRO A 1 364 ? 3.834 -21.578 24.547 1 48.44 364 PRO A C 1
ATOM 2879 O O . PRO A 1 364 ? 4.316 -20.797 23.719 1 48.44 364 PRO A O 1
ATOM 2882 N N . GLU A 1 365 ? 3.139 -20.922 25.391 1 40.5 365 GLU A N 1
ATOM 2883 C CA . GLU A 1 365 ? 3.518 -19.641 25.984 1 40.5 365 GLU A CA 1
ATOM 2884 C C . GLU A 1 365 ? 5.035 -19.5 26.062 1 40.5 365 GLU A C 1
ATOM 2886 O O . GLU A 1 365 ? 5.719 -20.391 26.578 1 40.5 365 GLU A O 1
ATOM 2891 N N . ARG A 1 366 ? 5.637 -18.875 25.25 1 30.19 366 ARG A N 1
ATOM 2892 C CA . ARG A 1 366 ? 6.988 -18.5 25.641 1 30.19 366 ARG A CA 1
ATOM 2893 C C . ARG A 1 366 ? 6.961 -17.328 26.625 1 30.19 366 ARG A C 1
ATOM 2895 O O . ARG A 1 366 ? 6.117 -16.438 26.516 1 30.19 366 ARG A O 1
ATOM 2902 N N . MET B 1 1 ? 4.176 7.902 32.344 1 95.19 1 MET B N 1
ATOM 2903 C CA . MET B 1 1 ? 3.664 7.25 31.125 1 95.19 1 MET B CA 1
ATOM 2904 C C . MET B 1 1 ? 4.582 7.5 29.938 1 95.19 1 MET B C 1
ATOM 2906 O O . MET B 1 1 ? 4.957 8.641 29.672 1 95.19 1 MET B O 1
ATOM 2910 N N . LYS B 1 2 ? 5.035 6.492 29.266 1 97 2 LYS B N 1
ATOM 2911 C CA . LYS B 1 2 ? 5.98 6.605 28.156 1 97 2 LYS B CA 1
ATOM 2912 C C . LYS B 1 2 ? 5.254 6.605 26.812 1 97 2 LYS B C 1
ATOM 2914 O O . LYS B 1 2 ? 4.527 5.664 26.484 1 97 2 LYS B O 1
ATOM 2919 N N . ILE B 1 3 ? 5.473 7.66 26.047 1 98.5 3 ILE B N 1
ATOM 2920 C CA . ILE B 1 3 ? 4.816 7.859 24.766 1 98.5 3 ILE B CA 1
ATOM 2921 C C . ILE B 1 3 ? 5.867 7.941 23.656 1 98.5 3 ILE B C 1
ATOM 2923 O O . ILE B 1 3 ? 6.809 8.734 23.75 1 98.5 3 ILE B O 1
ATOM 2927 N N . VAL B 1 4 ? 5.746 7.145 22.641 1 98.69 4 VAL B N 1
ATOM 2928 C CA . VAL B 1 4 ? 6.582 7.238 21.453 1 98.69 4 VAL B CA 1
ATOM 2929 C C . VAL B 1 4 ? 5.766 7.82 20.297 1 98.69 4 VAL B C 1
ATOM 2931 O O . VAL B 1 4 ? 4.633 7.406 20.062 1 98.69 4 VAL B O 1
ATOM 2934 N N . VAL B 1 5 ? 6.355 8.773 19.672 1 98.69 5 VAL B N 1
ATOM 2935 C CA . VAL B 1 5 ? 5.68 9.492 18.594 1 98.69 5 VAL B CA 1
ATOM 2936 C C . VAL B 1 5 ? 6.324 9.148 17.25 1 98.69 5 VAL B C 1
ATOM 2938 O O . VAL B 1 5 ? 7.551 9.148 17.125 1 98.69 5 VAL B O 1
ATOM 2941 N N . THR B 1 6 ? 5.473 8.844 16.25 1 97.38 6 THR B N 1
ATOM 2942 C CA . THR B 1 6 ? 5.965 8.57 14.906 1 97.38 6 THR B CA 1
ATOM 2943 C C . THR B 1 6 ? 5.039 9.172 13.852 1 97.38 6 THR B C 1
ATOM 2945 O O . THR B 1 6 ? 3.971 9.688 14.188 1 97.38 6 THR B O 1
ATOM 2948 N N . GLY B 1 7 ? 5.469 9.164 12.602 1 94.12 7 GLY B N 1
ATOM 2949 C CA . GLY B 1 7 ? 4.684 9.703 11.5 1 94.12 7 GLY B CA 1
ATOM 2950 C C . GLY B 1 7 ? 5.113 11.102 11.094 1 94.12 7 GLY B C 1
ATOM 2951 O O . GLY B 1 7 ? 4.633 11.641 10.094 1 94.12 7 GLY B O 1
ATOM 2952 N N . THR B 1 8 ? 5.949 11.711 11.875 1 93.56 8 THR B N 1
ATOM 2953 C CA . THR B 1 8 ? 6.559 12.992 11.539 1 93.56 8 THR B CA 1
ATOM 2954 C C . THR B 1 8 ? 7.938 12.789 10.922 1 93.56 8 THR B C 1
ATOM 2956 O O . THR B 1 8 ? 8.586 11.766 11.148 1 93.56 8 THR B O 1
ATOM 2959 N N . ARG B 1 9 ? 8.352 13.727 10.102 1 91.5 9 ARG B N 1
ATOM 2960 C CA . ARG B 1 9 ? 9.711 13.664 9.57 1 91.5 9 ARG B CA 1
ATOM 2961 C C . ARG B 1 9 ? 10.742 13.977 10.648 1 91.5 9 ARG B C 1
ATOM 2963 O O . ARG B 1 9 ? 11.867 13.477 10.609 1 91.5 9 ARG B O 1
ATOM 2970 N N . GLY B 1 10 ? 10.266 14.883 11.539 1 92.75 10 GLY B N 1
ATOM 2971 C CA . GLY B 1 10 ? 11.156 15.188 12.648 1 92.75 10 GLY B CA 1
ATOM 2972 C C . GLY B 1 10 ? 10.906 16.562 13.25 1 92.75 10 GLY B C 1
ATOM 2973 O O . GLY B 1 10 ? 10.062 17.312 12.758 1 92.75 10 GLY B O 1
ATOM 2974 N N . ILE B 1 11 ? 11.477 16.797 14.32 1 95.06 11 ILE B N 1
ATOM 2975 C CA . ILE B 1 11 ? 11.562 18.078 15.023 1 95.06 11 ILE B CA 1
ATOM 2976 C C . ILE B 1 11 ? 12.961 18.25 15.609 1 95.06 11 ILE B C 1
ATOM 2978 O O . ILE B 1 11 ? 13.672 17.266 15.844 1 95.06 11 ILE B O 1
ATOM 2982 N N . PRO B 1 12 ? 13.445 19.484 15.93 1 93.94 12 PRO B N 1
ATOM 2983 C CA . PRO B 1 12 ? 12.859 20.781 15.641 1 93.94 12 PRO B CA 1
ATOM 2984 C C . PRO B 1 12 ? 13.234 21.312 14.25 1 93.94 12 PRO B C 1
ATOM 2986 O O . PRO B 1 12 ? 14.133 20.75 13.609 1 93.94 12 PRO B O 1
ATOM 2989 N N . GLY B 1 13 ? 12.539 22.312 13.797 1 89.62 13 GLY B N 1
ATOM 2990 C CA . GLY B 1 13 ? 12.945 23.141 12.664 1 89.62 13 GLY B CA 1
ATOM 2991 C C . GLY B 1 13 ? 12.742 22.453 11.328 1 89.62 13 GLY B C 1
ATOM 2992 O O . GLY B 1 13 ? 13.445 22.75 10.359 1 89.62 13 GLY B O 1
ATOM 2993 N N . ILE B 1 14 ? 11.914 21.438 11.305 1 89.75 14 ILE B N 1
ATOM 2994 C CA . ILE B 1 14 ? 11.594 20.766 10.039 1 89.75 14 ILE B CA 1
ATOM 2995 C C . ILE B 1 14 ? 10.305 21.344 9.469 1 89.75 14 ILE B C 1
ATOM 2997 O O . ILE B 1 14 ? 9.328 21.547 10.203 1 89.75 14 ILE B O 1
ATOM 3001 N N . MET B 1 15 ? 10.305 21.656 8.219 1 88.06 15 MET B N 1
ATOM 3002 C CA . MET B 1 15 ? 9.164 22.281 7.559 1 88.06 15 MET B CA 1
ATOM 3003 C C . MET B 1 15 ? 8.008 21.281 7.418 1 88.06 15 MET B C 1
ATOM 3005 O O . MET B 1 15 ? 8.227 20.125 7.086 1 88.06 15 MET B O 1
ATOM 3009 N N . GLY B 1 16 ? 6.801 21.781 7.699 1 89.56 16 GLY B N 1
ATOM 3010 C CA . GLY B 1 16 ? 5.613 20.969 7.52 1 89.56 16 GLY B CA 1
ATOM 3011 C C . GLY B 1 16 ? 4.59 21.141 8.625 1 89.56 16 GLY B C 1
ATOM 3012 O O . GLY B 1 16 ? 4.938 21.516 9.742 1 89.56 16 GLY B O 1
ATOM 3013 N N . GLY B 1 17 ? 3.379 20.844 8.273 1 90.62 17 GLY B N 1
ATOM 3014 C CA . GLY B 1 17 ? 2.301 21 9.234 1 90.62 17 GLY B CA 1
ATOM 3015 C C . GLY B 1 17 ? 2.396 20.016 10.391 1 90.62 17 GLY B C 1
ATOM 3016 O O . GLY B 1 17 ? 2.264 20.406 11.555 1 90.62 17 GLY B O 1
ATOM 3017 N N . VAL B 1 18 ? 2.643 18.75 10.055 1 93.62 18 VAL B N 1
ATOM 3018 C CA . VAL B 1 18 ? 2.764 17.719 11.078 1 93.62 18 VAL B CA 1
ATOM 3019 C C . VAL B 1 18 ? 3.986 18 11.953 1 93.62 18 VAL B C 1
ATOM 3021 O O . VAL B 1 18 ? 3.936 17.828 13.172 1 93.62 18 VAL B O 1
ATOM 3024 N N . GLU B 1 19 ? 5.035 18.422 11.352 1 94.56 19 GLU B N 1
ATOM 3025 C CA . GLU B 1 19 ? 6.277 18.734 12.055 1 94.56 19 GLU B CA 1
ATOM 3026 C C . GLU B 1 19 ? 6.098 19.906 13.008 1 94.56 19 GLU B C 1
ATOM 3028 O O . GLU B 1 19 ? 6.531 19.844 14.164 1 94.56 19 GLU B O 1
ATOM 3033 N N . THR B 1 20 ? 5.449 20.953 12.5 1 93.81 20 THR B N 1
ATOM 3034 C CA . THR B 1 20 ? 5.172 22.109 13.336 1 93.81 20 THR B CA 1
ATOM 3035 C C . THR B 1 20 ? 4.262 21.734 14.5 1 93.81 20 THR B C 1
ATOM 3037 O O . THR B 1 20 ? 4.496 22.156 15.641 1 93.81 20 THR B O 1
ATOM 3040 N N . HIS B 1 21 ? 3.252 20.938 14.195 1 96.25 21 HIS B N 1
ATOM 3041 C CA . HIS B 1 21 ? 2.338 20.438 15.219 1 96.25 21 HIS B CA 1
ATOM 3042 C C . HIS B 1 21 ? 3.092 19.688 16.312 1 96.25 21 HIS B C 1
ATOM 3044 O O . HIS B 1 21 ? 2.902 19.953 17.5 1 96.25 21 HIS B O 1
ATOM 3050 N N . CYS B 1 22 ? 3.924 18.812 15.953 1 97.81 22 CYS B N 1
ATOM 3051 C CA . CYS B 1 22 ? 4.672 18 16.906 1 97.81 22 CYS B CA 1
ATOM 3052 C C . CYS B 1 22 ? 5.66 18.844 17.688 1 97.81 22 CYS B C 1
ATOM 3054 O O . CYS B 1 22 ? 5.836 18.641 18.891 1 97.81 22 CYS B O 1
ATOM 3056 N N . GLU B 1 23 ? 6.289 19.797 16.984 1 96.56 23 GLU B N 1
ATOM 3057 C CA . GLU B 1 23 ? 7.289 20.641 17.625 1 96.56 23 GLU B CA 1
ATOM 3058 C C . GLU B 1 23 ? 6.66 21.531 18.703 1 96.56 23 GLU B C 1
ATOM 3060 O O . GLU B 1 23 ? 7.297 21.828 19.719 1 96.56 23 GLU B O 1
ATOM 3065 N N . GLU B 1 24 ? 5.453 21.906 18.5 1 96.5 24 GLU B N 1
ATOM 3066 C CA . GLU B 1 24 ? 4.75 22.75 19.469 1 96.5 24 GLU B CA 1
ATOM 3067 C C . GLU B 1 24 ? 4.102 21.922 20.562 1 96.5 24 GLU B C 1
ATOM 3069 O O . GLU B 1 24 ? 4.109 22.328 21.734 1 96.5 24 GLU B O 1
ATOM 3074 N N . LEU B 1 25 ? 3.596 20.781 20.266 1 98 25 LEU B N 1
ATOM 3075 C CA . LEU B 1 25 ? 2.75 20 21.156 1 98 25 LEU B CA 1
ATOM 3076 C C . LEU B 1 25 ? 3.596 19.219 22.156 1 98 25 LEU B C 1
ATOM 3078 O O . LEU B 1 25 ? 3.33 19.266 23.359 1 98 25 LEU B O 1
ATOM 3082 N N . PHE B 1 26 ? 4.598 18.531 21.703 1 98.5 26 PHE B N 1
ATOM 3083 C CA . PHE B 1 26 ? 5.152 17.453 22.516 1 98.5 26 PHE B CA 1
ATOM 3084 C C . PHE B 1 26 ? 6.039 18 23.625 1 98.5 26 PHE B C 1
ATOM 3086 O O . PHE B 1 26 ? 6.082 17.453 24.734 1 98.5 26 PHE B O 1
ATOM 3093 N N . PRO B 1 27 ? 6.785 19.203 23.406 1 98.06 27 PRO B N 1
ATOM 3094 C CA . PRO B 1 27 ? 7.438 19.812 24.578 1 98.06 27 PRO B CA 1
ATOM 3095 C C . PRO B 1 27 ? 6.453 20.156 25.688 1 98.06 27 PRO B C 1
ATOM 3097 O O . PRO B 1 27 ? 6.781 20.016 26.875 1 98.06 27 PRO B O 1
ATOM 3100 N N . ARG B 1 28 ? 5.277 20.578 25.344 1 97.94 28 ARG B N 1
ATOM 3101 C CA . ARG B 1 28 ? 4.246 20.922 26.312 1 97.94 28 ARG B CA 1
ATOM 3102 C C . ARG B 1 28 ? 3.734 19.672 27.016 1 97.94 28 ARG B C 1
ATOM 3104 O O . ARG B 1 28 ? 3.443 19.703 28.219 1 97.94 28 ARG B O 1
ATOM 3111 N N . ILE B 1 29 ? 3.627 18.562 26.266 1 98.5 29 ILE B N 1
ATOM 3112 C CA . ILE B 1 29 ? 3.23 17.281 26.844 1 98.5 29 ILE B CA 1
ATOM 3113 C C . ILE B 1 29 ? 4.293 16.812 27.828 1 98.5 29 ILE B C 1
ATOM 3115 O O . ILE B 1 29 ? 3.963 16.328 28.922 1 98.5 29 ILE B O 1
ATOM 3119 N N . ALA B 1 30 ? 5.57 16.938 27.438 1 98.25 30 ALA B N 1
ATOM 3120 C CA . ALA B 1 30 ? 6.676 16.562 28.312 1 98.25 30 ALA B CA 1
ATOM 3121 C C . ALA B 1 30 ? 6.648 17.344 29.609 1 98.25 30 ALA B C 1
ATOM 3123 O O . ALA B 1 30 ? 6.895 16.797 30.688 1 98.25 30 ALA B O 1
ATOM 3124 N N . ARG B 1 31 ? 6.344 18.625 29.562 1 97.69 31 ARG B N 1
ATOM 3125 C CA . ARG B 1 31 ? 6.293 19.484 30.734 1 97.69 31 ARG B CA 1
ATOM 3126 C C . ARG B 1 31 ? 5.18 19.062 31.688 1 97.69 31 ARG B C 1
ATOM 3128 O O . ARG B 1 31 ? 5.227 19.359 32.875 1 97.69 31 ARG B O 1
ATOM 3135 N N . LYS B 1 32 ? 4.246 18.359 31.156 1 97.5 32 LYS B N 1
ATOM 3136 C CA . LYS B 1 32 ? 3.137 17.875 31.969 1 97.5 32 LYS B CA 1
ATOM 3137 C C . LYS B 1 32 ? 3.49 16.547 32.656 1 97.5 32 LYS B C 1
ATOM 3139 O O . LYS B 1 32 ? 2.676 15.984 33.375 1 97.5 32 LYS B O 1
ATOM 3144 N N . GLY B 1 33 ? 4.664 15.984 32.406 1 97.12 33 GLY B N 1
ATOM 3145 C CA . GLY B 1 33 ? 5.148 14.836 33.156 1 97.12 33 GLY B CA 1
ATOM 3146 C C . GLY B 1 33 ? 5.219 13.562 32.344 1 97.12 33 GLY B C 1
ATOM 3147 O O . GLY B 1 33 ? 5.617 12.516 32.844 1 97.12 33 GLY B O 1
ATOM 3148 N N . PHE B 1 34 ? 4.906 13.594 31.078 1 97.94 34 PHE B N 1
ATOM 3149 C CA . PHE B 1 34 ? 4.973 12.414 30.219 1 97.94 34 PHE B CA 1
ATOM 3150 C C . PHE B 1 34 ? 6.395 12.195 29.719 1 97.94 34 PHE B C 1
ATOM 3152 O O . PHE B 1 34 ? 7.125 13.148 29.453 1 97.94 34 PHE B O 1
ATOM 3159 N N . ASP B 1 35 ? 6.785 10.984 29.594 1 98.44 35 ASP B N 1
ATOM 3160 C CA . ASP B 1 35 ? 8.047 10.602 28.969 1 98.44 35 ASP B CA 1
ATOM 3161 C C . ASP B 1 35 ? 7.875 10.438 27.453 1 98.44 35 ASP B C 1
ATOM 3163 O O . ASP B 1 35 ? 7.465 9.367 26.984 1 98.44 35 ASP B O 1
ATOM 3167 N N . VAL B 1 36 ? 8.273 11.477 26.719 1 98.62 36 VAL B N 1
ATOM 3168 C CA . VAL B 1 36 ? 7.953 11.523 25.297 1 98.62 36 VAL B CA 1
ATOM 3169 C C . VAL B 1 36 ? 9.211 11.25 24.484 1 98.62 36 VAL B C 1
ATOM 3171 O O . VAL B 1 36 ? 10.25 11.891 24.688 1 98.62 36 VAL B O 1
ATOM 3174 N N . THR B 1 37 ? 9.172 10.328 23.578 1 98.69 37 THR B N 1
ATOM 3175 C CA . THR B 1 37 ? 10.195 10.078 22.578 1 98.69 37 THR B CA 1
ATOM 3176 C C . THR B 1 37 ? 9.648 10.281 21.172 1 98.69 37 THR B C 1
ATOM 3178 O O . THR B 1 37 ? 8.641 9.68 20.797 1 98.69 37 THR B O 1
ATOM 3181 N N . VAL B 1 38 ? 10.305 11.117 20.406 1 98.38 38 VAL B N 1
ATOM 3182 C CA . VAL B 1 38 ? 9.906 11.359 19.031 1 98.38 38 VAL B CA 1
ATOM 3183 C C . VAL B 1 38 ? 10.875 10.641 18.078 1 98.38 38 VAL B C 1
ATOM 3185 O O . VAL B 1 38 ? 12.086 10.852 18.156 1 98.38 38 VAL B O 1
ATOM 3188 N N . ILE B 1 39 ? 10.32 9.836 17.234 1 97.69 39 ILE B N 1
ATOM 3189 C CA . ILE B 1 39 ? 11.109 9.156 16.219 1 97.69 39 ILE B CA 1
ATOM 3190 C C . ILE B 1 39 ? 11.219 10.023 14.977 1 97.69 39 ILE B C 1
ATOM 3192 O O . ILE B 1 39 ? 10.203 10.422 14.398 1 97.69 39 ILE B O 1
ATOM 3196 N N . ARG B 1 40 ? 12.453 10.328 14.602 1 95.38 40 ARG B N 1
ATOM 3197 C CA . ARG B 1 40 ? 12.695 11.188 13.445 1 95.38 40 ARG B CA 1
ATOM 3198 C C . ARG B 1 40 ? 13.234 10.391 12.266 1 95.38 40 ARG B C 1
ATOM 3200 O O . ARG B 1 40 ? 13.852 9.336 12.453 1 95.38 40 ARG B O 1
ATOM 3207 N N . ARG B 1 41 ? 12.922 10.859 11.094 1 91.12 41 ARG B N 1
ATOM 3208 C CA . ARG B 1 41 ? 13.5 10.289 9.891 1 91.12 41 ARG B CA 1
ATOM 3209 C C . ARG B 1 41 ? 14.891 10.867 9.617 1 91.12 41 ARG B C 1
ATOM 3211 O O . ARG B 1 41 ? 15.016 12.047 9.289 1 91.12 41 ARG B O 1
ATOM 3218 N N . LYS B 1 42 ? 15.812 10.133 9.586 1 88.5 42 LYS B N 1
ATOM 3219 C CA . LYS B 1 42 ? 17.203 10.562 9.523 1 88.5 42 LYS B CA 1
ATOM 3220 C C . LYS B 1 42 ? 17.469 11.391 8.266 1 88.5 42 LYS B C 1
ATOM 3222 O O . LYS B 1 42 ? 18.266 12.328 8.297 1 88.5 42 LYS B O 1
ATOM 3227 N N . SER B 1 43 ? 16.859 11.086 7.195 1 84.75 43 SER B N 1
ATOM 3228 C CA . SER B 1 43 ? 17.094 11.742 5.918 1 84.75 43 SER B CA 1
ATOM 3229 C C . SER B 1 43 ? 16.641 13.195 5.945 1 84.75 43 SER B C 1
ATOM 3231 O O . SER B 1 43 ? 17.047 14 5.105 1 84.75 43 SER B O 1
ATOM 3233 N N . TYR B 1 44 ? 15.812 13.531 6.957 1 86.62 44 TYR B N 1
ATOM 3234 C CA . TYR B 1 44 ? 15.242 14.875 7 1 86.62 44 TYR B CA 1
ATOM 3235 C C . TYR B 1 44 ? 15.883 15.695 8.109 1 86.62 44 TYR B C 1
ATOM 3237 O O . TYR B 1 44 ? 15.633 16.906 8.219 1 86.62 44 TYR B O 1
ATOM 3245 N N . VAL B 1 45 ? 16.578 15.008 8.898 1 87.75 45 VAL B N 1
ATOM 3246 C CA . VAL B 1 45 ? 17.172 15.664 10.062 1 87.75 45 VAL B CA 1
ATOM 3247 C C . VAL B 1 45 ? 18.625 16.031 9.758 1 87.75 45 VAL B C 1
ATOM 3249 O O . VAL B 1 45 ? 19.375 15.211 9.219 1 87.75 45 VAL B O 1
ATOM 3252 N N . HIS B 1 46 ? 18.984 17.281 10.078 1 86.25 46 HIS B N 1
ATOM 3253 C CA . HIS B 1 46 ? 20.328 17.75 9.773 1 86.25 46 HIS B CA 1
ATOM 3254 C C . HIS B 1 46 ? 21.094 18.125 11.039 1 86.25 46 HIS B C 1
ATOM 3256 O O . HIS B 1 46 ? 22.047 18.906 10.992 1 86.25 46 HIS B O 1
ATOM 3262 N N . ASP B 1 47 ? 20.641 17.609 12.156 1 90.69 47 ASP B N 1
ATOM 3263 C CA . ASP B 1 47 ? 21.297 17.844 13.438 1 90.69 47 ASP B CA 1
ATOM 3264 C C . ASP B 1 47 ? 21.641 16.531 14.133 1 90.69 47 ASP B C 1
ATOM 3266 O O . ASP B 1 47 ? 21.406 15.453 13.586 1 90.69 47 ASP B O 1
ATOM 3270 N N . THR B 1 48 ? 22.297 16.594 15.281 1 90.75 48 THR B N 1
ATOM 3271 C CA . THR B 1 48 ? 22.656 15.406 16.047 1 90.75 48 THR B CA 1
ATOM 3272 C C . THR B 1 48 ? 21.969 15.422 17.422 1 90.75 48 THR B C 1
ATOM 3274 O O . THR B 1 48 ? 22.484 14.852 18.375 1 90.75 48 THR B O 1
ATOM 3277 N N . LEU B 1 49 ? 20.859 16.156 17.453 1 93.94 49 LEU B N 1
ATOM 3278 C CA . LEU B 1 49 ? 20.172 16.312 18.734 1 93.94 49 LEU B CA 1
ATOM 3279 C C . LEU B 1 49 ? 19.609 14.977 19.203 1 93.94 49 LEU B C 1
ATOM 3281 O O . LEU B 1 49 ? 19.109 14.188 18.406 1 93.94 49 LEU B O 1
ATOM 3285 N N . ARG B 1 50 ? 19.734 14.711 20.484 1 95.19 50 ARG B N 1
ATOM 3286 C CA . ARG B 1 50 ? 19.125 13.539 21.109 1 95.19 50 ARG B CA 1
ATOM 3287 C C . ARG B 1 50 ? 18.016 13.945 22.078 1 95.19 50 ARG B C 1
ATOM 3289 O O . ARG B 1 50 ? 17.234 13.109 22.516 1 95.19 50 ARG B O 1
ATOM 3296 N N . GLN B 1 51 ? 18.016 15.234 22.375 1 96.88 51 GLN B N 1
ATOM 3297 C CA . GLN B 1 51 ? 16.984 15.82 23.234 1 96.88 51 GLN B CA 1
ATOM 3298 C C . GLN B 1 51 ? 16.547 17.188 22.719 1 96.88 51 GLN B C 1
ATOM 3300 O O . GLN B 1 51 ? 17.328 17.891 22.078 1 96.88 51 GLN B O 1
ATOM 3305 N N . TYR B 1 52 ? 15.352 17.516 22.984 1 96.94 52 TYR B N 1
ATOM 3306 C CA . TYR B 1 52 ? 14.797 18.812 22.609 1 96.94 52 TYR B CA 1
ATOM 3307 C C . TYR B 1 52 ? 13.656 19.203 23.547 1 96.94 52 TYR B C 1
ATOM 3309 O O . TYR B 1 52 ? 12.578 18.594 23.516 1 96.94 52 TYR B O 1
ATOM 3317 N N . GLU B 1 53 ? 13.859 20.172 24.391 1 96.88 53 GLU B N 1
ATOM 3318 C CA . GLU B 1 53 ? 12.859 20.75 25.281 1 96.88 53 GLU B CA 1
ATOM 3319 C C . GLU B 1 53 ? 12.125 19.656 26.062 1 96.88 53 GLU B C 1
ATOM 3321 O O . GLU B 1 53 ? 10.898 19.609 26.062 1 96.88 53 GLU B O 1
ATOM 3326 N N . GLY B 1 54 ? 12.805 18.703 26.641 1 96.69 54 GLY B N 1
ATOM 3327 C CA . GLY B 1 54 ? 12.258 17.703 27.531 1 96.69 54 GLY B CA 1
ATOM 3328 C C . GLY B 1 54 ? 11.844 16.438 26.828 1 96.69 54 GLY B C 1
ATOM 3329 O O . GLY B 1 54 ? 11.398 15.477 27.469 1 96.69 54 GLY B O 1
ATOM 3330 N N . ILE B 1 55 ? 12.031 16.359 25.469 1 97.62 55 ILE B N 1
ATOM 3331 C CA . ILE B 1 55 ? 11.656 15.172 24.688 1 97.62 55 ILE B CA 1
ATOM 3332 C C . ILE B 1 55 ? 12.906 14.43 24.234 1 97.62 55 ILE B C 1
ATOM 3334 O O . ILE B 1 55 ? 13.93 15.055 23.953 1 97.62 55 ILE B O 1
ATOM 3338 N N . THR B 1 56 ? 12.867 13.148 24.219 1 98 56 THR B N 1
ATOM 3339 C CA . THR B 1 56 ? 13.93 12.336 23.656 1 98 56 THR B CA 1
ATOM 3340 C C . THR B 1 56 ? 13.742 12.18 22.141 1 98 56 THR B C 1
ATOM 3342 O O . THR B 1 56 ? 12.617 11.984 21.672 1 98 56 THR B O 1
ATOM 3345 N N . LEU B 1 57 ? 14.82 12.328 21.438 1 97.56 57 LEU B N 1
ATOM 3346 C CA . LEU B 1 57 ? 14.789 12.18 19.984 1 97.56 57 LEU B CA 1
ATOM 3347 C C . LEU B 1 57 ? 15.531 10.93 19.547 1 97.56 57 LEU B C 1
ATOM 3349 O O . LEU B 1 57 ? 16.625 10.633 20.047 1 97.56 57 LEU B O 1
ATOM 3353 N N . VAL B 1 58 ? 14.953 10.156 18.703 1 96.5 58 VAL B N 1
ATOM 3354 C CA . VAL B 1 58 ? 15.578 8.969 18.125 1 96.5 58 VAL B CA 1
ATOM 3355 C C . VAL B 1 58 ? 15.516 9.031 16.609 1 96.5 58 VAL B C 1
ATOM 3357 O O . VAL B 1 58 ? 14.438 9.148 16.016 1 96.5 58 VAL B O 1
ATOM 3360 N N . ASP B 1 59 ? 16.641 8.953 15.961 1 94.31 59 ASP B N 1
ATOM 3361 C CA . ASP B 1 59 ? 16.719 8.969 14.508 1 94.31 59 ASP B CA 1
ATOM 3362 C C . ASP B 1 59 ? 16.75 7.551 13.945 1 94.31 59 ASP B C 1
ATOM 3364 O O . ASP B 1 59 ? 17.578 6.73 14.359 1 94.31 59 ASP B O 1
ATOM 3368 N N . LEU B 1 60 ? 15.867 7.289 13.086 1 91.19 60 LEU B N 1
ATOM 3369 C CA . LEU B 1 60 ? 15.891 6 12.406 1 91.19 60 LEU B CA 1
ATOM 3370 C C . LEU B 1 60 ? 16.156 6.176 10.914 1 91.19 60 LEU B C 1
ATOM 3372 O O . LEU B 1 60 ? 15.602 7.07 10.273 1 91.19 60 LEU B O 1
ATOM 3376 N N . ALA B 1 61 ? 17.031 5.445 10.336 1 81.5 61 ALA B N 1
ATOM 3377 C CA . ALA B 1 61 ? 17.375 5.496 8.914 1 81.5 61 ALA B CA 1
ATOM 3378 C C . ALA B 1 61 ? 16.328 4.77 8.078 1 81.5 61 ALA B C 1
ATOM 3380 O O . ALA B 1 61 ? 15.727 3.795 8.531 1 81.5 61 ALA B O 1
ATOM 3381 N N . THR B 1 62 ? 15.945 5.398 7.012 1 69.69 62 THR B N 1
ATOM 3382 C CA . THR B 1 62 ? 15.078 4.68 6.082 1 69.69 62 THR B CA 1
ATOM 3383 C C . THR B 1 62 ? 15.641 4.73 4.664 1 69.69 62 THR B C 1
ATOM 3385 O O . THR B 1 62 ? 16.391 5.652 4.32 1 69.69 62 THR B O 1
ATOM 3388 N N . PRO B 1 63 ? 15.312 3.697 3.869 1 60.94 63 PRO B N 1
ATOM 3389 C CA . PRO B 1 63 ? 15.75 3.717 2.473 1 60.94 63 PRO B CA 1
ATOM 3390 C C . PRO B 1 63 ? 15.289 4.961 1.723 1 60.94 63 PRO B C 1
ATOM 3392 O O . PRO B 1 63 ? 14.266 5.551 2.074 1 60.94 63 PRO B O 1
ATOM 3395 N N . LYS B 1 64 ? 16.062 5.586 0.953 1 57.16 64 LYS B N 1
ATOM 3396 C CA . LYS B 1 64 ? 15.891 6.855 0.253 1 57.16 64 LYS B CA 1
ATOM 3397 C C . LYS B 1 64 ? 14.711 6.793 -0.717 1 57.16 64 LYS B C 1
ATOM 3399 O O . LYS B 1 64 ? 14.375 7.793 -1.351 1 57.16 64 LYS B O 1
ATOM 3404 N N . LYS B 1 65 ? 13.984 5.711 -0.8 1 57.09 65 LYS B N 1
ATOM 3405 C CA . LYS B 1 65 ? 12.883 5.777 -1.756 1 57.09 65 LYS B CA 1
ATOM 3406 C C . LYS B 1 65 ? 11.617 6.305 -1.095 1 57.09 65 LYS B C 1
ATOM 3408 O O . LYS B 1 65 ? 11.195 5.797 -0.054 1 57.09 65 LYS B O 1
ATOM 3413 N N . LYS B 1 66 ? 11.039 7.457 -1.546 1 53.47 66 LYS B N 1
ATOM 3414 C CA . LYS B 1 66 ? 10.039 8.352 -0.974 1 53.47 66 LYS B CA 1
ATOM 3415 C C . LYS B 1 66 ? 8.852 7.566 -0.416 1 53.47 66 LYS B C 1
ATOM 3417 O O . LYS B 1 66 ? 8.5 7.711 0.757 1 53.47 66 LYS B O 1
ATOM 3422 N N . SER B 1 67 ? 8.18 6.773 -1.314 1 53.59 67 SER B N 1
ATOM 3423 C CA . SER B 1 67 ? 6.906 6.191 -0.908 1 53.59 67 SER B CA 1
ATOM 3424 C C . SER B 1 67 ? 7.109 5.086 0.125 1 53.59 67 SER B C 1
ATOM 3426 O O . SER B 1 67 ? 6.312 4.945 1.056 1 53.59 67 SER B O 1
ATOM 3428 N N . PHE B 1 68 ? 8.281 4.426 0.153 1 61 68 PHE B N 1
ATOM 3429 C CA . PHE B 1 68 ? 8.586 3.248 0.958 1 61 68 PHE B CA 1
ATOM 3430 C C . PHE B 1 68 ? 9.227 3.648 2.279 1 61 68 PHE B C 1
ATOM 3432 O O . PHE B 1 68 ? 9.133 2.92 3.27 1 61 68 PHE B O 1
ATOM 3439 N N . GLU B 1 69 ? 9.508 4.855 2.244 1 72.62 69 GLU B N 1
ATOM 3440 C CA . GLU B 1 69 ? 10.312 5.328 3.371 1 72.62 69 GLU B CA 1
ATOM 3441 C C . GLU B 1 69 ? 9.445 5.531 4.613 1 72.62 69 GLU B C 1
ATOM 3443 O O . GLU B 1 69 ? 9.82 5.113 5.711 1 72.62 69 GLU B O 1
ATOM 3448 N N . ALA B 1 70 ? 8.25 6 4.371 1 77.44 70 ALA B N 1
ATOM 3449 C CA . ALA B 1 70 ? 7.398 6.348 5.508 1 77.44 70 ALA B CA 1
ATOM 3450 C C . ALA B 1 70 ? 6.879 5.098 6.211 1 77.44 70 ALA B C 1
ATOM 3452 O O . ALA B 1 70 ? 6.832 5.043 7.441 1 77.44 70 ALA B O 1
ATOM 3453 N N . ILE B 1 71 ? 6.582 4.09 5.453 1 82.12 71 ILE B N 1
ATOM 3454 C CA . ILE B 1 71 ? 5.996 2.881 6.023 1 82.12 71 ILE B CA 1
ATOM 3455 C C . ILE B 1 71 ? 7.074 2.078 6.75 1 82.12 71 ILE B C 1
ATOM 3457 O O . ILE B 1 71 ? 6.852 1.592 7.859 1 82.12 71 ILE B O 1
ATOM 3461 N N . VAL B 1 72 ? 8.234 1.963 6.098 1 82.44 72 VAL B N 1
ATOM 3462 C CA . VAL B 1 72 ? 9.352 1.245 6.711 1 82.44 72 VAL B CA 1
ATOM 3463 C C . VAL B 1 72 ? 9.789 1.968 7.98 1 82.44 72 VAL B C 1
ATOM 3465 O O . VAL B 1 72 ? 10.078 1.331 9 1 82.44 72 VAL B O 1
ATOM 3468 N N . HIS B 1 73 ? 9.828 3.238 7.832 1 89.12 73 HIS B N 1
ATOM 3469 C CA . HIS B 1 73 ? 10.188 4.047 8.992 1 89.12 73 HIS B CA 1
ATOM 3470 C C . HIS B 1 73 ? 9.211 3.826 10.141 1 89.12 73 HIS B C 1
ATOM 3472 O O . HIS B 1 73 ? 9.625 3.676 11.289 1 89.12 73 HIS B O 1
ATOM 3478 N N . THR B 1 74 ? 7.926 3.799 9.805 1 91.75 74 THR B N 1
ATOM 3479 C CA . THR B 1 74 ? 6.91 3.604 10.836 1 91.75 74 THR B CA 1
ATOM 3480 C C . THR B 1 74 ? 7.031 2.213 11.453 1 91.75 74 THR B C 1
ATOM 3482 O O . THR B 1 74 ? 6.871 2.051 12.664 1 91.75 74 THR B O 1
ATOM 3485 N N . PHE B 1 75 ? 7.32 1.196 10.68 1 90.56 75 PHE B N 1
ATOM 3486 C CA . PHE B 1 75 ? 7.512 -0.154 11.195 1 90.56 75 PHE B CA 1
ATOM 3487 C C . PHE B 1 75 ? 8.656 -0.195 12.203 1 90.56 75 PHE B C 1
ATOM 3489 O O . PHE B 1 75 ? 8.508 -0.745 13.297 1 90.56 75 PHE B O 1
ATOM 3496 N N . ARG B 1 76 ? 9.719 0.409 11.797 1 91 76 ARG B N 1
ATOM 3497 C CA . ARG B 1 76 ? 10.875 0.466 12.688 1 91 76 ARG B CA 1
ATOM 3498 C C . ARG B 1 76 ? 10.547 1.253 13.953 1 91 76 ARG B C 1
ATOM 3500 O O . ARG B 1 76 ? 11.031 0.924 15.039 1 91 76 ARG B O 1
ATOM 3507 N N . ALA B 1 77 ? 9.773 2.283 13.734 1 95.56 77 ALA B N 1
ATOM 3508 C CA . ALA B 1 77 ? 9.367 3.092 14.883 1 95.56 77 ALA B CA 1
ATOM 3509 C C . ALA B 1 77 ? 8.523 2.275 15.852 1 95.56 77 ALA B C 1
ATOM 3511 O O . ALA B 1 77 ? 8.656 2.416 17.078 1 95.56 77 ALA B O 1
ATOM 3512 N N . VAL B 1 78 ? 7.637 1.441 15.336 1 96.06 78 VAL B N 1
ATOM 3513 C CA . VAL B 1 78 ? 6.797 0.58 16.156 1 96.06 78 VAL B CA 1
ATOM 3514 C C . VAL B 1 78 ? 7.672 -0.405 16.938 1 96.06 78 VAL B C 1
ATOM 3516 O O . VAL B 1 78 ? 7.469 -0.619 18.125 1 96.06 78 VAL B O 1
ATOM 3519 N N . LEU B 1 79 ? 8.633 -0.979 16.281 1 93.69 79 LEU B N 1
ATOM 3520 C CA . LEU B 1 79 ? 9.547 -1.898 16.938 1 93.69 79 LEU B CA 1
ATOM 3521 C C . LEU B 1 79 ? 10.344 -1.184 18.031 1 93.69 79 LEU B C 1
ATOM 3523 O O . LEU B 1 79 ? 10.57 -1.742 19.109 1 93.69 79 LEU B O 1
ATOM 3527 N N . GLU B 1 80 ? 10.758 0.042 17.688 1 95.88 80 GLU B N 1
ATOM 3528 C CA . GLU B 1 80 ? 11.484 0.838 18.672 1 95.88 80 GLU B CA 1
ATOM 3529 C C . GLU B 1 80 ? 10.617 1.147 19.891 1 95.88 80 GLU B C 1
ATOM 3531 O O . GLU B 1 80 ? 11.102 1.128 21.016 1 95.88 80 GLU B O 1
ATOM 3536 N N . ALA B 1 81 ? 9.391 1.458 19.641 1 97.62 81 ALA B N 1
ATOM 3537 C CA . ALA B 1 81 ? 8.461 1.728 20.734 1 97.62 81 ALA B CA 1
ATOM 3538 C C . ALA B 1 81 ? 8.336 0.52 21.656 1 97.62 81 ALA B C 1
ATOM 3540 O O . ALA B 1 81 ? 8.305 0.667 22.891 1 97.62 81 ALA B O 1
ATOM 3541 N N . LYS B 1 82 ? 8.211 -0.646 21.062 1 96.25 82 LYS B N 1
ATOM 3542 C CA . LYS B 1 82 ? 8.141 -1.874 21.844 1 96.25 82 LYS B CA 1
ATOM 3543 C C . LYS B 1 82 ? 9.414 -2.076 22.656 1 96.25 82 LYS B C 1
ATOM 3545 O O . LYS B 1 82 ? 9.352 -2.402 23.844 1 96.25 82 LYS B O 1
ATOM 3550 N N . LYS B 1 83 ? 10.531 -1.897 22 1 96.06 83 LYS B N 1
ATOM 3551 C CA . LYS B 1 83 ? 11.828 -2.057 22.672 1 96.06 83 LYS B CA 1
ATOM 3552 C C . LYS B 1 83 ? 11.953 -1.116 23.859 1 96.06 83 LYS B C 1
ATOM 3554 O O . LYS B 1 83 ? 12.516 -1.486 24.891 1 96.06 83 LYS B O 1
ATOM 3559 N N . LEU B 1 84 ? 11.414 0.088 23.719 1 96.56 84 LEU B N 1
ATOM 3560 C CA . LEU B 1 84 ? 11.492 1.108 24.766 1 96.56 84 LEU B CA 1
ATOM 3561 C C . LEU B 1 84 ? 10.43 0.88 25.828 1 96.56 84 LEU B C 1
ATOM 3563 O O . LEU B 1 84 ? 10.344 1.639 26.797 1 96.56 84 LEU B O 1
ATOM 3567 N N . LYS B 1 85 ? 9.547 -0.161 25.609 1 96.81 85 LYS B N 1
ATOM 3568 C CA . LYS B 1 85 ? 8.461 -0.49 26.531 1 96.81 85 LYS B CA 1
ATOM 3569 C C . LYS B 1 85 ? 7.492 0.679 26.672 1 96.81 85 LYS B C 1
ATOM 3571 O O . LYS B 1 85 ? 7.125 1.052 27.781 1 96.81 85 LYS B O 1
ATOM 3576 N N . ALA B 1 86 ? 7.25 1.321 25.531 1 97.44 86 ALA B N 1
ATOM 3577 C CA . ALA B 1 86 ? 6.266 2.4 25.531 1 97.44 86 ALA B CA 1
ATOM 3578 C C . ALA B 1 86 ? 4.875 1.875 25.859 1 97.44 86 ALA B C 1
ATOM 3580 O O . ALA B 1 86 ? 4.516 0.761 25.469 1 97.44 86 ALA B O 1
ATOM 3581 N N . GLU B 1 87 ? 4.145 2.631 26.562 1 97.06 87 GLU B N 1
ATOM 3582 C CA . GLU B 1 87 ? 2.744 2.299 26.812 1 97.06 87 GLU B CA 1
ATOM 3583 C C . GLU B 1 87 ? 1.862 2.688 25.625 1 97.06 87 GLU B C 1
ATOM 3585 O O . GLU B 1 87 ? 0.931 1.961 25.281 1 97.06 87 GLU B O 1
ATOM 3590 N N . ILE B 1 88 ? 2.203 3.852 25.031 1 98.31 88 ILE B N 1
ATOM 3591 C CA . ILE B 1 88 ? 1.407 4.398 23.938 1 98.31 88 ILE B CA 1
ATOM 3592 C C . ILE B 1 88 ? 2.318 4.766 22.766 1 98.31 88 ILE B C 1
ATOM 3594 O O . ILE B 1 88 ? 3.402 5.32 22.969 1 98.31 88 ILE B O 1
ATOM 3598 N N . ILE B 1 89 ? 1.946 4.383 21.594 1 98.69 89 ILE B N 1
ATOM 3599 C CA . ILE B 1 89 ? 2.533 4.965 20.391 1 98.69 89 ILE B CA 1
ATOM 3600 C C . ILE B 1 89 ? 1.54 5.926 19.734 1 98.69 89 ILE B C 1
ATOM 3602 O O . ILE B 1 89 ? 0.363 5.598 19.578 1 98.69 89 ILE B O 1
ATOM 3606 N N . HIS B 1 90 ? 1.964 7.137 19.516 1 98.81 90 HIS B N 1
ATOM 3607 C CA . HIS B 1 90 ? 1.161 8.164 18.859 1 98.81 90 HIS B CA 1
ATOM 3608 C C . HIS B 1 90 ? 1.541 8.305 17.391 1 98.81 90 HIS B C 1
ATOM 3610 O O . HIS B 1 90 ? 2.621 8.812 17.078 1 98.81 90 HIS B O 1
ATOM 3616 N N . ILE B 1 91 ? 0.664 7.871 16.547 1 98.31 91 ILE B N 1
ATOM 3617 C CA . ILE B 1 91 ? 0.916 7.867 15.109 1 98.31 91 ILE B CA 1
ATOM 3618 C C . ILE B 1 91 ? 0.268 9.094 14.469 1 98.31 91 ILE B C 1
ATOM 3620 O O . ILE B 1 91 ? -0.935 9.32 14.625 1 98.31 91 ILE B O 1
ATOM 3624 N N . HIS B 1 92 ? 1.096 9.812 13.789 1 96.69 92 HIS B N 1
ATOM 3625 C CA . HIS B 1 92 ? 0.6 10.984 13.062 1 96.69 92 HIS B CA 1
ATOM 3626 C C . HIS B 1 92 ? 0.471 10.688 11.57 1 96.69 92 HIS B C 1
ATOM 3628 O O . HIS B 1 92 ? 1.364 10.086 10.969 1 96.69 92 HIS B O 1
ATOM 3634 N N . ALA B 1 93 ? -0.666 11.133 10.938 1 91.75 93 ALA B N 1
ATOM 3635 C CA . ALA B 1 93 ? -0.916 11.102 9.5 1 91.75 93 ALA B CA 1
ATOM 3636 C C . ALA B 1 93 ? -1.461 9.742 9.062 1 91.75 93 ALA B C 1
ATOM 3638 O O . ALA B 1 93 ? -1.22 8.727 9.727 1 91.75 93 ALA B O 1
ATOM 3639 N N . VAL B 1 94 ? -2.104 9.664 7.984 1 90.94 94 VAL B N 1
ATOM 3640 C CA . VAL B 1 94 ? -2.875 8.508 7.543 1 90.94 94 VAL B CA 1
ATOM 3641 C C . VAL B 1 94 ? -1.934 7.434 7.004 1 90.94 94 VAL B C 1
ATOM 3643 O O . VAL B 1 94 ? -2.182 6.238 7.176 1 90.94 94 VAL B O 1
ATOM 3646 N N . GLY B 1 95 ? -0.849 7.844 6.348 1 88.94 95 GLY B N 1
ATOM 3647 C CA . GLY B 1 95 ? 0.084 6.863 5.812 1 88.94 95 GLY B CA 1
ATOM 3648 C C . GLY B 1 95 ? 0.633 5.926 6.867 1 88.94 95 GLY B C 1
ATOM 3649 O O . GLY B 1 95 ? 0.431 4.711 6.793 1 88.94 95 GLY B O 1
ATOM 3650 N N . PRO B 1 96 ? 1.233 6.543 7.863 1 92.62 96 PRO B N 1
ATOM 3651 C CA . PRO B 1 96 ? 1.798 5.738 8.953 1 92.62 96 PRO B CA 1
ATOM 3652 C C . PRO B 1 96 ? 0.741 4.926 9.695 1 92.62 96 PRO B C 1
ATOM 3654 O O . PRO B 1 96 ? 1.05 3.875 10.258 1 92.62 96 PRO B O 1
ATOM 3657 N N . ALA B 1 97 ? -0.494 5.312 9.664 1 94.94 97 ALA B N 1
ATOM 3658 C CA . ALA B 1 97 ? -1.568 4.637 10.383 1 94.94 97 ALA B CA 1
ATOM 3659 C C . ALA B 1 97 ? -1.828 3.248 9.805 1 94.94 97 ALA B C 1
ATOM 3661 O O . ALA B 1 97 ? -2.506 2.428 10.43 1 94.94 97 ALA B O 1
ATOM 3662 N N . LEU B 1 98 ? -1.223 3.021 8.656 1 91.38 98 LEU B N 1
ATOM 3663 C CA . LEU B 1 98 ? -1.32 1.706 8.031 1 91.38 98 LEU B CA 1
ATOM 3664 C C . LEU B 1 98 ? -0.852 0.614 8.984 1 91.38 98 LEU B C 1
ATOM 3666 O O . LEU B 1 98 ? -1.388 -0.497 8.977 1 91.38 98 LEU B O 1
ATOM 3670 N N . LEU B 1 99 ? 0.089 0.901 9.875 1 94.25 99 LEU B N 1
ATOM 3671 C CA . LEU B 1 99 ? 0.722 -0.115 10.711 1 94.25 99 LEU B CA 1
ATOM 3672 C C . LEU B 1 99 ? 0.121 -0.12 12.109 1 94.25 99 LEU B C 1
ATOM 3674 O O . LEU B 1 99 ? 0.684 -0.718 13.031 1 94.25 99 LEU B O 1
ATOM 3678 N N . THR B 1 100 ? -1.075 0.534 12.258 1 97.25 100 THR B N 1
ATOM 3679 C CA . THR B 1 100 ? -1.787 0.541 13.531 1 97.25 100 THR B CA 1
ATOM 3680 C C . THR B 1 100 ? -2.033 -0.883 14.023 1 97.25 100 THR B C 1
ATOM 3682 O O . THR B 1 100 ? -1.764 -1.201 15.18 1 97.25 100 THR B O 1
ATOM 3685 N N . PRO B 1 101 ? -2.451 -1.897 13.156 1 96.06 101 PRO B N 1
ATOM 3686 C CA . PRO B 1 101 ? -2.668 -3.266 13.633 1 96.06 101 PRO B CA 1
ATOM 3687 C C . PRO B 1 101 ? -1.385 -3.928 14.125 1 96.06 101 PRO B C 1
ATOM 3689 O O . PRO B 1 101 ? -1.42 -4.738 15.055 1 96.06 101 PRO B O 1
ATOM 3692 N N . VAL B 1 102 ? -0.264 -3.58 13.484 1 95.62 102 VAL B N 1
ATOM 3693 C CA . VAL B 1 102 ? 1.019 -4.137 13.906 1 95.62 102 VAL B CA 1
ATOM 3694 C C . VAL B 1 102 ? 1.354 -3.66 15.312 1 95.62 102 VAL B C 1
ATOM 3696 O O . VAL B 1 102 ? 1.76 -4.453 16.172 1 95.62 102 VAL B O 1
ATOM 3699 N N . ALA B 1 103 ? 1.17 -2.352 15.531 1 97.5 103 ALA B N 1
ATOM 3700 C CA . ALA B 1 103 ? 1.423 -1.795 16.859 1 97.5 103 ALA B CA 1
ATOM 3701 C C . ALA B 1 103 ? 0.531 -2.453 17.906 1 97.5 103 ALA B C 1
ATOM 3703 O O . ALA B 1 103 ? 1.004 -2.834 18.984 1 97.5 103 ALA B O 1
ATOM 3704 N N . ARG B 1 104 ? -0.739 -2.65 17.578 1 97.12 104 ARG B N 1
ATOM 3705 C CA . ARG B 1 104 ? -1.694 -3.277 18.484 1 97.12 104 ARG B CA 1
ATOM 3706 C C . ARG B 1 104 ? -1.316 -4.73 18.75 1 97.12 104 ARG B C 1
ATOM 3708 O O . ARG B 1 104 ? -1.413 -5.195 19.891 1 97.12 104 ARG B O 1
ATOM 3715 N N . LEU B 1 105 ? -0.927 -5.418 17.734 1 94.62 105 LEU B N 1
ATOM 3716 C CA . LEU B 1 105 ? -0.548 -6.824 17.859 1 94.62 105 LEU B CA 1
ATOM 3717 C C . LEU B 1 105 ? 0.656 -6.988 18.766 1 94.62 105 LEU B C 1
ATOM 3719 O O . LEU B 1 105 ? 0.779 -8.008 19.469 1 94.62 105 LEU B O 1
ATOM 3723 N N . LEU B 1 106 ? 1.507 -5.961 18.797 1 95 106 LEU B N 1
ATOM 3724 C CA . LEU B 1 106 ? 2.709 -6.023 19.625 1 95 106 LEU B CA 1
ATOM 3725 C C . LEU B 1 106 ? 2.422 -5.551 21.047 1 95 106 LEU B C 1
ATOM 3727 O O . LEU B 1 106 ? 3.342 -5.398 21.844 1 95 106 LEU B O 1
ATOM 3731 N N . GLY B 1 107 ? 1.198 -5.215 21.328 1 94.69 107 GLY B N 1
ATOM 3732 C CA . GLY B 1 107 ? 0.771 -4.934 22.688 1 94.69 107 GLY B CA 1
ATOM 3733 C C . GLY B 1 107 ? 0.774 -3.453 23.031 1 94.69 107 GLY B C 1
ATOM 3734 O O . GLY B 1 107 ? 0.55 -3.068 24.172 1 94.69 107 GLY B O 1
ATOM 3735 N N . LEU B 1 108 ? 0.999 -2.588 22.062 1 97.06 108 LEU B N 1
ATOM 3736 C CA . LEU B 1 108 ? 1.001 -1.147 22.281 1 97.06 108 LEU B CA 1
ATOM 3737 C C . LEU B 1 108 ? -0.414 -0.583 22.203 1 97.06 108 LEU B C 1
ATOM 3739 O O . LEU B 1 108 ? -1.248 -1.086 21.453 1 97.06 108 LEU B O 1
ATOM 3743 N N . LYS B 1 109 ? -0.703 0.424 23 1 98.19 109 LYS B N 1
ATOM 3744 C CA . LYS B 1 109 ? -1.874 1.268 22.781 1 98.19 109 LYS B CA 1
ATOM 3745 C C . LYS B 1 109 ? -1.587 2.336 21.734 1 98.19 109 LYS B C 1
ATOM 3747 O O . LYS B 1 109 ? -0.488 2.893 21.688 1 98.19 109 LYS B O 1
ATOM 3752 N N . VAL B 1 110 ? -2.582 2.609 20.844 1 98.5 110 VAL B N 1
ATOM 3753 C CA . VAL B 1 110 ? -2.312 3.49 19.719 1 98.5 110 VAL B CA 1
ATOM 3754 C C . VAL B 1 110 ? -3.223 4.715 19.781 1 98.5 110 VAL B C 1
ATOM 3756 O O . VAL B 1 110 ? -4.445 4.582 19.875 1 98.5 110 VAL B O 1
ATOM 3759 N N . VAL B 1 111 ? -2.625 5.887 19.859 1 98.75 111 VAL B N 1
ATOM 3760 C CA . VAL B 1 111 ? -3.314 7.141 19.562 1 98.75 111 VAL B CA 1
ATOM 3761 C C . VAL B 1 111 ? -2.996 7.582 18.141 1 98.75 111 VAL B C 1
ATOM 3763 O O . VAL B 1 111 ? -1.832 7.609 17.734 1 98.75 111 VAL B O 1
ATOM 3766 N N . PHE B 1 112 ? -4.02 7.859 17.375 1 98.44 112 PHE B N 1
ATOM 3767 C CA . PHE B 1 112 ? -3.885 8.25 15.977 1 98.44 112 PHE B CA 1
ATOM 3768 C C . PHE B 1 112 ? -4.406 9.664 15.758 1 98.44 112 PHE B C 1
ATOM 3770 O O . PHE B 1 112 ? -5.566 9.961 16.047 1 98.44 112 PHE B O 1
ATOM 3777 N N . THR B 1 113 ? -3.51 10.547 15.289 1 98.19 113 THR B N 1
ATOM 3778 C CA . THR B 1 113 ? -3.971 11.875 14.898 1 98.19 113 THR B CA 1
ATOM 3779 C C . THR B 1 113 ? -4.129 11.969 13.391 1 98.19 113 THR B C 1
ATOM 3781 O O . THR B 1 113 ? -3.164 11.797 12.641 1 98.19 113 THR B O 1
ATOM 3784 N N . HIS B 1 114 ? -5.32 12.219 12.953 1 96.69 114 HIS B N 1
ATOM 3785 C CA . HIS B 1 114 ? -5.668 12.383 11.547 1 96.69 114 HIS B CA 1
ATOM 3786 C C . HIS B 1 114 ? -5.574 13.852 11.133 1 96.69 114 HIS B C 1
ATOM 3788 O O . HIS B 1 114 ? -6.422 14.664 11.5 1 96.69 114 HIS B O 1
ATOM 3794 N N . HIS B 1 115 ? -4.57 14.148 10.344 1 93.44 115 HIS B N 1
ATOM 3795 C CA . HIS B 1 115 ? -4.297 15.531 9.969 1 93.44 115 HIS B CA 1
ATOM 3796 C C . HIS B 1 115 ? -4.988 15.891 8.656 1 93.44 115 HIS B C 1
ATOM 3798 O O . HIS B 1 115 ? -4.777 16.984 8.109 1 93.44 115 HIS B O 1
ATOM 3804 N N . GLY B 1 116 ? -5.738 14.977 8.125 1 87.94 116 GLY B N 1
ATOM 3805 C CA . GLY B 1 116 ? -6.434 15.188 6.867 1 87.94 116 GLY B CA 1
ATOM 3806 C C . GLY B 1 116 ? -6.191 14.086 5.855 1 87.94 116 GLY B C 1
ATOM 3807 O O . GLY B 1 116 ? -5.223 13.336 5.973 1 87.94 116 GLY B O 1
ATOM 3808 N N . PRO B 1 117 ? -7.129 13.984 4.859 1 75.25 117 PRO B N 1
ATOM 3809 C CA . PRO B 1 117 ? -7.02 12.922 3.857 1 75.25 117 PRO B CA 1
ATOM 3810 C C . PRO B 1 117 ? -5.973 13.227 2.787 1 75.25 117 PRO B C 1
ATOM 3812 O O . PRO B 1 117 ? -6.293 13.844 1.766 1 75.25 117 PRO B O 1
ATOM 3815 N N . ASP B 1 118 ? -4.867 12.688 2.893 1 70.94 118 ASP B N 1
ATOM 3816 C CA . ASP B 1 118 ? -3.717 12.945 2.029 1 70.94 118 ASP B CA 1
ATOM 3817 C C . ASP B 1 118 ? -3.939 12.367 0.633 1 70.94 118 ASP B C 1
ATOM 3819 O O . ASP B 1 118 ? -3.262 12.758 -0.321 1 70.94 118 ASP B O 1
ATOM 3823 N N . TYR B 1 119 ? -4.855 11.375 0.512 1 67.06 119 TYR B N 1
ATOM 3824 C CA . TYR B 1 119 ? -5.023 10.688 -0.761 1 67.06 119 TYR B CA 1
ATOM 3825 C C . TYR B 1 119 ? -5.719 11.578 -1.781 1 67.06 119 TYR B C 1
ATOM 3827 O O . TYR B 1 119 ? -5.723 11.281 -2.979 1 67.06 119 TYR B O 1
ATOM 3835 N N . ASP B 1 120 ? -6.172 12.617 -1.381 1 62.97 120 ASP B N 1
ATOM 3836 C CA . ASP B 1 120 ? -6.82 13.547 -2.303 1 62.97 120 ASP B CA 1
ATOM 3837 C C . ASP B 1 120 ? -5.809 14.516 -2.914 1 62.97 120 ASP B C 1
ATOM 3839 O O . ASP B 1 120 ? -6.164 15.344 -3.756 1 62.97 120 ASP B O 1
ATOM 3843 N N . ARG B 1 121 ? -4.586 14.227 -2.586 1 60.44 121 ARG B N 1
ATOM 3844 C CA . ARG B 1 121 ? -3.537 15.094 -3.113 1 60.44 121 ARG B CA 1
ATOM 3845 C C . ARG B 1 121 ? -3.166 14.703 -4.539 1 60.44 121 ARG B C 1
ATOM 3847 O O . ARG B 1 121 ? -3.135 13.516 -4.871 1 60.44 121 ARG B O 1
ATOM 3854 N N . ASP B 1 122 ? -2.904 15.57 -5.328 1 56.75 122 ASP B N 1
ATOM 3855 C CA . ASP B 1 122 ? -2.66 15.414 -6.758 1 56.75 122 ASP B CA 1
ATOM 3856 C C . ASP B 1 122 ? -1.385 14.617 -7.016 1 56.75 122 ASP B C 1
ATOM 3858 O O . ASP B 1 122 ? -1.233 14.008 -8.078 1 56.75 122 ASP B O 1
ATOM 3862 N N . LYS B 1 123 ? -0.59 14.5 -6.07 1 60.41 123 LYS B N 1
ATOM 3863 C CA . LYS B 1 123 ? 0.749 13.961 -6.293 1 60.41 123 LYS B CA 1
ATOM 3864 C C . LYS B 1 123 ? 0.744 12.438 -6.254 1 60.41 123 LYS B C 1
ATOM 3866 O O . LYS B 1 123 ? 1.702 11.797 -6.691 1 60.41 123 LYS B O 1
ATOM 3871 N N . TRP B 1 124 ? -0.311 11.914 -5.762 1 63.62 124 TRP B N 1
ATOM 3872 C CA . TRP B 1 124 ? -0.282 10.469 -5.527 1 63.62 124 TRP B CA 1
ATOM 3873 C C . TRP B 1 124 ? -0.88 9.719 -6.707 1 63.62 124 TRP B C 1
ATOM 3875 O O . TRP B 1 124 ? -1.933 10.094 -7.227 1 63.62 124 TRP B O 1
ATOM 3885 N N . GLY B 1 125 ? -0.127 8.688 -7.152 1 68.94 125 GLY B N 1
ATOM 3886 C CA . GLY B 1 125 ? -0.699 7.746 -8.102 1 68.94 125 GLY B CA 1
ATOM 3887 C C . GLY B 1 125 ? -1.754 6.844 -7.484 1 68.94 125 GLY B C 1
ATOM 3888 O O . GLY B 1 125 ? -2.027 6.93 -6.285 1 68.94 125 GLY B O 1
ATOM 3889 N N . ALA B 1 126 ? -2.375 6.098 -8.18 1 71.94 126 ALA B N 1
ATOM 3890 C CA . ALA B 1 126 ? -3.488 5.25 -7.758 1 71.94 126 ALA B CA 1
ATOM 3891 C C . ALA B 1 126 ? -3.064 4.305 -6.641 1 71.94 126 ALA B C 1
ATOM 3893 O O . ALA B 1 126 ? -3.791 4.129 -5.66 1 71.94 126 ALA B O 1
ATOM 3894 N N . ALA B 1 127 ? -1.917 3.721 -6.738 1 72.25 127 ALA B N 1
ATOM 3895 C CA . ALA B 1 127 ? -1.438 2.779 -5.73 1 72.25 127 ALA B CA 1
ATOM 3896 C C . ALA B 1 127 ? -1.168 3.484 -4.402 1 72.25 127 ALA B C 1
ATOM 3898 O O . ALA B 1 127 ? -1.519 2.971 -3.338 1 72.25 127 ALA B O 1
ATOM 3899 N N . ALA B 1 128 ? -0.562 4.656 -4.543 1 76.75 128 ALA B N 1
ATOM 3900 C CA . ALA B 1 128 ? -0.27 5.434 -3.342 1 76.75 128 ALA B CA 1
ATOM 3901 C C . ALA B 1 128 ? -1.556 5.883 -2.654 1 76.75 128 ALA B C 1
ATOM 3903 O O . ALA B 1 128 ? -1.646 5.871 -1.424 1 76.75 128 ALA B O 1
ATOM 3904 N N . LYS B 1 129 ? -2.5 6.281 -3.426 1 81 129 LYS B N 1
ATOM 3905 C CA . LYS B 1 129 ? -3.795 6.688 -2.885 1 81 129 LYS B CA 1
ATOM 3906 C C . LYS B 1 129 ? -4.469 5.531 -2.15 1 81 129 LYS B C 1
ATOM 3908 O O . LYS B 1 129 ? -5.07 5.727 -1.092 1 81 129 LYS B O 1
ATOM 3913 N N . THR B 1 130 ? -4.285 4.406 -2.646 1 78.19 130 THR B N 1
ATOM 3914 C CA . THR B 1 130 ? -4.871 3.221 -2.033 1 78.19 130 THR B CA 1
ATOM 3915 C C . THR B 1 130 ? -4.219 2.928 -0.685 1 78.19 130 THR B C 1
ATOM 3917 O O . THR B 1 130 ? -4.902 2.592 0.283 1 78.19 130 THR B O 1
ATOM 3920 N N . VAL B 1 131 ? -2.963 3.092 -0.687 1 79.94 131 VAL B N 1
ATOM 3921 C CA . VAL B 1 131 ? -2.223 2.852 0.548 1 79.94 131 VAL B CA 1
ATOM 3922 C C . VAL B 1 131 ? -2.65 3.857 1.613 1 79.94 131 VAL B C 1
ATOM 3924 O O . VAL B 1 131 ? -2.822 3.5 2.781 1 79.94 131 VAL B O 1
ATOM 3927 N N . LEU B 1 132 ? -2.828 5.047 1.207 1 86.31 132 LEU B N 1
ATOM 3928 C CA . LEU B 1 132 ? -3.234 6.098 2.135 1 86.31 132 LEU B CA 1
ATOM 3929 C C . LEU B 1 132 ? -4.648 5.852 2.646 1 86.31 132 LEU B C 1
ATOM 3931 O O . LEU B 1 132 ? -4.926 6.043 3.834 1 86.31 132 LEU B O 1
ATOM 3935 N N . ARG B 1 133 ? -5.531 5.395 1.763 1 87.56 133 ARG B N 1
ATOM 3936 C CA . ARG B 1 133 ? -6.895 5.074 2.174 1 87.56 133 ARG B CA 1
ATOM 3937 C C . ARG B 1 133 ? -6.91 3.904 3.148 1 87.56 133 ARG B C 1
ATOM 3939 O O . ARG B 1 133 ? -7.688 3.896 4.105 1 87.56 133 ARG B O 1
ATOM 3946 N N . LEU B 1 134 ? -6.078 2.971 2.877 1 86.44 134 LEU B N 1
ATOM 3947 C CA . LEU B 1 134 ? -5.957 1.832 3.781 1 86.44 134 LEU B CA 1
ATOM 3948 C C . LEU B 1 134 ? -5.406 2.27 5.137 1 86.44 134 LEU B C 1
ATOM 3950 O O . LEU B 1 134 ? -5.82 1.746 6.176 1 86.44 134 LEU B O 1
ATOM 3954 N N . GLY B 1 135 ? -4.43 3.117 5.027 1 90.88 135 GLY B N 1
ATOM 3955 C CA . GLY B 1 135 ? -3.912 3.664 6.27 1 90.88 135 GLY B CA 1
ATOM 3956 C C . GLY B 1 135 ? -4.977 4.344 7.113 1 90.88 135 GLY B C 1
ATOM 3957 O O . GLY B 1 135 ? -5.043 4.133 8.328 1 90.88 135 GLY B O 1
ATOM 3958 N N . GLU B 1 136 ? -5.762 5.125 6.445 1 93.44 136 GLU B N 1
ATOM 3959 C CA . GLU B 1 136 ? -6.875 5.773 7.129 1 93.44 136 GLU B CA 1
ATOM 3960 C C . GLU B 1 136 ? -7.82 4.746 7.75 1 93.44 136 GLU B C 1
ATOM 3962 O O . GLU B 1 136 ? -8.234 4.891 8.906 1 93.44 136 GLU B O 1
ATOM 3967 N N . MET B 1 137 ? -8.125 3.697 7.039 1 91.75 137 MET B N 1
ATOM 3968 C CA . MET B 1 137 ? -9.023 2.648 7.512 1 91.75 137 MET B CA 1
ATOM 3969 C C . MET B 1 137 ? -8.43 1.922 8.711 1 91.75 137 MET B C 1
ATOM 3971 O O . MET B 1 137 ? -9.125 1.675 9.703 1 91.75 137 MET B O 1
ATOM 3975 N N . MET B 1 138 ? -7.203 1.57 8.633 1 94.31 138 MET B N 1
ATOM 3976 C CA . MET B 1 138 ? -6.539 0.85 9.719 1 94.31 138 MET B CA 1
ATOM 3977 C C . MET B 1 138 ? -6.492 1.695 10.984 1 94.31 138 MET B C 1
ATOM 3979 O O . MET B 1 138 ? -6.738 1.189 12.078 1 94.31 138 MET B O 1
ATOM 3983 N N . GLY B 1 139 ? -6.156 2.994 10.789 1 96.19 139 GLY B N 1
ATOM 3984 C CA . GLY B 1 139 ? -6.184 3.891 11.93 1 96.19 139 GLY B CA 1
ATOM 3985 C C . GLY B 1 139 ? -7.566 4.035 12.539 1 96.19 139 GLY B C 1
ATOM 3986 O O . GLY B 1 139 ? -7.727 3.945 13.758 1 96.19 139 GLY B O 1
ATOM 3987 N N . ALA B 1 140 ? -8.516 4.207 11.672 1 95.88 140 ALA B N 1
ATOM 3988 C CA . ALA B 1 140 ? -9.891 4.438 12.109 1 95.88 140 ALA B CA 1
ATOM 3989 C C . ALA B 1 140 ? -10.445 3.219 12.844 1 95.88 140 ALA B C 1
ATOM 3991 O O . ALA B 1 140 ? -11.18 3.357 13.828 1 95.88 140 ALA B O 1
ATOM 3992 N N . ARG B 1 141 ? -10.078 2.041 12.461 1 93.5 141 ARG B N 1
ATOM 3993 C CA . ARG B 1 141 ? -10.719 0.83 12.969 1 93.5 141 ARG B CA 1
ATOM 3994 C C . ARG B 1 141 ? -9.961 0.274 14.172 1 93.5 141 ARG B C 1
ATOM 3996 O O . ARG B 1 141 ? -10.562 -0.314 15.07 1 93.5 141 ARG B O 1
ATOM 4003 N N . PHE B 1 142 ? -8.625 0.545 14.258 1 96.06 142 PHE B N 1
ATOM 4004 C CA . PHE B 1 142 ? -7.883 -0.265 15.211 1 96.06 142 PHE B CA 1
ATOM 4005 C C . PHE B 1 142 ? -7.164 0.618 16.219 1 96.06 142 PHE B C 1
ATOM 4007 O O . PHE B 1 142 ? -6.637 0.123 17.219 1 96.06 142 PHE B O 1
ATOM 4014 N N . ALA B 1 143 ? -7.086 1.973 15.977 1 97.75 143 ALA B N 1
ATOM 4015 C CA . ALA B 1 143 ? -6.512 2.834 17.016 1 97.75 143 ALA B CA 1
ATOM 4016 C C . ALA B 1 143 ? -7.363 2.814 18.281 1 97.75 143 ALA B C 1
ATOM 4018 O O . ALA B 1 143 ? -8.594 2.738 18.203 1 97.75 143 ALA B O 1
ATOM 4019 N N . ASN B 1 144 ? -6.699 2.828 19.422 1 97.69 144 ASN B N 1
ATOM 4020 C CA . ASN B 1 144 ? -7.438 2.918 20.688 1 97.69 144 ASN B CA 1
ATOM 4021 C C . ASN B 1 144 ? -8.172 4.25 20.812 1 97.69 144 ASN B C 1
ATOM 4023 O O . ASN B 1 144 ? -9.32 4.293 21.234 1 97.69 144 ASN B O 1
ATOM 4027 N N . GLU B 1 145 ? -7.512 5.328 20.516 1 98.25 145 GLU B N 1
ATOM 4028 C CA . GLU B 1 145 ? -8.07 6.68 20.5 1 98.25 145 GLU B CA 1
ATOM 4029 C C . GLU B 1 145 ? -7.66 7.43 19.234 1 98.25 145 GLU B C 1
ATOM 4031 O O . GLU B 1 145 ? -6.566 7.215 18.703 1 98.25 145 GLU B O 1
ATOM 4036 N N . ILE B 1 146 ? -8.578 8.297 18.703 1 98.5 146 ILE B N 1
ATOM 4037 C CA . ILE B 1 146 ? -8.297 9.07 17.5 1 98.5 146 ILE B CA 1
ATOM 4038 C C . ILE B 1 146 ? -8.492 10.562 17.797 1 98.5 146 ILE B C 1
ATOM 4040 O O . ILE B 1 146 ? -9.5 10.961 18.391 1 98.5 146 ILE B O 1
ATOM 4044 N N . ILE B 1 147 ? -7.496 11.305 17.453 1 98.31 147 ILE B N 1
ATOM 4045 C CA . ILE B 1 147 ? -7.586 12.766 17.5 1 98.31 147 ILE B CA 1
ATOM 4046 C C . ILE B 1 147 ? -7.777 13.305 16.078 1 98.31 147 ILE B C 1
ATOM 4048 O O . ILE B 1 147 ? -7.051 12.93 15.164 1 98.31 147 ILE B O 1
ATOM 4052 N N . VAL B 1 148 ? -8.797 14.109 15.867 1 97.19 148 VAL B N 1
ATOM 4053 C CA . VAL B 1 148 ? -9.008 14.805 14.602 1 97.19 148 VAL B CA 1
ATOM 4054 C C . VAL B 1 148 ? -8.852 16.312 14.805 1 97.19 148 VAL B C 1
ATOM 4056 O O . VAL B 1 148 ? -9.211 16.828 15.867 1 97.19 148 VAL B O 1
ATOM 4059 N N . ILE B 1 149 ? -8.398 16.984 13.812 1 94.88 149 ILE B N 1
ATOM 4060 C CA . ILE B 1 149 ? -8.055 18.391 14.008 1 94.88 149 ILE B CA 1
ATOM 4061 C C . ILE B 1 149 ? -9.148 19.281 13.422 1 94.88 149 ILE B C 1
ATOM 4063 O O . ILE B 1 149 ? -9.023 20.5 13.414 1 94.88 149 ILE B O 1
ATOM 4067 N N . SER B 1 150 ? -10.227 18.719 12.906 1 92.94 150 SER B N 1
ATOM 4068 C CA . SER B 1 150 ? -11.352 19.484 12.367 1 92.94 150 SER B CA 1
ATOM 4069 C C . SER B 1 150 ? -12.625 18.641 12.344 1 92.94 150 SER B C 1
ATOM 4071 O O . SER B 1 150 ? -12.562 17.422 12.344 1 92.94 150 SER B O 1
ATOM 4073 N N . ASN B 1 151 ? -13.758 19.328 12.289 1 92.69 151 ASN B N 1
ATOM 4074 C CA . ASN B 1 151 ? -15.047 18.641 12.188 1 92.69 151 ASN B CA 1
ATOM 4075 C C . ASN B 1 151 ? -15.211 17.953 10.836 1 92.69 151 ASN B C 1
ATOM 4077 O O . ASN B 1 151 ? -15.867 16.922 10.742 1 92.69 151 ASN B O 1
ATOM 4081 N N . VAL B 1 152 ? -14.555 18.5 9.859 1 90.88 152 VAL B N 1
ATOM 4082 C CA . VAL B 1 152 ? -14.617 17.906 8.531 1 90.88 152 VAL B CA 1
ATOM 4083 C C . VAL B 1 152 ? -14.055 16.5 8.57 1 90.88 152 VAL B C 1
ATOM 4085 O O . VAL B 1 152 ? -14.664 15.562 8.023 1 90.88 152 VAL B O 1
ATOM 4088 N N . ILE B 1 153 ? -12.969 16.375 9.203 1 93.19 153 ILE B N 1
ATOM 4089 C CA . ILE B 1 153 ? -12.32 15.062 9.305 1 93.19 153 ILE B CA 1
ATOM 4090 C C . ILE B 1 153 ? -13.148 14.148 10.203 1 93.19 153 ILE B C 1
ATOM 4092 O O . ILE B 1 153 ? -13.312 12.961 9.898 1 93.19 153 ILE B O 1
ATOM 4096 N N . ASN B 1 154 ? -13.648 14.711 11.312 1 95.12 154 ASN B N 1
ATOM 4097 C CA . ASN B 1 154 ? -14.492 13.945 12.219 1 95.12 154 ASN B CA 1
ATOM 4098 C C . ASN B 1 154 ? -15.695 13.344 11.492 1 95.12 154 ASN B C 1
ATOM 4100 O O . ASN B 1 154 ? -15.961 12.148 11.609 1 95.12 154 ASN B O 1
ATOM 4104 N N . ASP B 1 155 ? -16.359 14.164 10.766 1 94 155 ASP B N 1
ATOM 4105 C CA . ASP B 1 155 ? -17.547 13.734 10.031 1 94 155 ASP B CA 1
ATOM 4106 C C . ASP B 1 155 ? -17.203 12.68 8.992 1 94 155 ASP B C 1
ATOM 4108 O O . ASP B 1 155 ? -17.969 11.734 8.781 1 94 155 ASP B O 1
ATOM 4112 N N . MET B 1 156 ? -16.109 12.906 8.422 1 93 156 MET B N 1
ATOM 4113 C CA . MET B 1 156 ? -15.664 11.945 7.418 1 93 156 MET B CA 1
ATOM 4114 C C . MET B 1 156 ? -15.445 10.57 8.039 1 93 156 MET B C 1
ATOM 4116 O O . MET B 1 156 ? -15.844 9.555 7.461 1 93 156 MET B O 1
ATOM 4120 N N . LEU B 1 157 ? -14.797 10.5 9.172 1 95.44 157 LEU B N 1
ATOM 4121 C CA . LEU B 1 157 ? -14.508 9.234 9.828 1 95.44 157 LEU B CA 1
ATOM 4122 C C . LEU B 1 157 ? -15.797 8.555 10.281 1 95.44 157 LEU B C 1
ATOM 4124 O O . LEU B 1 157 ? -15.906 7.324 10.242 1 95.44 157 LEU B O 1
ATOM 4128 N N . ILE B 1 158 ? -16.812 9.344 10.727 1 95.12 158 ILE B N 1
ATOM 4129 C CA . ILE B 1 158 ? -18.109 8.805 11.109 1 95.12 158 ILE B CA 1
ATOM 4130 C C . ILE B 1 158 ? -18.797 8.219 9.883 1 95.12 158 ILE B C 1
ATOM 4132 O O . ILE B 1 158 ? -19.266 7.074 9.914 1 95.12 158 ILE B O 1
ATOM 4136 N N . ARG B 1 159 ? -18.797 8.977 8.82 1 94.38 159 ARG B N 1
ATOM 4137 C CA . ARG B 1 159 ? -19.5 8.57 7.605 1 94.38 159 ARG B CA 1
ATOM 4138 C C . ARG B 1 159 ? -18.859 7.332 6.988 1 94.38 159 ARG B C 1
ATOM 4140 O O . ARG B 1 159 ? -19.562 6.395 6.594 1 94.38 159 ARG B O 1
ATOM 4147 N N . LYS B 1 160 ? -17.562 7.32 6.949 1 91.38 160 LYS B N 1
ATOM 4148 C CA . LYS B 1 160 ? -16.859 6.285 6.203 1 91.38 160 LYS B CA 1
ATOM 4149 C C . LYS B 1 160 ? -16.688 5.023 7.043 1 91.38 160 LYS B C 1
ATOM 4151 O O . LYS B 1 160 ? -16.75 3.908 6.523 1 91.38 160 LYS B O 1
ATOM 4156 N N . TYR B 1 161 ? -16.406 5.207 8.305 1 93.25 161 TYR B N 1
ATOM 4157 C CA . TYR B 1 161 ? -15.969 4.062 9.094 1 93.25 161 TYR B CA 1
ATOM 4158 C C . TYR B 1 161 ? -16.844 3.889 10.336 1 93.25 161 TYR B C 1
ATOM 4160 O O . TYR B 1 161 ? -16.562 3.027 11.172 1 93.25 161 TYR B O 1
ATOM 4168 N N . HIS B 1 162 ? -17.812 4.719 10.555 1 94.25 162 HIS B N 1
ATOM 4169 C CA . HIS B 1 162 ? -18.719 4.688 11.695 1 94.25 162 HIS B CA 1
ATOM 4170 C C . HIS B 1 162 ? -17.953 4.867 13.008 1 94.25 162 HIS B C 1
ATOM 4172 O O . HIS B 1 162 ? -18.312 4.273 14.023 1 94.25 162 HIS B O 1
ATOM 4178 N N . ARG B 1 163 ? -16.797 5.598 12.898 1 95.06 163 ARG B N 1
ATOM 4179 C CA . ARG B 1 163 ? -15.992 5.91 14.078 1 95.06 163 ARG B CA 1
ATOM 4180 C C . ARG B 1 163 ? -16.516 7.164 14.773 1 95.06 163 ARG B C 1
ATOM 4182 O O . ARG B 1 163 ? -16.141 8.281 14.414 1 95.06 163 ARG B O 1
ATOM 4189 N N . LYS B 1 164 ? -17.281 7.016 15.875 1 91.88 164 LYS B N 1
ATOM 4190 C CA . LYS B 1 164 ? -18 8.133 16.5 1 91.88 164 LYS B CA 1
ATOM 4191 C C . LYS B 1 164 ? -17.219 8.672 17.703 1 91.88 164 LYS B C 1
ATOM 4193 O O . LYS B 1 164 ? -17.484 9.781 18.172 1 91.88 164 LYS B O 1
ATOM 4198 N N . GLU B 1 165 ? -16.25 7.984 18.203 1 92.06 165 GLU B N 1
ATOM 4199 C CA . GLU B 1 165 ? -15.586 8.375 19.453 1 92.06 165 GLU B CA 1
ATOM 4200 C C . GLU B 1 165 ? -14.219 9 19.172 1 92.06 165 GLU B C 1
ATOM 4202 O O . GLU B 1 165 ? -13.219 8.609 19.781 1 92.06 165 GLU B O 1
ATOM 4207 N N . CYS B 1 166 ? -14.188 9.984 18.297 1 96.69 166 CYS B N 1
ATOM 4208 C CA . CYS B 1 166 ? -12.945 10.711 18.062 1 96.69 166 CYS B CA 1
ATOM 4209 C C . CYS B 1 166 ? -12.867 11.945 18.953 1 96.69 166 CYS B C 1
ATOM 4211 O O . CYS B 1 166 ? -13.883 12.406 19.484 1 96.69 166 CYS B O 1
ATOM 4213 N N . HIS B 1 167 ? -11.688 12.43 19.219 1 97.94 167 HIS B N 1
ATOM 4214 C CA . HIS B 1 167 ? -11.43 13.656 19.984 1 97.94 167 HIS B CA 1
ATOM 4215 C C . HIS B 1 167 ? -11.094 14.82 19.047 1 97.94 167 HIS B C 1
ATOM 4217 O O . HIS B 1 167 ? -10.055 14.812 18.391 1 97.94 167 HIS B O 1
ATOM 4223 N N . LEU B 1 168 ? -12.016 15.789 19 1 96.81 168 LEU B N 1
ATOM 4224 C CA . LEU B 1 168 ? -11.727 16.984 18.219 1 96.81 168 LEU B CA 1
ATOM 4225 C C . LEU B 1 168 ? -10.781 17.906 18.969 1 96.81 168 LEU B C 1
ATOM 4227 O O . LEU B 1 168 ? -11.172 18.531 19.969 1 96.81 168 LEU B O 1
ATOM 4231 N N . ILE B 1 169 ? -9.531 17.938 18.578 1 97.5 169 ILE B N 1
ATOM 4232 C CA . ILE B 1 169 ? -8.5 18.812 19.125 1 97.5 169 ILE B CA 1
ATOM 4233 C C . ILE B 1 169 ? -7.828 19.594 18 1 97.5 169 ILE B C 1
ATOM 4235 O O . ILE B 1 169 ? -7.07 19.031 17.219 1 97.5 169 ILE B O 1
ATOM 4239 N N . TYR B 1 170 ? -8.031 20.875 17.922 1 95 170 TYR B N 1
ATOM 4240 C CA . TYR B 1 170 ? -7.562 21.719 16.844 1 95 170 TYR B CA 1
ATOM 4241 C C . TYR B 1 170 ? -6.051 21.906 16.906 1 95 170 TYR B C 1
ATOM 4243 O O . TYR B 1 170 ? -5.418 21.547 17.906 1 95 170 TYR B O 1
ATOM 4251 N N . ASN B 1 171 ? -5.48 22.391 15.797 1 94.25 171 ASN B N 1
ATOM 4252 C CA . ASN B 1 171 ? -4.098 22.859 15.836 1 94.25 171 ASN B CA 1
ATOM 4253 C C . ASN B 1 171 ? -3.975 24.188 16.578 1 94.25 171 ASN B C 1
ATOM 4255 O O . ASN B 1 171 ? -4.953 24.922 16.703 1 94.25 171 ASN B O 1
ATOM 4259 N N . GLY B 1 172 ? -2.809 24.438 17.062 1 94.75 172 GLY B N 1
ATOM 4260 C CA . GLY B 1 172 ? -2.588 25.672 17.781 1 94.75 172 GLY B CA 1
ATOM 4261 C C . GLY B 1 172 ? -1.687 26.641 17.047 1 94.75 172 GLY B C 1
ATOM 4262 O O . GLY B 1 172 ? -1.232 26.359 15.93 1 94.75 172 GLY B O 1
ATOM 4263 N N . VAL B 1 173 ? -1.637 27.781 17.594 1 94.88 173 VAL B N 1
ATOM 4264 C CA . VAL B 1 173 ? -0.716 28.812 17.125 1 94.88 173 VAL B CA 1
ATOM 4265 C C . VAL B 1 173 ? -0.092 29.516 18.328 1 94.88 173 VAL B C 1
ATOM 4267 O O . VAL B 1 173 ? -0.773 29.797 19.328 1 94.88 173 VAL B O 1
ATOM 4270 N N . PRO B 1 174 ? 1.204 29.641 18.234 1 91.5 174 PRO B N 1
ATOM 4271 C CA . PRO B 1 174 ? 1.806 30.422 19.312 1 91.5 174 PRO B CA 1
ATOM 4272 C C . PRO B 1 174 ? 1.378 31.891 19.266 1 91.5 174 PRO B C 1
ATOM 4274 O O . PRO B 1 174 ? 0.967 32.406 18.219 1 91.5 174 PRO B O 1
ATOM 4277 N N . ALA B 1 175 ? 1.507 32.531 20.406 1 92.38 175 ALA B N 1
ATOM 4278 C CA . ALA B 1 175 ? 1.289 34 20.438 1 92.38 175 ALA B CA 1
ATOM 4279 C C . ALA B 1 175 ? 2.234 34.719 19.484 1 92.38 175 ALA B C 1
ATOM 4281 O O . ALA B 1 175 ? 3.408 34.344 19.375 1 92.38 175 ALA B O 1
ATOM 4282 N N . PRO B 1 176 ? 1.646 35.656 18.766 1 95.19 176 PRO B N 1
ATOM 4283 C CA . PRO B 1 176 ? 2.496 36.344 17.812 1 95.19 176 PRO B CA 1
ATOM 4284 C C . PRO B 1 176 ? 3.641 37.094 18.5 1 95.19 176 PRO B C 1
ATOM 4286 O O . PRO B 1 176 ? 3.48 37.594 19.609 1 95.19 176 PRO B O 1
ATOM 4289 N N . GLN B 1 177 ? 4.758 37.094 17.859 1 95.06 177 GLN B N 1
ATOM 4290 C CA . GLN B 1 177 ? 5.883 37.938 18.25 1 95.06 177 GLN B CA 1
ATOM 4291 C C . GLN B 1 177 ? 6.051 39.125 17.281 1 95.06 177 GLN B C 1
ATOM 4293 O O . GLN B 1 177 ? 6.727 38.969 16.25 1 95.06 177 GLN B O 1
ATOM 4298 N N . ILE B 1 178 ? 5.535 40.219 17.781 1 95.31 178 ILE B N 1
ATOM 4299 C CA . ILE B 1 178 ? 5.602 41.406 16.922 1 95.31 178 ILE B CA 1
ATOM 4300 C C . ILE B 1 178 ? 7.027 41.938 16.906 1 95.31 178 ILE B C 1
ATOM 4302 O O . ILE B 1 178 ? 7.574 42.344 17.938 1 95.31 178 ILE B O 1
ATOM 4306 N N . VAL B 1 179 ? 7.59 41.812 15.719 1 93 179 VAL B N 1
ATOM 4307 C CA . VAL B 1 179 ? 9.008 42.156 15.602 1 93 179 VAL B CA 1
ATOM 4308 C C . VAL B 1 179 ? 9.219 43.094 14.43 1 93 179 VAL B C 1
ATOM 4310 O O . VAL B 1 179 ? 8.617 42.938 13.367 1 93 179 VAL B O 1
ATOM 4313 N N . ASP B 1 180 ? 9.969 44.156 14.719 1 92.88 180 ASP B N 1
ATOM 4314 C CA . ASP B 1 180 ? 10.477 45.031 13.648 1 92.88 180 ASP B CA 1
ATOM 4315 C C . ASP B 1 180 ? 11.891 44.625 13.25 1 92.88 180 ASP B C 1
ATOM 4317 O O . ASP B 1 180 ? 12.773 44.5 14.102 1 92.88 180 ASP B O 1
ATOM 4321 N N . PHE B 1 181 ? 12.031 44.219 12.023 1 94.88 181 PHE B N 1
ATOM 4322 C CA . PHE B 1 181 ? 13.32 43.812 11.469 1 94.88 181 PHE B CA 1
ATOM 4323 C C . PHE B 1 181 ? 13.578 44.531 10.133 1 94.88 181 PHE B C 1
ATOM 4325 O O . PHE B 1 181 ? 13.625 43.875 9.094 1 94.88 181 PHE B O 1
ATOM 4332 N N . PRO B 1 182 ? 13.852 45.781 10.203 1 94.94 182 PRO B N 1
ATOM 4333 C CA . PRO B 1 182 ? 13.961 46.594 8.977 1 94.94 182 PRO B CA 1
ATOM 4334 C C . PRO B 1 182 ? 15.086 46.094 8.062 1 94.94 182 PRO B C 1
ATOM 4336 O O . PRO B 1 182 ? 14.961 46.188 6.836 1 94.94 182 PRO B O 1
ATOM 4339 N N . GLU B 1 183 ? 16.172 45.594 8.648 1 96.12 183 GLU B N 1
ATOM 4340 C CA . GLU B 1 183 ? 17.281 45.094 7.848 1 96.12 183 GLU B CA 1
ATOM 4341 C C . GLU B 1 183 ? 16.859 43.969 6.938 1 96.12 183 GLU B C 1
ATOM 4343 O O . GLU B 1 183 ? 17.25 43.906 5.77 1 96.12 183 GLU B O 1
ATOM 4348 N N . TYR B 1 184 ? 16.062 43.094 7.516 1 96.38 184 TYR B N 1
ATOM 4349 C CA . TYR B 1 184 ? 15.625 41.969 6.723 1 96.38 184 TYR B CA 1
ATOM 4350 C C . TYR B 1 184 ? 14.633 42.406 5.652 1 96.38 184 TYR B C 1
ATOM 4352 O O . TYR B 1 184 ? 14.633 41.844 4.539 1 96.38 184 TYR B O 1
ATOM 4360 N N . LEU B 1 185 ? 13.703 43.281 5.957 1 96.62 185 LEU B N 1
ATOM 4361 C CA . LEU B 1 185 ? 12.758 43.812 4.973 1 96.62 185 LEU B CA 1
ATOM 4362 C C . LEU B 1 185 ? 13.492 44.469 3.818 1 96.62 185 LEU B C 1
ATOM 4364 O O . LEU B 1 185 ? 13.117 44.312 2.656 1 96.62 185 LEU B O 1
ATOM 4368 N N . GLU B 1 186 ? 14.523 45.188 4.188 1 96 186 GLU B N 1
ATOM 4369 C CA . GLU B 1 186 ? 15.344 45.812 3.158 1 96 186 GLU B CA 1
ATOM 4370 C C . GLU B 1 186 ? 16.031 44.781 2.285 1 96 186 GLU B C 1
ATOM 4372 O O . GLU B 1 186 ? 16.094 44.938 1.062 1 96 186 GLU B O 1
ATOM 4377 N N . GLU B 1 187 ? 16.547 43.812 2.93 1 96.06 187 GLU B N 1
ATOM 4378 C CA . GLU B 1 187 ? 17.219 42.75 2.223 1 96.06 187 GLU B CA 1
ATOM 4379 C C . GLU B 1 187 ? 16.297 42.062 1.221 1 96.06 187 GLU B C 1
ATOM 4381 O O . GLU B 1 187 ? 16.719 41.688 0.132 1 96.06 187 GLU B O 1
ATOM 4386 N N . THR B 1 188 ? 15.039 41.875 1.586 1 95.19 188 THR B N 1
ATOM 4387 C CA . THR B 1 188 ? 14.07 41.188 0.734 1 95.19 188 THR B CA 1
ATOM 4388 C C . THR B 1 188 ? 13.438 42.188 -0.252 1 95.19 188 THR B C 1
ATOM 4390 O O . THR B 1 188 ? 12.75 41.75 -1.189 1 95.19 188 THR B O 1
ATOM 4393 N N . GLY B 1 189 ? 13.641 43.469 -0.059 1 94.94 189 GLY B N 1
ATOM 4394 C CA . GLY B 1 189 ? 13.148 44.5 -0.969 1 94.94 189 GLY B CA 1
ATOM 4395 C C . GLY B 1 189 ? 11.672 44.781 -0.789 1 94.94 189 GLY B C 1
ATOM 4396 O O . GLY B 1 189 ? 10.992 45.188 -1.741 1 94.94 189 GLY B O 1
ATOM 4397 N N . VAL B 1 190 ? 11.203 44.469 0.452 1 96.38 190 VAL B N 1
ATOM 4398 C CA . VAL B 1 190 ? 9.781 44.75 0.667 1 96.38 190 VAL B CA 1
ATOM 4399 C C . VAL B 1 190 ? 9.617 45.875 1.676 1 96.38 190 VAL B C 1
ATOM 4401 O O . VAL B 1 190 ? 10.547 46.188 2.43 1 96.38 190 VAL B O 1
ATOM 4404 N N . GLU B 1 191 ? 8.43 46.531 1.591 1 96.12 191 GLU B N 1
ATOM 4405 C CA . GLU B 1 191 ? 8.078 47.625 2.492 1 96.12 191 GLU B CA 1
ATOM 4406 C C . GLU B 1 191 ? 6.922 47.25 3.408 1 96.12 191 GLU B C 1
ATOM 4408 O O . GLU B 1 191 ? 6.062 46.438 3.029 1 96.12 191 GLU B O 1
ATOM 4413 N N . LYS B 1 192 ? 6.926 47.875 4.613 1 96.06 192 LYS B N 1
ATOM 4414 C CA . LYS B 1 192 ? 5.863 47.625 5.578 1 96.06 192 LYS B CA 1
ATOM 4415 C C . LYS B 1 192 ? 4.488 47.875 4.969 1 96.06 192 LYS B C 1
ATOM 4417 O O . LYS B 1 192 ? 4.258 48.969 4.402 1 96.06 192 LYS B O 1
ATOM 4422 N N . GLY B 1 193 ? 3.682 46.875 5.027 1 95.69 193 GLY B N 1
ATOM 4423 C CA . GLY B 1 193 ? 2.303 47.031 4.59 1 95.69 193 GLY B CA 1
ATOM 4424 C C . GLY B 1 193 ? 2.15 47 3.08 1 95.69 193 GLY B C 1
ATOM 4425 O O . GLY B 1 193 ? 1.071 47.281 2.557 1 95.69 193 GLY B O 1
ATOM 4426 N N . LYS B 1 194 ? 3.172 46.625 2.369 1 96.88 194 LYS B N 1
ATOM 4427 C CA . LYS B 1 194 ? 3.115 46.719 0.912 1 96.88 194 LYS B CA 1
ATOM 4428 C C . LYS B 1 194 ? 3.537 45.406 0.265 1 96.88 194 LYS B C 1
ATOM 4430 O O . LYS B 1 194 ? 4.27 45.406 -0.727 1 96.88 194 LYS B O 1
ATOM 4435 N N . TYR B 1 195 ? 3.162 44.312 0.875 1 98.06 195 TYR B N 1
ATOM 4436 C CA . TYR B 1 195 ? 3.389 43.031 0.224 1 98.06 195 TYR B CA 1
ATOM 4437 C C . TYR B 1 195 ? 2.336 42.031 0.644 1 98.06 195 TYR B C 1
ATOM 4439 O O . TYR B 1 195 ? 1.86 42.031 1.782 1 98.06 195 TYR B O 1
ATOM 4447 N N . ILE B 1 196 ? 1.992 41.219 -0.298 1 98.5 196 ILE B N 1
ATOM 4448 C CA . ILE B 1 196 ? 1.181 40.031 -0.089 1 98.5 196 ILE B CA 1
ATOM 4449 C C . ILE B 1 196 ? 2.078 38.844 0.304 1 98.5 196 ILE B C 1
ATOM 4451 O O . ILE B 1 196 ? 3.133 38.656 -0.3 1 98.5 196 ILE B O 1
ATOM 4455 N N . PHE B 1 197 ? 1.646 38.156 1.362 1 98.69 197 PHE B N 1
ATOM 4456 C CA . PHE B 1 197 ? 2.52 37.156 1.946 1 98.69 197 PHE B CA 1
ATOM 4457 C C . PHE B 1 197 ? 1.864 35.781 1.901 1 98.69 197 PHE B C 1
ATOM 4459 O O . PHE B 1 197 ? 0.658 35.656 2.119 1 98.69 197 PHE B O 1
ATOM 4466 N N . SER B 1 198 ? 2.578 34.781 1.525 1 98.62 198 SER B N 1
ATOM 4467 C CA . SER B 1 198 ? 2.199 33.375 1.671 1 98.62 198 SER B CA 1
ATOM 4468 C C . SER B 1 198 ? 3.357 32.531 2.205 1 98.62 198 SER B C 1
ATOM 4470 O O . SER B 1 198 ? 4.523 32.844 1.931 1 98.62 198 SER B O 1
ATOM 4472 N N . MET B 1 199 ? 2.992 31.531 2.988 1 96.94 199 MET B N 1
ATOM 4473 C CA . MET B 1 199 ? 4.004 30.672 3.592 1 96.94 199 MET B CA 1
ATOM 4474 C C . MET B 1 199 ? 3.529 29.234 3.635 1 96.94 199 MET B C 1
ATOM 4476 O O . MET B 1 199 ? 2.512 28.922 4.258 1 96.94 199 MET B O 1
ATOM 4480 N N . CYS B 1 200 ? 4.184 28.391 3.016 1 95.12 200 CYS B N 1
ATOM 4481 C CA . CYS B 1 200 ? 3.857 26.969 2.979 1 95.12 200 CYS B CA 1
ATOM 4482 C C . CYS B 1 200 ? 4.918 26.172 2.217 1 95.12 200 CYS B C 1
ATOM 4484 O O . CYS B 1 200 ? 5.859 26.766 1.675 1 95.12 200 CYS B O 1
ATOM 4486 N N . ARG B 1 201 ? 4.785 24.844 2.207 1 91.81 201 ARG B N 1
ATOM 4487 C CA . ARG B 1 201 ? 5.609 24 1.342 1 91.81 201 ARG B CA 1
ATOM 4488 C C . ARG B 1 201 ? 5.277 24.234 -0.128 1 91.81 201 ARG B C 1
ATOM 4490 O O . ARG B 1 201 ? 4.129 24.531 -0.471 1 91.81 201 ARG B O 1
ATOM 4497 N N . PHE B 1 202 ? 6.336 24.078 -0.937 1 94.44 202 PHE B N 1
ATOM 4498 C CA . PHE B 1 202 ? 6.148 24.266 -2.371 1 94.44 202 PHE B CA 1
ATOM 4499 C C . PHE B 1 202 ? 5.707 22.969 -3.027 1 94.44 202 PHE B C 1
ATOM 4501 O O . PHE B 1 202 ? 6.488 22.328 -3.738 1 94.44 202 PHE B O 1
ATOM 4508 N N . VAL B 1 203 ? 4.445 22.641 -2.846 1 90.62 203 VAL B N 1
ATOM 4509 C CA . VAL B 1 203 ? 3.842 21.422 -3.385 1 90.62 203 VAL B CA 1
ATOM 4510 C C . VAL B 1 203 ? 2.59 21.781 -4.188 1 90.62 203 VAL B C 1
ATOM 4512 O O . VAL B 1 203 ? 1.981 22.828 -3.965 1 90.62 203 VAL B O 1
ATOM 4515 N N . PRO B 1 204 ? 2.172 20.938 -5.074 1 91 204 PRO B N 1
ATOM 4516 C CA . PRO B 1 204 ? 1.094 21.266 -6.012 1 91 204 PRO B CA 1
ATOM 4517 C C . PRO B 1 204 ? -0.207 21.641 -5.309 1 91 204 PRO B C 1
ATOM 4519 O O . PRO B 1 204 ? -0.909 22.562 -5.754 1 91 204 PRO B O 1
ATOM 4522 N N . GLU B 1 205 ? -0.484 21.047 -4.211 1 91.44 205 GLU B N 1
ATOM 4523 C CA . GLU B 1 205 ? -1.783 21.234 -3.574 1 91.44 205 GLU B CA 1
ATOM 4524 C C . GLU B 1 205 ? -1.898 22.625 -2.959 1 91.44 205 GLU B C 1
ATOM 4526 O O . GLU B 1 205 ? -2.996 23.078 -2.621 1 91.44 205 GLU B O 1
ATOM 4531 N N . LYS B 1 206 ? -0.764 23.328 -2.836 1 94.81 206 LYS B N 1
ATOM 4532 C CA . LYS B 1 206 ? -0.799 24.672 -2.27 1 94.81 206 LYS B CA 1
ATOM 4533 C C . LYS B 1 206 ? -1.098 25.719 -3.344 1 94.81 206 LYS B C 1
ATOM 4535 O O . LYS B 1 206 ? -1.438 26.859 -3.031 1 94.81 206 LYS B O 1
ATOM 4540 N N . ASN B 1 207 ? -1.032 25.406 -4.559 1 96.06 207 ASN B N 1
ATOM 4541 C CA . ASN B 1 207 ? -1.419 26.203 -5.723 1 96.06 207 ASN B CA 1
ATOM 4542 C C . ASN B 1 207 ? -0.786 27.594 -5.691 1 96.06 207 ASN B C 1
ATOM 4544 O O . ASN B 1 207 ? -1.449 28.578 -5.984 1 96.06 207 ASN B O 1
ATOM 4548 N N . LEU B 1 208 ? 0.508 27.625 -5.371 1 97.69 208 LEU B N 1
ATOM 4549 C CA . LEU B 1 208 ? 1.197 28.906 -5.332 1 97.69 208 LEU B CA 1
ATOM 4550 C C . LEU B 1 208 ? 1.349 29.484 -6.734 1 97.69 208 LEU B C 1
ATOM 4552 O O . LEU B 1 208 ? 1.432 30.703 -6.902 1 97.69 208 LEU B O 1
ATOM 4556 N N . HIS B 1 209 ? 1.339 28.594 -7.758 1 97.81 209 HIS B N 1
ATOM 4557 C CA . HIS B 1 209 ? 1.393 29.078 -9.141 1 97.81 209 HIS B CA 1
ATOM 4558 C C . HIS B 1 209 ? 0.145 29.875 -9.492 1 97.81 209 HIS B C 1
ATOM 4560 O O . HIS B 1 209 ? 0.217 30.828 -10.273 1 97.81 209 HIS B O 1
ATOM 4566 N N . HIS B 1 210 ? -1.015 29.578 -8.945 1 98.12 210 HIS B N 1
ATOM 4567 C CA . HIS B 1 210 ? -2.227 30.359 -9.133 1 98.12 210 HIS B CA 1
ATOM 4568 C C . HIS B 1 210 ? -2.094 31.734 -8.484 1 98.12 210 HIS B C 1
ATOM 4570 O O . HIS B 1 210 ? -2.574 32.75 -9.031 1 98.12 210 HIS B O 1
ATOM 4576 N N . LEU B 1 211 ? -1.452 31.781 -7.336 1 98.69 211 LEU B N 1
ATOM 4577 C CA . LEU B 1 211 ? -1.256 33.031 -6.629 1 98.69 211 LEU B CA 1
ATOM 4578 C C . LEU B 1 211 ? -0.342 33.969 -7.418 1 98.69 211 LEU B C 1
ATOM 4580 O O . LEU B 1 211 ? -0.623 35.156 -7.543 1 98.69 211 LEU B O 1
ATOM 4584 N N . ILE B 1 212 ? 0.729 33.406 -7.93 1 98.62 212 ILE B N 1
ATOM 4585 C CA . ILE B 1 212 ? 1.67 34.188 -8.727 1 98.62 212 ILE B CA 1
ATOM 4586 C C . ILE B 1 212 ? 0.964 34.75 -9.961 1 98.62 212 ILE B C 1
ATOM 4588 O O . ILE B 1 212 ? 1.095 35.938 -10.273 1 98.62 212 ILE B O 1
ATOM 4592 N N . GLU B 1 213 ? 0.237 33.844 -10.602 1 98.5 213 GLU B N 1
ATOM 4593 C CA . GLU B 1 213 ? -0.492 34.281 -11.797 1 98.5 213 GLU B CA 1
ATOM 4594 C C . GLU B 1 213 ? -1.515 35.344 -11.461 1 98.5 213 GLU B C 1
ATOM 4596 O O . GLU B 1 213 ? -1.618 36.344 -12.18 1 98.5 213 GLU B O 1
ATOM 4601 N N . ALA B 1 214 ? -2.277 35.156 -10.461 1 98.69 214 ALA B N 1
ATOM 4602 C CA . ALA B 1 214 ? -3.285 36.125 -10.047 1 98.69 214 ALA B CA 1
ATOM 4603 C C . ALA B 1 214 ? -2.648 37.469 -9.719 1 98.69 214 ALA B C 1
ATOM 4605 O O . ALA B 1 214 ? -3.168 38.5 -10.102 1 98.69 214 ALA B O 1
ATOM 4606 N N . PHE B 1 215 ? -1.557 37.469 -9.016 1 98.56 215 PHE B N 1
ATOM 4607 C CA . PHE B 1 215 ? -0.859 38.688 -8.625 1 98.56 215 PHE B CA 1
ATOM 4608 C C . PHE B 1 215 ? -0.357 39.438 -9.852 1 98.56 215 PHE B C 1
ATOM 4610 O O . PHE B 1 215 ? -0.395 40.688 -9.891 1 98.56 215 PHE B O 1
ATOM 4617 N N . SER B 1 216 ? 0.143 38.656 -10.844 1 97.38 216 SER B N 1
ATOM 4618 C CA . SER B 1 216 ? 0.681 39.281 -12.062 1 97.38 216 SER B CA 1
ATOM 4619 C C . SER B 1 216 ? -0.4 40.031 -12.828 1 97.38 216 SER B C 1
ATOM 4621 O O . SER B 1 216 ? -0.095 40.906 -13.641 1 97.38 216 SER B O 1
ATOM 4623 N N . LYS B 1 217 ? -1.59 39.719 -12.531 1 96.75 217 LYS B N 1
ATOM 4624 C CA . LYS B 1 217 ? -2.715 40.344 -13.227 1 96.75 217 LYS B CA 1
ATOM 4625 C C . LYS B 1 217 ? -3.193 41.594 -12.5 1 96.75 217 LYS B C 1
ATOM 4627 O O . LYS B 1 217 ? -4.051 42.312 -13.008 1 96.75 217 LYS B O 1
ATOM 4632 N N . THR B 1 218 ? -2.664 41.844 -11.375 1 97.06 218 THR B N 1
ATOM 4633 C CA . THR B 1 218 ? -3.084 43 -10.586 1 97.06 218 THR B CA 1
ATOM 4634 C C . THR B 1 218 ? -2.273 44.25 -10.961 1 97.06 218 THR B C 1
ATOM 4636 O O . THR B 1 218 ? -1.17 44.125 -11.5 1 97.06 218 THR B O 1
ATOM 4639 N N . ASP B 1 219 ? -2.955 45.375 -10.789 1 96 219 ASP B N 1
ATOM 4640 C CA . ASP B 1 219 ? -2.182 46.625 -10.625 1 96 219 ASP B CA 1
ATOM 4641 C C . ASP B 1 219 ? -1.615 46.719 -9.211 1 96 219 ASP B C 1
ATOM 4643 O O . ASP B 1 219 ? -2.271 47.25 -8.312 1 96 219 ASP B O 1
ATOM 4647 N N . ASN B 1 220 ? -0.415 46.281 -9.008 1 89.38 220 ASN B N 1
ATOM 4648 C CA . ASN B 1 220 ? 0.117 46 -7.676 1 89.38 220 ASN B CA 1
ATOM 4649 C C . ASN B 1 220 ? 0.448 47.312 -6.945 1 89.38 220 ASN B C 1
ATOM 4651 O O . ASN B 1 220 ? 0.592 47.312 -5.723 1 89.38 220 ASN B O 1
ATOM 4655 N N . LYS B 1 221 ? 0.498 48.469 -7.652 1 91.19 221 LYS B N 1
ATOM 4656 C CA . LYS B 1 221 ? 0.737 49.781 -7.031 1 91.19 221 LYS B CA 1
ATOM 4657 C C . LYS B 1 221 ? 1.949 49.719 -6.105 1 91.19 221 LYS B C 1
ATOM 4659 O O . LYS B 1 221 ? 1.883 50.188 -4.961 1 91.19 221 LYS B O 1
ATOM 4664 N N . GLY B 1 222 ? 2.953 49.031 -6.531 1 92.81 222 GLY B N 1
ATOM 4665 C CA . GLY B 1 222 ? 4.188 48.938 -5.766 1 92.81 222 GLY B CA 1
ATOM 4666 C C . GLY B 1 222 ? 4.191 47.812 -4.754 1 92.81 222 GLY B C 1
ATOM 4667 O O . GLY B 1 222 ? 5.219 47.531 -4.137 1 92.81 222 GLY B O 1
ATOM 4668 N N . CYS B 1 223 ? 3.084 47.156 -4.562 1 96.56 223 CYS B N 1
ATOM 4669 C CA . CYS B 1 223 ? 2.996 46 -3.674 1 96.56 223 CYS B CA 1
ATOM 4670 C C . CYS B 1 223 ? 3.764 44.812 -4.246 1 96.56 223 CYS B C 1
ATOM 4672 O O . CYS B 1 223 ? 3.734 44.562 -5.453 1 96.56 223 CYS B O 1
ATOM 4674 N N . ARG B 1 224 ? 4.406 44.031 -3.383 1 97.88 224 ARG B N 1
ATOM 4675 C CA . ARG B 1 224 ? 5.168 42.875 -3.824 1 97.88 224 ARG B CA 1
ATOM 4676 C C . ARG B 1 224 ? 4.527 41.562 -3.332 1 97.88 224 ARG B C 1
ATOM 4678 O O . ARG B 1 224 ? 3.695 41.594 -2.422 1 97.88 224 ARG B O 1
ATOM 4685 N N . LEU B 1 225 ? 4.828 40.531 -3.986 1 98.62 225 LEU B N 1
ATOM 4686 C CA . LEU B 1 225 ? 4.438 39.188 -3.539 1 98.62 225 LEU B CA 1
ATOM 4687 C C . LEU B 1 225 ? 5.621 38.469 -2.914 1 98.62 225 LEU B C 1
ATOM 4689 O O . LEU B 1 225 ? 6.699 38.375 -3.51 1 98.62 225 LEU B O 1
ATOM 4693 N N . VAL B 1 226 ? 5.453 38 -1.657 1 98.69 226 VAL B N 1
ATOM 4694 C CA . VAL B 1 226 ? 6.492 37.281 -0.935 1 98.69 226 VAL B CA 1
ATOM 4695 C C . VAL B 1 226 ? 6.031 35.875 -0.649 1 98.69 226 VAL B C 1
ATOM 4697 O O . VAL B 1 226 ? 4.969 35.656 -0.057 1 98.69 226 VAL B O 1
ATOM 4700 N N . LEU B 1 227 ? 6.762 34.906 -1.093 1 98.44 227 LEU B N 1
ATOM 4701 C CA . LEU B 1 227 ? 6.516 33.5 -0.809 1 98.44 227 LEU B CA 1
ATOM 4702 C C . LEU B 1 227 ? 7.609 32.938 0.088 1 98.44 227 LEU B C 1
ATOM 4704 O O . LEU B 1 227 ? 8.773 32.875 -0.308 1 98.44 227 LEU B O 1
ATO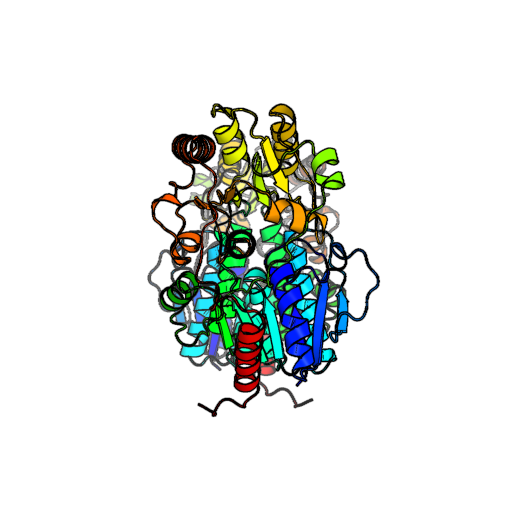M 4708 N N . ALA B 1 228 ? 7.211 32.562 1.308 1 97.31 228 ALA B N 1
ATOM 4709 C CA . ALA B 1 228 ? 8.133 31.906 2.225 1 97.31 228 ALA B CA 1
ATOM 4710 C C . ALA B 1 228 ? 7.895 30.391 2.232 1 97.31 228 ALA B C 1
ATOM 4712 O O . ALA B 1 228 ? 6.754 29.938 2.35 1 97.31 228 ALA B O 1
ATOM 4713 N N . GLY B 1 229 ? 8.898 29.625 2.049 1 95 229 GLY B N 1
ATOM 4714 C CA . GLY B 1 229 ? 8.812 28.172 2.037 1 95 229 GLY B CA 1
ATOM 4715 C C . GLY B 1 229 ? 9.758 27.516 1.042 1 95 229 GLY B C 1
ATOM 4716 O O . GLY B 1 229 ? 10.625 28.188 0.477 1 95 229 GLY B O 1
ATOM 4717 N N . ASP B 1 230 ? 9.617 26.234 0.979 1 93.06 230 ASP B N 1
ATOM 4718 C CA . ASP B 1 230 ? 10.422 25.422 0.077 1 93.06 230 ASP B CA 1
ATOM 4719 C C . ASP B 1 230 ? 9.922 23.984 0.057 1 93.06 230 ASP B C 1
ATOM 4721 O O . ASP B 1 230 ? 8.781 23.703 0.438 1 93.06 230 ASP B O 1
ATOM 4725 N N . THR B 1 231 ? 10.672 23.203 -0.592 1 88.06 231 THR B N 1
ATOM 4726 C CA . THR B 1 231 ? 10.453 21.766 -0.543 1 88.06 231 THR B CA 1
ATOM 4727 C C . THR B 1 231 ? 11.68 21.047 0.001 1 88.06 231 THR B C 1
ATOM 4729 O O . THR B 1 231 ? 12.789 21.594 -0.046 1 88.06 231 THR B O 1
ATOM 4732 N N . ASP B 1 232 ? 11.461 19.922 0.644 1 79.06 232 ASP B N 1
ATOM 4733 C CA . ASP B 1 232 ? 12.57 19.141 1.186 1 79.06 232 ASP B CA 1
ATOM 4734 C C . ASP B 1 232 ? 13.484 18.641 0.07 1 79.06 232 ASP B C 1
ATOM 4736 O O . ASP B 1 232 ? 14.711 18.656 0.21 1 79.06 232 ASP B O 1
ATOM 4740 N N . PHE B 1 233 ? 12.906 18.141 -0.918 1 77.44 233 PHE B N 1
ATOM 4741 C CA . PHE B 1 233 ? 13.617 17.688 -2.107 1 77.44 233 PHE B CA 1
ATOM 4742 C C . PHE B 1 233 ? 13.031 18.312 -3.363 1 77.44 233 PHE B C 1
ATOM 4744 O O . PHE B 1 233 ? 11.828 18.203 -3.625 1 77.44 233 PHE B O 1
ATOM 4751 N N . GLU B 1 234 ? 13.938 18.906 -4.055 1 85.06 234 GLU B N 1
ATOM 4752 C CA . GLU B 1 234 ? 13.477 19.594 -5.258 1 85.06 234 GLU B CA 1
ATOM 4753 C C . GLU B 1 234 ? 12.914 18.609 -6.277 1 85.06 234 GLU B C 1
ATOM 4755 O O . GLU B 1 234 ? 13.492 17.547 -6.496 1 85.06 234 GLU B O 1
ATOM 4760 N N . ASP B 1 235 ? 11.758 18.922 -6.777 1 85.75 235 ASP B N 1
ATOM 4761 C CA . ASP B 1 235 ? 11.133 18.156 -7.859 1 85.75 235 ASP B CA 1
ATOM 4762 C C . ASP B 1 235 ? 10.711 19.078 -9.008 1 85.75 235 ASP B C 1
ATOM 4764 O O . ASP B 1 235 ? 11.047 20.266 -9.016 1 85.75 235 ASP B O 1
ATOM 4768 N N . GLU B 1 236 ? 10.078 18.469 -10 1 88.81 236 GLU B N 1
ATOM 4769 C CA . GLU B 1 236 ? 9.719 19.234 -11.18 1 88.81 236 GLU B CA 1
ATOM 4770 C C . GLU B 1 236 ? 8.797 20.391 -10.82 1 88.81 236 GLU B C 1
ATOM 4772 O O . GLU B 1 236 ? 8.961 21.5 -11.336 1 88.81 236 GLU B O 1
ATOM 4777 N N . TYR B 1 237 ? 7.914 20.234 -9.945 1 90.12 237 TYR B N 1
ATOM 4778 C CA . TYR B 1 237 ? 6.957 21.281 -9.586 1 90.12 237 TYR B CA 1
ATOM 4779 C C . TYR B 1 237 ? 7.645 22.422 -8.859 1 90.12 237 TYR B C 1
ATOM 4781 O O . TYR B 1 237 ? 7.473 23.594 -9.219 1 90.12 237 TYR B O 1
ATOM 4789 N N . SER B 1 238 ? 8.391 22.094 -7.824 1 93.88 238 SER B N 1
ATOM 4790 C CA . SER B 1 238 ? 9.016 23.125 -7.016 1 93.88 238 SER B CA 1
ATOM 4791 C C . SER B 1 238 ? 10.023 23.938 -7.832 1 93.88 238 SER B C 1
ATOM 4793 O O . SER B 1 238 ? 10.109 25.156 -7.691 1 93.88 238 SER B O 1
ATOM 4795 N N . ALA B 1 239 ? 10.758 23.219 -8.68 1 94.62 239 ALA B N 1
ATOM 4796 C CA . ALA B 1 239 ? 11.703 23.922 -9.547 1 94.62 239 ALA B CA 1
ATOM 4797 C C . ALA B 1 239 ? 10.977 24.859 -10.5 1 94.62 239 ALA B C 1
ATOM 4799 O O . ALA B 1 239 ? 11.414 26 -10.711 1 94.62 239 ALA B O 1
ATOM 4800 N N . GLY B 1 240 ? 9.93 24.328 -11.086 1 96.31 240 GLY B N 1
ATOM 4801 C CA . GLY B 1 240 ? 9.133 25.156 -11.977 1 96.31 240 GLY B CA 1
ATOM 4802 C C . GLY B 1 240 ? 8.508 26.359 -11.297 1 96.31 240 GLY B C 1
ATOM 4803 O O . GLY B 1 240 ? 8.461 27.453 -11.859 1 96.31 240 GLY B O 1
ATOM 4804 N N . LEU B 1 241 ? 8.023 26.188 -10.125 1 96.81 241 LEU B N 1
ATOM 4805 C CA . LEU B 1 241 ? 7.402 27.25 -9.344 1 96.81 241 LEU B CA 1
ATOM 4806 C C . LEU B 1 241 ? 8.406 28.359 -9.047 1 96.81 241 LEU B C 1
ATOM 4808 O O . LEU B 1 241 ? 8.086 29.547 -9.188 1 96.81 241 LEU B O 1
ATOM 4812 N N . LYS B 1 242 ? 9.586 27.984 -8.586 1 97.25 242 LYS B N 1
ATOM 4813 C CA . LYS B 1 242 ? 10.617 28.969 -8.258 1 97.25 242 LYS B CA 1
ATOM 4814 C C . LYS B 1 242 ? 11.039 29.766 -9.484 1 97.25 242 LYS B C 1
ATOM 4816 O O . LYS B 1 242 ? 11.219 30.984 -9.406 1 97.25 242 LYS B O 1
ATOM 4821 N N . LYS B 1 243 ? 11.203 29.016 -10.586 1 97.25 243 LYS B N 1
ATOM 4822 C CA . LYS B 1 243 ? 11.539 29.688 -11.836 1 97.25 243 LYS B CA 1
ATOM 4823 C C . LYS B 1 243 ? 10.461 30.688 -12.227 1 97.25 243 LYS B C 1
ATOM 4825 O O . LYS B 1 243 ? 10.758 31.828 -12.57 1 97.25 243 LYS B O 1
ATOM 4830 N N . TYR B 1 244 ? 9.25 30.266 -12.188 1 97.69 244 TYR B N 1
ATOM 4831 C CA . TYR B 1 244 ? 8.109 31.094 -12.523 1 97.69 244 TYR B CA 1
ATOM 4832 C C . TYR B 1 244 ? 8.039 32.312 -11.609 1 97.69 244 TYR B C 1
ATOM 4834 O O . TYR B 1 244 ? 7.809 33.438 -12.07 1 97.69 244 TYR B O 1
ATOM 4842 N N . ALA B 1 245 ? 8.227 32.156 -10.352 1 97.81 245 ALA B N 1
ATOM 4843 C CA . ALA B 1 245 ? 8.211 33.219 -9.359 1 97.81 245 ALA B CA 1
ATOM 4844 C C . ALA B 1 245 ? 9.281 34.25 -9.664 1 97.81 245 ALA B C 1
ATOM 4846 O O . ALA B 1 245 ? 9.016 35.469 -9.609 1 97.81 245 ALA B O 1
ATOM 4847 N N . ARG B 1 246 ? 10.445 33.781 -9.984 1 96.69 246 ARG B N 1
ATOM 4848 C CA . ARG B 1 246 ? 11.547 34.688 -10.305 1 96.69 246 ARG B CA 1
ATOM 4849 C C . ARG B 1 246 ? 11.234 35.531 -11.555 1 96.69 246 ARG B C 1
ATOM 4851 O O . ARG B 1 246 ? 11.508 36.719 -11.594 1 96.69 246 ARG B O 1
ATOM 4858 N N . GLU B 1 247 ? 10.68 34.812 -12.477 1 97.25 247 GLU B N 1
ATOM 4859 C CA . GLU B 1 247 ? 10.32 35.5 -13.727 1 97.25 247 GLU B CA 1
ATOM 4860 C C . GLU B 1 247 ? 9.281 36.594 -13.492 1 97.25 247 GLU B C 1
ATOM 4862 O O . GLU B 1 247 ? 9.242 37.562 -14.219 1 97.25 247 GLU B O 1
ATOM 4867 N N . GLN B 1 248 ? 8.5 36.406 -12.508 1 96.69 248 GLN B N 1
ATOM 4868 C CA . GLN B 1 248 ? 7.418 37.375 -12.242 1 96.69 248 GLN B CA 1
ATOM 4869 C C . GLN B 1 248 ? 7.82 38.375 -11.164 1 96.69 248 GLN B C 1
ATOM 4871 O O . GLN B 1 248 ? 6.992 39.156 -10.703 1 96.69 248 GLN B O 1
ATOM 4876 N N . GLY B 1 249 ? 9.047 38.281 -10.688 1 95.69 249 GLY B N 1
ATOM 4877 C CA . GLY B 1 249 ? 9.562 39.219 -9.719 1 95.69 249 GLY B CA 1
ATOM 4878 C C . GLY B 1 249 ? 9.086 38.969 -8.305 1 95.69 249 GLY B C 1
ATOM 4879 O O . GLY B 1 249 ? 9.07 39.875 -7.461 1 95.69 249 GLY B O 1
ATOM 4880 N N . VAL B 1 250 ? 8.633 37.781 -8.016 1 98 250 VAL B N 1
ATOM 4881 C CA . VAL B 1 250 ? 8.18 37.375 -6.688 1 98 250 VAL B CA 1
ATOM 4882 C C . VAL B 1 250 ? 9.375 37.188 -5.762 1 98 250 VAL B C 1
ATOM 4884 O O . VAL B 1 250 ? 10.422 36.688 -6.184 1 98 250 VAL B O 1
ATOM 4887 N N . VAL B 1 251 ? 9.281 37.656 -4.531 1 98.12 251 VAL B N 1
ATOM 4888 C CA . VAL B 1 251 ? 10.336 37.469 -3.537 1 98.12 251 VAL B CA 1
ATOM 4889 C C . VAL B 1 251 ? 10.234 36.062 -2.928 1 98.12 251 VAL B C 1
ATOM 4891 O O . VAL B 1 251 ? 9.211 35.719 -2.357 1 98.12 251 VAL B O 1
ATOM 4894 N N . LEU B 1 252 ? 11.242 35.312 -3.074 1 97.88 252 LEU B N 1
ATOM 4895 C CA . LEU B 1 252 ? 11.352 33.969 -2.473 1 97.88 252 LEU B CA 1
ATOM 4896 C C . LEU B 1 252 ? 12.32 34 -1.291 1 97.88 252 LEU B C 1
ATOM 4898 O O . LEU B 1 252 ? 13.516 34.25 -1.465 1 97.88 252 LEU B O 1
ATOM 4902 N N . THR B 1 253 ? 11.82 33.719 -0.107 1 96.62 253 THR B N 1
ATOM 4903 C CA . THR B 1 253 ? 12.664 33.812 1.076 1 96.62 253 THR B CA 1
ATOM 4904 C C . THR B 1 253 ? 13.344 32.469 1.382 1 96.62 253 THR B C 1
ATOM 4906 O O . THR B 1 253 ? 14.289 32.438 2.174 1 96.62 253 THR B O 1
ATOM 4909 N N . GLY B 1 254 ? 12.852 31.406 0.72 1 94.88 254 GLY B N 1
ATOM 4910 C CA . GLY B 1 254 ? 13.195 30.094 1.239 1 94.88 254 GLY B CA 1
ATOM 4911 C C . GLY B 1 254 ? 12.5 29.766 2.547 1 94.88 254 GLY B C 1
ATOM 4912 O O . GLY B 1 254 ? 11.508 30.406 2.904 1 94.88 254 GLY B O 1
ATOM 4913 N N . PHE B 1 255 ? 12.992 28.781 3.174 1 91.5 255 PHE B N 1
ATOM 4914 C CA . PHE B 1 255 ? 12.43 28.406 4.465 1 91.5 255 PHE B CA 1
ATOM 4915 C C . PHE B 1 255 ? 12.984 29.281 5.578 1 91.5 255 PHE B C 1
ATOM 4917 O O . PHE B 1 255 ? 14.195 29.312 5.809 1 91.5 255 PHE B O 1
ATOM 4924 N N . ILE B 1 256 ? 12.078 30 6.215 1 92.44 256 ILE B N 1
ATOM 4925 C CA . ILE B 1 256 ? 12.516 30.891 7.277 1 92.44 256 ILE B CA 1
ATOM 4926 C C . ILE B 1 256 ? 11.734 30.609 8.555 1 92.44 256 ILE B C 1
ATOM 4928 O O . ILE B 1 256 ? 10.609 30.109 8.508 1 92.44 256 ILE B O 1
ATOM 4932 N N . LYS B 1 257 ? 12.367 30.922 9.703 1 89.62 257 LYS B N 1
ATOM 4933 C CA . LYS B 1 257 ? 11.789 30.812 11.039 1 89.62 257 LYS B CA 1
ATOM 4934 C C . LYS B 1 257 ? 12.242 31.969 11.93 1 89.62 257 LYS B C 1
ATOM 4936 O O . LYS B 1 257 ? 12.961 32.844 11.477 1 89.62 257 LYS B O 1
ATOM 4941 N N . GLY B 1 258 ? 11.656 32.062 13.055 1 90.94 258 GLY B N 1
ATOM 4942 C CA . GLY B 1 258 ? 12.102 33 14.055 1 90.94 258 GLY B CA 1
ATOM 4943 C C . GLY B 1 258 ? 11.844 34.438 13.664 1 90.94 258 GLY B C 1
ATOM 4944 O O . GLY B 1 258 ? 10.766 34.781 13.164 1 90.94 258 GLY B O 1
ATOM 4945 N N . LYS B 1 259 ? 12.836 35.219 13.844 1 95.19 259 LYS B N 1
ATOM 4946 C CA . LYS B 1 259 ? 12.703 36.656 13.711 1 95.19 259 LYS B CA 1
ATOM 4947 C C . LYS B 1 259 ? 12.344 37.062 12.281 1 95.19 259 LYS B C 1
ATOM 4949 O O . LYS B 1 259 ? 11.547 37.969 12.07 1 95.19 259 LYS B O 1
ATOM 4954 N N . LYS B 1 260 ? 12.922 36.438 11.336 1 96.19 260 LYS B N 1
ATOM 4955 C CA . LYS B 1 260 ? 12.648 36.719 9.93 1 96.19 260 LYS B CA 1
ATOM 4956 C C . LYS B 1 260 ? 11.18 36.5 9.594 1 96.19 260 LYS B C 1
ATOM 4958 O O . LYS B 1 260 ? 10.539 37.344 8.961 1 96.19 260 LYS B O 1
ATOM 4963 N N . LEU B 1 261 ? 10.688 35.406 10.062 1 95.94 261 LEU B N 1
ATOM 4964 C CA . LEU B 1 261 ? 9.289 35.062 9.805 1 95.94 261 LEU B CA 1
ATOM 4965 C C . LEU B 1 261 ? 8.352 36 10.547 1 95.94 261 LEU B C 1
ATOM 4967 O O . LEU B 1 261 ? 7.359 36.469 9.992 1 95.94 261 LEU B O 1
ATOM 4971 N N . HIS B 1 262 ? 8.688 36.312 11.805 1 97 262 HIS B N 1
ATOM 4972 C CA . HIS B 1 262 ? 7.875 37.188 12.617 1 97 262 HIS B CA 1
ATOM 4973 C C . HIS B 1 262 ? 7.797 38.594 11.992 1 97 262 HIS B C 1
ATOM 4975 O O . HIS B 1 262 ? 6.746 39.25 12.031 1 97 262 HIS B O 1
ATOM 4981 N N . ALA B 1 263 ? 8.883 38.969 11.422 1 97.69 263 ALA B N 1
ATOM 4982 C CA . ALA B 1 263 ? 8.914 40.281 10.789 1 97.69 263 ALA B CA 1
ATOM 4983 C C . ALA B 1 263 ? 7.984 40.344 9.578 1 97.69 263 ALA B C 1
ATOM 4985 O O . ALA B 1 263 ? 7.246 41.312 9.398 1 97.69 263 ALA B O 1
ATOM 4986 N N . LEU B 1 264 ? 8.023 39.344 8.789 1 97.81 264 LEU B N 1
ATOM 4987 C CA . LEU B 1 264 ? 7.188 39.281 7.594 1 97.81 264 LEU B CA 1
ATOM 4988 C C . LEU B 1 264 ? 5.711 39.219 7.969 1 97.81 264 LEU B C 1
ATOM 4990 O O . LEU B 1 264 ? 4.871 39.844 7.344 1 97.81 264 LEU B O 1
ATOM 4994 N N . LEU B 1 265 ? 5.426 38.438 8.977 1 98 265 LEU B N 1
ATOM 4995 C CA . LEU B 1 265 ? 4.043 38.344 9.43 1 98 265 LEU B CA 1
ATOM 4996 C C . LEU B 1 265 ? 3.562 39.625 10.062 1 98 265 LEU B C 1
ATOM 4998 O O . LEU B 1 265 ? 2.396 40 9.922 1 98 265 LEU B O 1
ATOM 5002 N N . THR B 1 266 ? 4.465 40.281 10.727 1 97.5 266 THR B N 1
ATOM 5003 C CA . THR B 1 266 ? 4.141 41.5 11.43 1 97.5 266 THR B CA 1
ATOM 5004 C C . THR B 1 266 ? 3.734 42.594 10.445 1 97.5 266 THR B C 1
ATOM 5006 O O . THR B 1 266 ? 2.838 43.406 10.727 1 97.5 266 THR B O 1
ATOM 5009 N N . HIS B 1 267 ? 4.371 42.625 9.234 1 97.19 267 HIS B N 1
ATOM 5010 C CA . HIS B 1 267 ? 4.246 43.812 8.406 1 97.19 267 HIS B CA 1
ATOM 5011 C C . HIS B 1 267 ? 3.559 43.5 7.082 1 97.19 267 HIS B C 1
ATOM 5013 O O . HIS B 1 267 ? 3.418 44.375 6.223 1 97.19 267 HIS B O 1
ATOM 5019 N N . ALA B 1 268 ? 3.109 42.281 6.922 1 97.94 268 ALA B N 1
ATOM 5020 C CA . ALA B 1 268 ? 2.434 41.938 5.68 1 97.94 268 ALA B CA 1
ATOM 5021 C C . ALA B 1 268 ? 1.12 42.688 5.527 1 97.94 268 ALA B C 1
ATOM 5023 O O . ALA B 1 268 ? 0.481 43.062 6.523 1 97.94 268 ALA B O 1
ATOM 5024 N N . ARG B 1 269 ? 0.798 42.969 4.285 1 97.81 269 ARG B N 1
ATOM 5025 C CA . ARG B 1 269 ? -0.483 43.594 3.992 1 97.81 269 ARG B CA 1
ATOM 5026 C C . ARG B 1 269 ? -1.626 42.594 4.082 1 97.81 269 ARG B C 1
ATOM 5028 O O . ARG B 1 269 ? -2.738 42.938 4.48 1 97.81 269 ARG B O 1
ATOM 5035 N N . CYS B 1 270 ? -1.335 41.469 3.576 1 98.19 270 CYS B N 1
ATOM 5036 C CA . CYS B 1 270 ? -2.33 40.406 3.451 1 98.19 270 CYS B CA 1
ATOM 5037 C C . CYS B 1 270 ? -1.664 39.031 3.344 1 98.19 270 CYS B C 1
ATOM 5039 O O . CYS B 1 270 ? -0.569 38.906 2.793 1 98.19 270 CYS B O 1
ATOM 5041 N N . PHE B 1 271 ? -2.297 38.031 3.982 1 98.75 271 PHE B N 1
ATOM 5042 C CA . PHE B 1 271 ? -1.85 36.656 3.846 1 98.75 271 PHE B CA 1
ATOM 5043 C C . PHE B 1 271 ? -2.766 35.875 2.904 1 98.75 271 PHE B C 1
ATOM 5045 O O . PHE B 1 271 ? -3.99 36.031 2.971 1 98.75 271 PHE B O 1
ATOM 5052 N N . VAL B 1 272 ? -2.203 35.094 2.01 1 98.88 272 VAL B N 1
ATOM 5053 C CA . VAL B 1 272 ? -2.998 34.375 1.024 1 98.88 272 VAL B CA 1
ATOM 5054 C C . VAL B 1 272 ? -2.627 32.906 1.048 1 98.88 272 VAL B C 1
ATOM 5056 O O . VAL B 1 272 ? -1.445 32.562 1.101 1 98.88 272 VAL B O 1
ATOM 5059 N N . LEU B 1 273 ? -3.59 32.031 1.058 1 98.31 273 LEU B N 1
ATOM 5060 C CA . LEU B 1 273 ? -3.412 30.594 1 1 98.31 273 LEU B CA 1
ATOM 5061 C C . LEU B 1 273 ? -4.363 29.969 -0.014 1 98.31 273 LEU B C 1
ATOM 5063 O O . LEU B 1 273 ? -5.473 29.562 0.337 1 98.31 273 LEU B O 1
ATOM 5067 N N . PRO B 1 274 ? -3.947 29.766 -1.257 1 98.12 274 PRO B N 1
ATOM 5068 C CA . PRO B 1 274 ? -4.82 29.312 -2.344 1 98.12 274 PRO B CA 1
ATOM 5069 C C . PRO B 1 274 ? -4.859 27.797 -2.479 1 98.12 274 PRO B C 1
ATOM 5071 O O . PRO B 1 274 ? -4.961 27.266 -3.592 1 98.12 274 PRO B O 1
ATOM 5074 N N . SER B 1 275 ? -4.777 27.062 -1.388 1 96.06 275 SER B N 1
ATOM 5075 C CA . SER B 1 275 ? -4.625 25.609 -1.354 1 96.06 275 SER B CA 1
ATOM 5076 C C . SER B 1 275 ? -5.855 24.922 -1.924 1 96.06 275 SER B C 1
ATOM 5078 O O . SER B 1 275 ? -6.98 25.391 -1.757 1 96.06 275 SER B O 1
ATOM 5080 N N . SER B 1 276 ? -5.641 23.781 -2.627 1 94.06 276 SER B N 1
ATOM 5081 C CA . SER B 1 276 ? -6.734 22.922 -3.051 1 94.06 276 SER B CA 1
ATOM 5082 C C . SER B 1 276 ? -7.035 21.844 -2.004 1 94.06 276 SER B C 1
ATOM 5084 O O . SER B 1 276 ? -8.094 21.219 -2.037 1 94.06 276 SER B O 1
ATOM 5086 N N . HIS B 1 277 ? -6.102 21.656 -1.067 1 90.06 277 HIS B N 1
ATOM 5087 C CA . HIS B 1 277 ? -6.277 20.656 -0.028 1 90.06 277 HIS B CA 1
ATOM 5088 C C . HIS B 1 277 ? -5.578 21.062 1.264 1 90.06 277 HIS B C 1
ATOM 5090 O O . HIS B 1 277 ? -4.414 21.469 1.243 1 90.06 277 HIS B O 1
ATOM 5096 N N . GLU B 1 278 ? -6.363 21.016 2.367 1 89.12 278 GLU B N 1
ATOM 5097 C CA . GLU B 1 278 ? -5.852 21.281 3.707 1 89.12 278 GLU B CA 1
ATOM 5098 C C . GLU B 1 278 ? -6.574 20.438 4.754 1 89.12 278 GLU B C 1
ATOM 5100 O O . GLU B 1 278 ? -7.621 19.859 4.477 1 89.12 278 GLU B O 1
ATOM 5105 N N . GLY B 1 279 ? -5.988 20.25 5.887 1 88 279 GLY B N 1
ATOM 5106 C CA . GLY B 1 279 ? -6.695 19.859 7.098 1 88 279 GLY B CA 1
ATOM 5107 C C . GLY B 1 279 ? -7.133 21.047 7.938 1 88 279 GLY B C 1
ATOM 5108 O O . GLY B 1 279 ? -8.242 21.562 7.773 1 88 279 GLY B O 1
ATOM 5109 N N . LEU B 1 280 ? -6.371 21.562 8.656 1 89.31 280 LEU B N 1
ATOM 5110 C CA . LEU B 1 280 ? -6.414 22.844 9.352 1 89.31 280 LEU B CA 1
ATOM 5111 C C . LEU B 1 280 ? -5.07 23.562 9.242 1 89.31 280 LEU B C 1
ATOM 5113 O O . LEU B 1 280 ? -4.152 23.297 10.016 1 89.31 280 LEU B O 1
ATOM 5117 N N . PRO B 1 281 ? -5 24.391 8.289 1 91.5 281 PRO B N 1
ATOM 5118 C CA . PRO B 1 281 ? -3.682 24.953 7.969 1 91.5 281 PRO B CA 1
ATOM 5119 C C . PRO B 1 281 ? -3.115 25.812 9.094 1 91.5 281 PRO B C 1
ATOM 5121 O O . PRO B 1 281 ? -3.664 26.875 9.398 1 91.5 281 PRO B O 1
ATOM 5124 N N . ILE B 1 282 ? -1.994 25.422 9.562 1 93.56 282 ILE B N 1
ATOM 5125 C CA . ILE B 1 282 ? -1.328 26.125 10.656 1 93.56 282 ILE B CA 1
ATOM 5126 C C . ILE B 1 282 ? -0.851 27.5 10.172 1 93.56 282 ILE B C 1
ATOM 5128 O O . ILE B 1 282 ? -0.897 28.469 10.914 1 93.56 282 ILE B O 1
ATOM 5132 N N . ALA B 1 283 ? -0.48 27.578 8.922 1 95.25 283 ALA B N 1
ATOM 5133 C CA . ALA B 1 283 ? -0.017 28.844 8.344 1 95.25 283 ALA B CA 1
ATOM 5134 C C . ALA B 1 283 ? -1.12 29.891 8.367 1 95.25 283 ALA B C 1
ATOM 5136 O O . ALA B 1 283 ? -0.86 31.078 8.656 1 95.25 283 ALA B O 1
ATOM 5137 N N . LEU B 1 284 ? -2.305 29.516 8.055 1 97 284 LEU B N 1
ATOM 5138 C CA . LEU B 1 284 ? -3.445 30.422 8.109 1 97 284 LEU B CA 1
ATOM 5139 C C . LEU B 1 284 ? -3.693 30.891 9.539 1 97 284 LEU B C 1
ATOM 5141 O O . LEU B 1 284 ? -3.906 32.094 9.773 1 97 284 LEU B O 1
ATOM 5145 N N . LEU B 1 285 ? -3.635 29.969 10.461 1 96.5 285 LEU B N 1
ATOM 5146 C CA . LEU B 1 285 ? -3.834 30.312 11.859 1 96.5 285 LEU B CA 1
ATOM 5147 C C . LEU B 1 285 ? -2.76 31.281 12.344 1 96.5 285 LEU B C 1
ATOM 5149 O O . LEU B 1 285 ? -3.047 32.188 13.109 1 96.5 285 LEU B O 1
ATOM 5153 N N . GLU B 1 286 ? -1.584 31.047 11.875 1 96.38 286 GLU B N 1
ATOM 5154 C CA . GLU B 1 286 ? -0.492 31.938 12.227 1 96.38 286 GLU B CA 1
ATOM 5155 C C . GLU B 1 286 ? -0.751 33.344 11.695 1 96.38 286 GLU B C 1
ATOM 5157 O O . GLU B 1 286 ? -0.585 34.344 12.422 1 96.38 286 GLU B O 1
ATOM 5162 N N . ALA B 1 287 ? -1.125 33.438 10.484 1 97.69 287 ALA B N 1
ATOM 5163 C CA . ALA B 1 287 ? -1.445 34.75 9.891 1 97.69 287 ALA B CA 1
ATOM 5164 C C . ALA B 1 287 ? -2.559 35.438 10.672 1 97.69 287 ALA B C 1
ATOM 5166 O O . ALA B 1 287 ? -2.484 36.656 10.922 1 97.69 287 ALA B O 1
ATOM 5167 N N . MET B 1 288 ? -3.543 34.688 11.039 1 97.81 288 MET B N 1
ATOM 5168 C CA . MET B 1 288 ? -4.664 35.219 11.82 1 97.81 288 MET B CA 1
ATOM 5169 C C . MET B 1 288 ? -4.191 35.75 13.164 1 97.81 288 MET B C 1
ATOM 5171 O O . MET B 1 288 ? -4.664 36.781 13.633 1 97.81 288 MET B O 1
ATOM 5175 N N . SER B 1 289 ? -3.266 35 13.758 1 97.06 289 SER B N 1
ATOM 5176 C CA . SER B 1 289 ? -2.76 35.438 15.062 1 97.06 289 SER B CA 1
ATOM 5177 C C . SER B 1 289 ? -2.061 36.781 14.969 1 97.06 289 SER B C 1
ATOM 5179 O O . SER B 1 289 ? -2.006 37.531 15.953 1 97.06 289 SER B O 1
ATOM 5181 N N . TYR B 1 290 ? -1.553 37.125 13.859 1 97.56 290 TYR B N 1
ATOM 5182 C CA . TYR B 1 290 ? -0.913 38.406 13.633 1 97.56 290 TYR B CA 1
ATOM 5183 C C . TYR B 1 290 ? -1.927 39.438 13.156 1 97.56 290 TYR B C 1
ATOM 5185 O O . TYR B 1 290 ? -1.556 40.562 12.766 1 97.56 290 TYR B O 1
ATOM 5193 N N . ARG B 1 291 ? -3.188 39.031 13.078 1 97.44 291 ARG B N 1
ATOM 5194 C CA . ARG B 1 291 ? -4.312 39.906 12.734 1 97.44 291 ARG B CA 1
ATOM 5195 C C . ARG B 1 291 ? -4.223 40.375 11.289 1 97.44 291 ARG B C 1
ATOM 5197 O O . ARG B 1 291 ? -4.617 41.5 10.969 1 97.44 291 ARG B O 1
ATOM 5204 N N . LEU B 1 292 ? -3.65 39.562 10.469 1 97.81 292 LEU B N 1
ATOM 5205 C CA . LEU B 1 292 ? -3.564 39.875 9.047 1 97.81 292 LEU B CA 1
ATOM 5206 C C . LEU B 1 292 ? -4.895 39.625 8.352 1 97.81 292 LEU B C 1
ATOM 5208 O O . LEU B 1 292 ? -5.578 38.625 8.664 1 97.81 292 LEU B O 1
ATOM 5212 N N . PRO B 1 293 ? -5.262 40.594 7.391 1 98.12 293 PRO B N 1
ATOM 5213 C CA . PRO B 1 293 ? -6.27 40.125 6.434 1 98.12 293 PRO B CA 1
ATOM 5214 C C . PRO B 1 293 ? -5.836 38.875 5.676 1 98.12 293 PRO B C 1
ATOM 5216 O O . PRO B 1 293 ? -4.664 38.75 5.312 1 98.12 293 PRO B O 1
ATOM 5219 N N . VAL B 1 294 ? -6.836 37.938 5.492 1 98.56 294 VAL B N 1
ATOM 5220 C CA . VAL B 1 294 ? -6.461 36.719 4.832 1 98.56 294 VAL B CA 1
ATOM 5221 C C . VAL B 1 294 ? -7.359 36.469 3.619 1 98.56 294 VAL B C 1
ATOM 5223 O O . VAL B 1 294 ? -8.523 36.875 3.609 1 98.56 294 VAL B O 1
ATOM 5226 N N . ILE B 1 295 ? -6.836 35.969 2.564 1 98.69 295 ILE B N 1
ATOM 5227 C CA . ILE B 1 295 ? -7.539 35.469 1.386 1 98.69 295 ILE B CA 1
ATOM 5228 C C . ILE B 1 295 ? -7.219 34 1.177 1 98.69 295 ILE B C 1
ATOM 5230 O O . ILE B 1 295 ? -6.062 33.625 0.956 1 98.69 295 ILE B O 1
ATOM 5234 N N . VAL B 1 296 ? -8.242 33.125 1.277 1 98.62 296 VAL B N 1
ATOM 5235 C CA . VAL B 1 296 ? -7.996 31.688 1.221 1 98.62 296 VAL B CA 1
ATOM 5236 C C . VAL B 1 296 ? -9.016 31.031 0.295 1 98.62 296 VAL B C 1
ATOM 5238 O O . VAL B 1 296 ? -10.094 31.578 0.066 1 98.62 296 VAL B O 1
ATOM 5241 N N . SER B 1 297 ? -8.672 29.891 -0.298 1 98.31 297 SER B N 1
ATOM 5242 C CA . SER B 1 297 ? -9.594 29.141 -1.142 1 98.31 297 SER B CA 1
ATOM 5243 C C . SER B 1 297 ? -10.773 28.609 -0.335 1 98.31 297 SER B C 1
ATOM 5245 O O . SER B 1 297 ? -10.664 28.391 0.873 1 98.31 297 SER B O 1
ATOM 5247 N N . ASP B 1 298 ? -11.891 28.328 -1.006 1 97.62 298 ASP B N 1
ATOM 5248 C CA . ASP B 1 298 ? -13.125 27.938 -0.325 1 97.62 298 ASP B CA 1
ATOM 5249 C C . ASP B 1 298 ? -13.227 26.422 -0.188 1 97.62 298 ASP B C 1
ATOM 5251 O O . ASP B 1 298 ? -14.289 25.844 -0.433 1 97.62 298 ASP B O 1
ATOM 5255 N N . ILE B 1 299 ? -12.203 25.781 0.21 1 94.44 299 ILE B N 1
ATOM 5256 C CA . ILE B 1 299 ? -12.219 24.344 0.463 1 94.44 299 ILE B CA 1
ATOM 5257 C C . ILE B 1 299 ? -12.797 24.062 1.851 1 94.44 299 ILE B C 1
ATOM 5259 O O . ILE B 1 299 ? -12.773 24.938 2.723 1 94.44 299 ILE B O 1
ATOM 5263 N N . PRO B 1 300 ? -13.297 22.906 2.105 1 92.06 300 PRO B N 1
ATOM 5264 C CA . PRO B 1 300 ? -13.969 22.594 3.373 1 92.06 300 PRO B CA 1
ATOM 5265 C C . PRO B 1 300 ? -13.102 22.922 4.59 1 92.06 300 PRO B C 1
ATOM 5267 O O . PRO B 1 300 ? -13.594 23.469 5.57 1 92.06 300 PRO B O 1
ATOM 5270 N N . ALA B 1 301 ? -11.859 22.672 4.531 1 90.62 301 ALA B N 1
ATOM 5271 C CA . ALA B 1 301 ? -10.945 22.891 5.652 1 90.62 301 ALA B CA 1
ATOM 5272 C C . ALA B 1 301 ? -10.859 24.375 5.996 1 90.62 301 ALA B C 1
ATOM 5274 O O . ALA B 1 301 ? -10.883 24.75 7.172 1 90.62 301 ALA B O 1
ATOM 5275 N N . ASN B 1 302 ? -10.727 25.234 4.988 1 95.25 302 ASN B N 1
ATOM 5276 C CA . ASN B 1 302 ? -10.648 26.672 5.211 1 95.25 302 ASN B CA 1
ATOM 5277 C C . ASN B 1 302 ? -11.984 27.25 5.668 1 95.25 302 ASN B C 1
ATOM 5279 O O . ASN B 1 302 ? -12.031 28.141 6.508 1 95.25 302 ASN B O 1
ATOM 5283 N N . LEU B 1 303 ? -13.062 26.703 5.121 1 94.94 303 LEU B N 1
ATOM 5284 C CA . LEU B 1 303 ? -14.398 27.156 5.484 1 94.94 303 LEU B CA 1
ATOM 5285 C C . LEU B 1 303 ? -14.688 26.875 6.957 1 94.94 303 LEU B C 1
ATOM 5287 O O . LEU B 1 303 ? -15.383 27.656 7.613 1 94.94 303 LEU B O 1
ATOM 5291 N N . GLU B 1 304 ? -14.117 25.859 7.398 1 91.75 304 GLU B N 1
ATOM 5292 C CA . GLU B 1 304 ? -14.352 25.453 8.781 1 91.75 304 GLU B CA 1
ATOM 5293 C C . GLU B 1 304 ? -13.766 26.484 9.758 1 91.75 304 GLU B C 1
ATOM 5295 O O . GLU B 1 304 ? -14.211 26.578 10.906 1 91.75 304 GLU B O 1
ATOM 5300 N N . VAL B 1 305 ? -12.758 27.203 9.328 1 93.19 305 VAL B N 1
ATOM 5301 C CA . VAL B 1 305 ? -12.156 28.219 10.18 1 93.19 305 VAL B CA 1
ATOM 5302 C C . VAL B 1 305 ? -13.188 29.297 10.492 1 93.19 305 VAL B C 1
ATOM 5304 O O . VAL B 1 305 ? -13.125 29.938 11.547 1 93.19 305 VAL B O 1
ATOM 5307 N N . GLY B 1 306 ? -14.188 29.516 9.602 1 93.81 306 GLY B N 1
ATOM 5308 C CA . GLY B 1 306 ? -15.289 30.422 9.859 1 93.81 306 GLY B CA 1
ATOM 5309 C C . GLY B 1 306 ? -14.922 31.875 9.633 1 93.81 306 GLY B C 1
ATOM 5310 O O . GLY B 1 306 ? -15.305 32.75 10.414 1 93.81 306 GLY B O 1
ATOM 5311 N N . LEU B 1 307 ? -14.164 32.156 8.594 1 96.5 307 LEU B N 1
ATOM 5312 C CA . LEU B 1 307 ? -13.805 33.531 8.266 1 96.5 307 LEU B CA 1
ATOM 5313 C C . LEU B 1 307 ? -14.977 34.25 7.602 1 96.5 307 LEU B C 1
ATOM 5315 O O . LEU B 1 307 ? -16.016 33.656 7.328 1 96.5 307 LEU B O 1
ATOM 5319 N N . GLU B 1 308 ? -14.82 35.5 7.445 1 96.25 308 GLU B N 1
ATOM 5320 C CA . GLU B 1 308 ? -15.82 36.25 6.699 1 96.25 308 GLU B CA 1
ATOM 5321 C C . GLU B 1 308 ? -15.859 35.844 5.234 1 96.25 308 GLU B C 1
ATOM 5323 O O . GLU B 1 308 ? -14.836 35.438 4.672 1 96.25 308 GLU B O 1
ATOM 5328 N N . LYS B 1 309 ? -17 35.938 4.637 1 95.69 309 LYS B N 1
ATOM 5329 C CA . LYS B 1 309 ? -17.219 35.469 3.273 1 95.69 309 LYS B CA 1
ATOM 5330 C C . LYS B 1 309 ? -16.219 36.125 2.307 1 95.69 309 LYS B C 1
ATOM 5332 O O . LYS B 1 309 ? -15.797 35.469 1.336 1 95.69 309 LYS B O 1
ATOM 5337 N N . GLU B 1 310 ? -15.859 37.344 2.598 1 94.94 310 GLU B N 1
ATOM 5338 C CA . GLU B 1 310 ? -14.992 38.094 1.708 1 94.94 310 GLU B CA 1
ATOM 5339 C C . GLU B 1 310 ? -13.578 37.531 1.703 1 94.94 310 GLU B C 1
ATOM 5341 O O . GLU B 1 310 ? -12.773 37.844 0.82 1 94.94 310 GLU B O 1
ATOM 5346 N N . ALA B 1 311 ? -13.281 36.719 2.652 1 97.38 311 ALA B N 1
ATOM 5347 C CA . ALA B 1 311 ? -11.938 36.156 2.752 1 97.38 311 ALA B CA 1
ATOM 5348 C C . ALA B 1 311 ? -11.758 34.969 1.796 1 97.38 311 ALA B C 1
ATOM 5350 O O . ALA B 1 311 ? -10.633 34.562 1.507 1 97.38 311 ALA B O 1
ATOM 5351 N N . TYR B 1 312 ? -12.891 34.469 1.259 1 98.44 312 TYR B N 1
ATOM 5352 C CA . TYR B 1 312 ? -12.828 33.25 0.48 1 98.44 312 TYR B CA 1
ATOM 5353 C C . TYR B 1 312 ? -12.914 33.531 -1.013 1 98.44 312 TYR B C 1
ATOM 5355 O O . TYR B 1 312 ? -13.539 34.531 -1.424 1 98.44 312 TYR B O 1
ATOM 5363 N N . PHE B 1 313 ? -12.258 32.75 -1.82 1 98.56 313 PHE B N 1
ATOM 5364 C CA . PHE B 1 313 ? -12.43 32.719 -3.268 1 98.56 313 PHE B CA 1
ATOM 5365 C C . PHE B 1 313 ? -12.562 31.281 -3.754 1 98.56 313 PHE B C 1
ATOM 5367 O O . PHE B 1 313 ? -12.086 30.344 -3.104 1 98.56 313 PHE B O 1
ATOM 5374 N N . PRO B 1 314 ? -13.266 31.031 -4.922 1 98.25 314 PRO B N 1
ATOM 5375 C CA . PRO B 1 314 ? -13.383 29.672 -5.426 1 98.25 314 PRO B CA 1
ATOM 5376 C C . PRO B 1 314 ? -12.031 29.062 -5.805 1 98.25 314 PRO B C 1
ATOM 5378 O O . PRO B 1 314 ? -11.273 29.672 -6.566 1 98.25 314 PRO B O 1
ATOM 5381 N N . VAL B 1 315 ? -11.773 27.891 -5.211 1 97.31 315 VAL B N 1
ATOM 5382 C CA . VAL B 1 315 ? -10.5 27.219 -5.438 1 97.31 315 VAL B CA 1
ATOM 5383 C C . VAL B 1 315 ? -10.242 27.078 -6.934 1 97.31 315 VAL B C 1
ATOM 5385 O O . VAL B 1 315 ? -11.133 26.688 -7.691 1 97.31 315 VAL B O 1
ATOM 5388 N N . GLY B 1 316 ? -9.078 27.453 -7.348 1 96.31 316 GLY B N 1
ATOM 5389 C CA . GLY B 1 316 ? -8.68 27.297 -8.734 1 96.31 316 GLY B CA 1
ATOM 5390 C C . GLY B 1 316 ? -9.094 28.469 -9.609 1 96.31 316 GLY B C 1
ATOM 5391 O O . GLY B 1 316 ? -8.695 28.562 -10.773 1 96.31 316 GLY B O 1
ATOM 5392 N N . ASP B 1 317 ? -9.867 29.359 -9.102 1 98.25 317 ASP B N 1
ATOM 5393 C CA . ASP B 1 317 ? -10.352 30.5 -9.867 1 98.25 317 ASP B CA 1
ATOM 5394 C C . ASP B 1 317 ? -9.367 31.672 -9.789 1 98.25 317 ASP B C 1
ATOM 5396 O O . ASP B 1 317 ? -9.516 32.562 -8.945 1 98.25 317 ASP B O 1
ATOM 5400 N N . ILE B 1 318 ? -8.516 31.719 -10.773 1 98.5 318 ILE B N 1
ATOM 5401 C CA . ILE B 1 318 ? -7.418 32.688 -10.789 1 98.5 318 ILE B CA 1
ATOM 5402 C C . ILE B 1 318 ? -7.977 34.094 -10.906 1 98.5 318 ILE B C 1
ATOM 5404 O O . ILE B 1 318 ? -7.473 35.031 -10.273 1 98.5 318 ILE B O 1
ATOM 5408 N N . ALA B 1 319 ? -8.969 34.219 -11.703 1 98.44 319 ALA B N 1
ATOM 5409 C CA . ALA B 1 319 ? -9.578 35.531 -11.906 1 98.44 319 ALA B CA 1
ATOM 5410 C C . ALA B 1 319 ? -10.18 36.062 -10.602 1 98.44 319 ALA B C 1
ATOM 5412 O O . ALA B 1 319 ? -10.016 37.25 -10.273 1 98.44 319 ALA B O 1
ATOM 5413 N N . ALA B 1 320 ? -10.852 35.25 -9.922 1 98.69 320 ALA B N 1
ATOM 5414 C CA . ALA B 1 320 ? -11.445 35.625 -8.641 1 98.69 320 ALA B CA 1
ATOM 5415 C C . ALA B 1 320 ? -10.359 35.969 -7.625 1 98.69 320 ALA B C 1
ATOM 5417 O O . ALA B 1 320 ? -10.516 36.938 -6.848 1 98.69 320 ALA B O 1
ATOM 5418 N N . LEU B 1 321 ? -9.312 35.219 -7.609 1 98.69 321 LEU B N 1
ATOM 5419 C CA . LEU B 1 321 ? -8.195 35.5 -6.715 1 98.69 321 LEU B CA 1
ATOM 5420 C C . LEU B 1 321 ? -7.566 36.875 -7.035 1 98.69 321 LEU B C 1
ATOM 5422 O O . LEU B 1 321 ? -7.273 37.656 -6.129 1 98.69 321 LEU B O 1
ATOM 5426 N N . ALA B 1 322 ? -7.371 37.125 -8.32 1 98.62 322 ALA B N 1
ATOM 5427 C CA . ALA B 1 322 ? -6.797 38.375 -8.742 1 98.62 322 ALA B CA 1
ATOM 5428 C C . ALA B 1 322 ? -7.672 39.562 -8.305 1 98.62 322 ALA B C 1
ATOM 5430 O O . ALA B 1 322 ? -7.164 40.594 -7.871 1 98.62 322 ALA B O 1
ATOM 5431 N N . GLN B 1 323 ? -8.922 39.344 -8.469 1 98.38 323 GLN B N 1
ATOM 5432 C CA . GLN B 1 323 ? -9.859 40.375 -8.062 1 98.38 323 GLN B CA 1
ATOM 5433 C C . GLN B 1 323 ? -9.758 40.656 -6.562 1 98.38 323 GLN B C 1
ATOM 5435 O O . GLN B 1 323 ? -9.766 41.812 -6.137 1 98.38 323 GLN B O 1
ATOM 5440 N N . LYS B 1 324 ? -9.688 39.656 -5.746 1 98.19 324 LYS B N 1
ATOM 5441 C CA . LYS B 1 324 ? -9.562 39.812 -4.297 1 98.19 324 LYS B CA 1
ATOM 5442 C C . LYS B 1 324 ? -8.258 40.5 -3.922 1 98.19 324 LYS B C 1
ATOM 5444 O O . LYS B 1 324 ? -8.227 41.344 -3.014 1 98.19 324 LYS B O 1
ATOM 5449 N N . LEU B 1 325 ? -7.234 40.094 -4.574 1 98.31 325 LEU B N 1
ATOM 5450 C CA . LEU B 1 325 ? -5.941 40.75 -4.34 1 98.31 325 LEU B CA 1
ATOM 5451 C C . LEU B 1 325 ? -6.004 42.219 -4.652 1 98.31 325 LEU B C 1
ATOM 5453 O O . LEU B 1 325 ? -5.52 43.062 -3.871 1 98.31 325 LEU B O 1
ATOM 5457 N N . GLN B 1 326 ? -6.578 42.531 -5.805 1 98.25 326 GLN B N 1
ATOM 5458 C CA . GLN B 1 326 ? -6.688 43.906 -6.219 1 98.25 326 GLN B CA 1
ATOM 5459 C C . GLN B 1 326 ? -7.496 44.719 -5.211 1 98.25 326 GLN B C 1
ATOM 5461 O O . GLN B 1 326 ? -7.133 45.875 -4.887 1 98.25 326 GLN B O 1
ATOM 5466 N N . GLN B 1 327 ? -8.578 44.125 -4.789 1 97.31 327 GLN B N 1
ATOM 5467 C CA . GLN B 1 327 ? -9.414 44.781 -3.793 1 97.31 327 GLN B CA 1
ATOM 5468 C C . GLN B 1 327 ? -8.625 45.094 -2.518 1 97.31 327 GLN B C 1
ATOM 5470 O O . GLN B 1 327 ? -8.766 46.156 -1.928 1 97.31 327 GLN B O 1
ATOM 5475 N N . ASN B 1 328 ? -7.871 44.156 -2.088 1 97.19 328 ASN B N 1
ATOM 5476 C CA . ASN B 1 328 ? -7.055 44.344 -0.892 1 97.19 328 ASN B CA 1
ATOM 5477 C C . ASN B 1 328 ? -6.012 45.438 -1.086 1 97.19 328 ASN B C 1
ATOM 5479 O O . ASN B 1 328 ? -5.809 46.25 -0.203 1 97.19 328 ASN B O 1
ATOM 5483 N N . ILE B 1 329 ? -5.352 45.406 -2.209 1 96.94 329 ILE B N 1
ATOM 5484 C CA . ILE B 1 329 ? -4.293 46.375 -2.521 1 96.94 329 ILE B CA 1
ATOM 5485 C C . ILE B 1 329 ? -4.875 47.781 -2.586 1 96.94 329 ILE B C 1
ATOM 5487 O O . ILE B 1 329 ? -4.234 48.75 -2.15 1 96.94 329 ILE B O 1
ATOM 5491 N N . ASP B 1 330 ? -6.086 47.875 -3.08 1 96.5 330 ASP B N 1
ATOM 5492 C CA . ASP B 1 330 ? -6.715 49.156 -3.295 1 96.5 330 ASP B CA 1
ATOM 5493 C C . ASP B 1 330 ? -7.254 49.75 -1.985 1 96.5 330 ASP B C 1
ATOM 5495 O O . ASP B 1 330 ? -7.387 50.969 -1.841 1 96.5 330 ASP B O 1
ATOM 5499 N N . ALA B 1 331 ? -7.617 48.906 -1.129 1 95.12 331 ALA B N 1
ATOM 5500 C CA . ALA B 1 331 ? -8.242 49.344 0.115 1 95.12 331 ALA B CA 1
ATOM 5501 C C . ALA B 1 331 ? -7.191 49.781 1.124 1 95.12 331 ALA B C 1
ATOM 5503 O O . ALA B 1 331 ? -6.047 49.344 1.09 1 95.12 331 ALA B O 1
ATOM 5504 N N . PRO B 1 332 ? -7.594 50.75 2.035 1 94.5 332 PRO B N 1
ATOM 5505 C CA . PRO B 1 332 ? -6.668 51.031 3.131 1 94.5 332 PRO B CA 1
ATOM 5506 C C . PRO B 1 332 ? -6.359 49.812 3.994 1 94.5 332 PRO B C 1
ATOM 5508 O O . PRO B 1 332 ? -7.246 49 4.25 1 94.5 332 PRO B O 1
ATOM 5511 N N . TYR B 1 333 ? -5.109 49.719 4.379 1 93.25 333 TYR B N 1
ATOM 5512 C CA . TYR B 1 333 ? -4.703 48.594 5.207 1 93.25 333 TYR B CA 1
ATOM 5513 C C . TYR B 1 333 ? -5.402 48.656 6.562 1 93.25 333 TYR B C 1
ATOM 5515 O O . TYR B 1 333 ? -5.445 49.688 7.215 1 93.25 333 TYR B O 1
ATOM 5523 N N . ARG B 1 334 ? -6.039 47.531 6.965 1 91.38 334 ARG B N 1
ATOM 5524 C CA . ARG B 1 334 ? -6.645 47.375 8.281 1 91.38 334 ARG B CA 1
ATOM 5525 C C . ARG B 1 334 ? -6.391 45.969 8.836 1 91.38 334 ARG B C 1
ATOM 5527 O O . ARG B 1 334 ? -6.598 44.969 8.141 1 91.38 334 ARG B O 1
ATOM 5534 N N . GLN B 1 335 ? -5.883 45.938 10.078 1 93.88 335 GLN B N 1
ATOM 5535 C CA . GLN B 1 335 ? -5.75 44.656 10.766 1 93.88 335 GLN B CA 1
ATOM 5536 C C . GLN B 1 335 ? -7.117 44.062 11.078 1 93.88 335 GLN B C 1
ATOM 5538 O O . GLN B 1 335 ? -8.109 44.781 11.172 1 93.88 335 GLN B O 1
ATOM 5543 N N . LYS B 1 336 ? -7.164 42.812 11.148 1 95.38 336 LYS B N 1
ATOM 5544 C CA . LYS B 1 336 ? -8.406 42.094 11.445 1 95.38 336 LYS B CA 1
ATOM 5545 C C . LYS B 1 336 ? -8.289 41.312 12.758 1 95.38 336 LYS B C 1
ATOM 5547 O O . LYS B 1 336 ? -7.258 40.688 13.023 1 95.38 336 LYS B O 1
ATOM 5552 N N . GLU B 1 337 ? -9.336 41.375 13.555 1 95.25 337 GLU B N 1
ATOM 5553 C CA . GLU B 1 337 ? -9.375 40.625 14.789 1 95.25 337 GLU B CA 1
ATOM 5554 C C . GLU B 1 337 ? -10.055 39.25 14.562 1 95.25 337 GLU B C 1
ATOM 5556 O O . GLU B 1 337 ? -11.062 39.188 13.859 1 95.25 337 GLU B O 1
ATOM 5561 N N . TYR B 1 338 ? -9.438 38.219 15.031 1 96.25 338 TYR B N 1
ATOM 5562 C CA . TYR B 1 338 ? -9.977 36.875 14.938 1 96.25 338 TYR B CA 1
ATOM 5563 C C . TYR B 1 338 ? -10.109 36.219 16.312 1 96.25 338 TYR B C 1
ATOM 5565 O O . TYR B 1 338 ? -9.289 36.5 17.203 1 96.25 338 TYR B O 1
ATOM 5573 N N . PRO B 1 339 ? -11.172 35.469 16.562 1 93.94 339 PRO B N 1
ATOM 5574 C CA . PRO B 1 339 ? -11.211 34.656 17.781 1 93.94 339 PRO B CA 1
ATOM 5575 C C . PRO B 1 339 ? -10.18 33.531 17.781 1 93.94 339 PRO B C 1
ATOM 5577 O O . PRO B 1 339 ? -10.305 32.594 17.016 1 93.94 339 PRO B O 1
ATOM 5580 N N . MET B 1 340 ? -9.133 33.656 18.594 1 95 340 MET B N 1
ATOM 5581 C CA . MET B 1 340 ? -7.996 32.75 18.516 1 95 340 MET B CA 1
ATOM 5582 C C . MET B 1 340 ? -7.988 31.781 19.719 1 95 340 MET B C 1
ATOM 5584 O O . MET B 1 340 ? -7.082 30.969 19.859 1 95 340 MET B O 1
ATOM 5588 N N . GLU B 1 341 ? -9.016 31.75 20.562 1 92.5 341 GLU B N 1
ATOM 5589 C CA . GLU B 1 341 ? -9.016 31.047 21.844 1 92.5 341 GLU B CA 1
ATOM 5590 C C . GLU B 1 341 ? -8.906 29.547 21.641 1 92.5 341 GLU B C 1
ATOM 5592 O O . GLU B 1 341 ? -8.242 28.859 22.422 1 92.5 341 GLU B O 1
ATOM 5597 N N . LYS B 1 342 ? -9.5 29.031 20.656 1 92.56 342 LYS B N 1
ATOM 5598 C CA . LYS B 1 342 ? -9.539 27.594 20.453 1 92.56 342 LYS B CA 1
ATOM 5599 C C . LYS B 1 342 ? -8.203 27.078 19.922 1 92.56 342 LYS B C 1
ATOM 5601 O O . LYS B 1 342 ? -7.945 25.859 19.938 1 92.56 342 LYS B O 1
ATOM 5606 N N . TYR B 1 343 ? -7.332 28.016 19.578 1 96.56 343 TYR B N 1
ATOM 5607 C CA . TYR B 1 343 ? -6.086 27.625 18.938 1 96.56 343 TYR B CA 1
ATOM 5608 C C . TYR B 1 343 ? -4.898 27.844 19.859 1 96.56 343 TYR B C 1
ATOM 5610 O O . TYR B 1 343 ? -3.811 28.203 19.406 1 96.56 343 TYR B O 1
ATOM 5618 N N . ASP B 1 344 ? -5.137 27.625 21.125 1 96.06 344 ASP B N 1
ATOM 5619 C CA . ASP B 1 344 ? -4.09 27.766 22.125 1 96.06 344 ASP B CA 1
ATOM 5620 C C . ASP B 1 344 ? -3.365 26.453 22.375 1 96.06 344 ASP B C 1
ATOM 5622 O O . ASP B 1 344 ? -3.963 25.484 22.859 1 96.06 344 ASP B O 1
ATOM 5626 N N . TRP B 1 345 ? -2.068 26.375 22.172 1 96.81 345 TRP B N 1
ATOM 5627 C CA . TRP B 1 345 ? -1.292 25.141 22.25 1 96.81 345 TRP B CA 1
ATOM 5628 C C . TRP B 1 345 ? -1.323 24.578 23.672 1 96.81 345 TRP B C 1
ATOM 5630 O O . TRP B 1 345 ? -1.283 23.359 23.859 1 96.81 345 TRP B O 1
ATOM 5640 N N . ASP B 1 346 ? -1.339 25.406 24.672 1 96.75 346 ASP B N 1
ATOM 5641 C CA . ASP B 1 346 ? -1.374 24.906 26.047 1 96.75 346 ASP B CA 1
ATOM 5642 C C . ASP B 1 346 ? -2.68 24.172 26.328 1 96.75 346 ASP B C 1
ATOM 5644 O O . ASP B 1 346 ? -2.678 23.109 26.953 1 96.75 346 ASP B O 1
ATOM 5648 N N . ALA B 1 347 ? -3.752 24.766 25.859 1 96.62 347 ALA B N 1
ATOM 5649 C CA . ALA B 1 347 ? -5.043 24.094 25.984 1 96.62 347 ALA B CA 1
ATOM 5650 C C . ALA B 1 347 ? -5.074 22.797 25.188 1 96.62 347 ALA B C 1
ATOM 5652 O O . ALA B 1 347 ? -5.625 21.797 25.641 1 96.62 347 ALA B O 1
ATOM 5653 N N . ILE B 1 348 ? -4.516 22.828 24.094 1 97.69 348 ILE B N 1
ATOM 5654 C CA . ILE B 1 348 ? -4.465 21.672 23.203 1 97.69 348 ILE B CA 1
ATOM 5655 C C . ILE B 1 348 ? -3.629 20.562 23.844 1 97.69 348 ILE B C 1
ATOM 5657 O O . ILE B 1 348 ? -3.988 19.391 23.781 1 97.69 348 ILE B O 1
ATOM 5661 N N . ALA B 1 349 ? -2.514 20.938 24.438 1 98.25 349 ALA B N 1
ATOM 5662 C CA . ALA B 1 349 ? -1.673 19.969 25.141 1 98.25 349 ALA B CA 1
ATOM 5663 C C . ALA B 1 349 ? -2.439 19.297 26.281 1 98.25 349 ALA B C 1
ATOM 5665 O O . ALA B 1 349 ? -2.293 18.094 26.516 1 98.25 349 ALA B O 1
ATOM 5666 N N . GLU B 1 350 ? -3.238 20.094 26.953 1 98.19 350 GLU B N 1
ATOM 5667 C CA . GLU B 1 350 ? -4.059 19.547 28.031 1 98.19 350 GLU B CA 1
ATOM 5668 C C . GLU B 1 350 ? -5.07 18.531 27.5 1 98.19 350 GLU B C 1
ATOM 5670 O O . GLU B 1 350 ? -5.254 17.469 28.094 1 98.19 350 GLU B O 1
ATOM 5675 N N . GLN B 1 351 ? -5.691 18.859 26.438 1 98.31 351 GLN B N 1
ATOM 5676 C CA . GLN B 1 351 ? -6.664 17.969 25.828 1 98.31 351 GLN B CA 1
ATOM 5677 C C . GLN B 1 351 ? -6.004 16.672 25.359 1 98.31 351 GLN B C 1
ATOM 5679 O O . GLN B 1 351 ? -6.555 15.586 25.547 1 98.31 351 GLN B O 1
ATOM 5684 N N . THR B 1 352 ? -4.816 16.797 24.734 1 98.56 352 THR B N 1
ATOM 5685 C CA . THR B 1 352 ? -4.094 15.633 24.234 1 98.56 352 THR B CA 1
ATOM 5686 C C . THR B 1 352 ? -3.648 14.734 25.375 1 98.56 352 THR B C 1
ATOM 5688 O O . THR B 1 352 ? -3.738 13.508 25.281 1 98.56 352 THR B O 1
ATOM 5691 N N . ALA B 1 353 ? -3.162 15.359 26.5 1 98.5 353 ALA B N 1
ATOM 5692 C CA . ALA B 1 353 ? -2.775 14.602 27.688 1 98.5 353 ALA B CA 1
ATOM 5693 C C . ALA B 1 353 ? -3.947 13.789 28.219 1 98.5 353 ALA B C 1
ATOM 5695 O O . ALA B 1 353 ? -3.77 12.641 28.656 1 98.5 353 ALA B O 1
ATOM 5696 N N . ALA B 1 354 ? -5.121 14.359 28.188 1 98.19 354 ALA B N 1
ATOM 5697 C CA . ALA B 1 354 ? -6.316 13.664 28.656 1 98.19 354 ALA B CA 1
ATOM 5698 C C . ALA B 1 354 ? -6.605 12.438 27.797 1 98.19 354 ALA B C 1
ATOM 5700 O O . ALA B 1 354 ? -7.082 11.414 28.297 1 98.19 354 ALA B O 1
ATOM 5701 N N . VAL B 1 355 ? -6.328 12.547 26.5 1 98.31 355 VAL B N 1
ATOM 5702 C CA . VAL B 1 355 ? -6.527 11.422 25.594 1 98.31 355 VAL B CA 1
ATOM 5703 C C . VAL B 1 355 ? -5.566 10.289 25.953 1 98.31 355 VAL B C 1
ATOM 5705 O O . VAL B 1 355 ? -5.949 9.117 25.938 1 98.31 355 VAL B O 1
ATOM 5708 N N . TYR B 1 356 ? -4.285 10.656 26.266 1 98.38 356 TYR B N 1
ATOM 5709 C CA . TYR B 1 356 ? -3.309 9.656 26.656 1 98.38 356 TYR B CA 1
ATOM 5710 C C . TYR B 1 356 ? -3.758 8.93 27.922 1 98.38 356 TYR B C 1
ATOM 5712 O O . TYR B 1 356 ? -3.654 7.707 28.016 1 98.38 356 TYR B O 1
ATOM 5720 N N . GLU B 1 357 ? -4.273 9.648 28.875 1 97.5 357 GLU B N 1
ATOM 5721 C CA . GLU B 1 357 ? -4.727 9.062 30.125 1 97.5 357 GLU B CA 1
ATOM 5722 C C . GLU B 1 357 ? -5.898 8.109 29.906 1 97.5 357 GLU B C 1
ATOM 5724 O O . GLU B 1 357 ? -5.953 7.035 30.5 1 97.5 357 GLU B O 1
ATOM 5729 N N . LYS B 1 358 ? -6.773 8.547 29.047 1 96.44 358 LYS B N 1
ATOM 5730 C CA . LYS B 1 358 ? -7.902 7.688 28.688 1 96.44 358 LYS B CA 1
ATOM 5731 C C . LYS B 1 358 ? -7.43 6.414 28 1 96.44 358 LYS B C 1
ATOM 5733 O O . LYS B 1 358 ? -7.926 5.324 28.297 1 96.44 358 LYS B O 1
ATOM 5738 N N . CYS B 1 359 ? -6.5 6.594 27.094 1 96.06 359 CYS B N 1
ATOM 5739 C CA . CYS B 1 359 ? -5.984 5.492 26.281 1 96.06 359 CYS B CA 1
ATOM 5740 C C . CYS B 1 359 ? -5.281 4.461 27.156 1 96.06 359 CYS B C 1
ATOM 5742 O O . CYS B 1 359 ? -5.344 3.262 26.891 1 96.06 359 CYS B O 1
ATOM 5744 N N . ALA B 1 360 ? -4.582 4.914 28.203 1 93.19 360 ALA B N 1
ATOM 5745 C CA . ALA B 1 360 ? -3.775 4.059 29.062 1 93.19 360 ALA B CA 1
ATOM 5746 C C . ALA B 1 360 ? -4.66 3.219 29.984 1 93.19 360 ALA B C 1
ATOM 5748 O O . ALA B 1 360 ? -4.223 2.189 30.5 1 93.19 360 ALA B O 1
ATOM 5749 N N . LYS B 1 361 ? -5.809 3.625 30.156 1 86.81 361 LYS B N 1
ATOM 5750 C CA . LYS B 1 361 ? -6.707 2.881 31.031 1 86.81 361 LYS B CA 1
ATOM 5751 C C . LYS B 1 361 ? -7.18 1.591 30.375 1 86.81 361 LYS B C 1
ATOM 5753 O O . LYS B 1 361 ? -7.398 1.556 29.156 1 86.81 361 LYS B O 1
ATOM 5758 N N . PRO B 1 362 ? -7.125 0.471 31.125 1 75.69 362 PRO B N 1
ATOM 5759 C CA . PRO B 1 362 ? -7.617 -0.791 30.578 1 75.69 362 PRO B CA 1
ATOM 5760 C C . PRO B 1 362 ? -9.07 -0.704 30.109 1 75.69 362 PRO B C 1
ATOM 5762 O O . PRO B 1 362 ? -9.875 0.007 30.719 1 75.69 362 PRO B O 1
ATOM 5765 N N . ARG B 1 363 ? -9.305 -0.94 28.844 1 64 363 ARG B N 1
ATOM 5766 C CA . ARG B 1 363 ? -10.695 -0.979 28.406 1 64 363 ARG B CA 1
ATOM 5767 C C . ARG B 1 363 ? -11.477 -2.035 29.172 1 64 363 ARG B C 1
ATOM 5769 O O . ARG B 1 363 ? -10.992 -3.146 29.391 1 64 363 ARG B O 1
ATOM 5776 N N . PRO B 1 364 ? -12.727 -1.625 29.656 1 47.19 364 PRO B N 1
ATOM 5777 C CA . PRO B 1 364 ? -13.516 -2.682 30.281 1 47.19 364 PRO B CA 1
ATOM 5778 C C . PRO B 1 364 ? -13.75 -3.875 29.359 1 47.19 364 PRO B C 1
ATOM 5780 O O . PRO B 1 364 ? -13.82 -3.711 28.141 1 47.19 364 PRO B O 1
ATOM 5783 N N . GLU B 1 365 ? -13.203 -5.035 29.594 1 39.28 365 GLU B N 1
ATOM 5784 C CA . GLU B 1 365 ? -13.5 -6.258 28.859 1 39.28 365 GLU B CA 1
ATOM 5785 C C . GLU B 1 365 ? -14.922 -6.238 28.297 1 39.28 365 GLU B C 1
ATOM 5787 O O . GLU B 1 365 ? -15.883 -6.008 29.047 1 39.28 365 GLU B O 1
ATOM 5792 N N . ARG B 1 366 ? -15.094 -5.895 27.016 1 30.47 366 ARG B N 1
ATOM 5793 C CA . ARG B 1 366 ? -16.422 -6.266 26.531 1 30.47 366 ARG B CA 1
ATOM 5794 C C . ARG B 1 366 ? -16.516 -7.77 26.297 1 30.47 366 ARG B C 1
ATOM 5796 O O . ARG B 1 366 ? -15.609 -8.375 25.734 1 30.47 366 ARG B O 1
#

Radius of gyration: 30.93 Å; Cα contacts (8 Å, |Δi|>4): 1472; chains: 2; bounding box: 46×90×74 Å

Foldseek 3Di:
DEEEEAADQDDDPFADDVRVQCNLQVLLLLVVPYAYEYEHEPLRDDDDDQDDNRYGYHYDYADPPPLRGRQVSLVVSLVVCVVVVGQEYEYEELLSLLCLVVSVVSPHAYEYEHFFQCLVAPPDDPVSSVSSVNSNQSNLPRHLAYEYAFVVVQVVSCVPPVRNHYHHAHAADDAADQAADVVLCVVLPHDFLQEEEEEHEQGVQQVVVLVLLLQLPAPSVRGAYEYEEYHSDDDPRRVVSVVSCVVSVHRYPYHDDDRSVSNCLLRYQEYEGLGNDGRADRRVLHSVSSQHQAAYEPDPNVVRLPDDPLNYDHRPPSNRSSVSSNVSSPDPRDGHHDDRVSRHSSVSSVSVSVSVVVSSDDDDDD/DEEEEAADQDDDPFADDVRVQCNLQVLLLLVVPYAYEYEHEPLRDDDDDQDDNRYGYHYDYADPDPLRGRQVSLVVSLVVCVVVVGQEYEYEELLSLLCLVVSVVSPHAYEYEHFFQCLVAPPDDPVSSVSSVNSNQSNLPRHLAYEYAFVVVQVVSCVPPVRNHYHHAHAADDAADQAADVVLCVVLPHDFLQEEEEEHEQGVQQVVVLVLLLQLPAPSVRGAYEYEEYHSDDDPRRVVSVVSCVVSVHRYPYHDDDRSVSNCLLRYQEYEGLGNDGRADRRVLHSVSSQHQAAYEPDPNVVRLVDDPLNYDHRPPSNRSSVSSNVSSPDPRDGHHDDRVSRHSSVSSVSVSVSVVVSSDDDDDD

InterPro domains:
  IPR001296 Glycosyl transferase, family 1 [PF00534] (186-332)
  IPR028098 Glycosyltransferase subfamily 4-like, N-terminal domain [PF13439] (15-173)
  IPR050194 Glycosyltransferase group 1 [PTHR45947] (10-365)

Secondary structure (DSSP, 8-state):
-EEEEESS--SSS--SHHHHHHHHHHHHHHHTT-EEEEEEEGGG--S--SEETTEEEEEE---S-HHHHHHHHHHHHHHHHHHTT-SEEEEESTTGGGGHHHHHHTT-EEEEEE---GGGSTT--HHHHHHHHHHHHHHHHH-SEEEESSHHHHHHHHHHH----EEE-----PPP-----HHHHHHHT--TT-EEEEES---GGG-HHHHHHHHHTS--TT-EEEEE---SS--HHHHHHHHHHHHTT-EEEES--HHHHHHHHHH-SEEEE--S--SS-HHHHHHHHTT--EEEE--HHHHTT---GGGEE-TT-HHHHHHHHHHHHHSPP-------GGG-HHHHHHHHHHHHHHHHSPP---/-EEEEESSS-SSS--SHHHHHHHHHHHHHHHTT-EEEEEEEGGG--S--SEETTEEEEEE---S-HHHHHHHHHHHHHHHHHHTT-SEEEEESTTGGGGHHHHHHTT-EEEEEE---GGGSTT--HHHHHHHHHHHHHHHHH-SEEEESSHHHHHHHHHHH----EEE-----PPP-----HHHHHHHT--TT-EEEEES---GGG-HHHHHHHHHTS--TT-EEEEE---SS--HHHHHHHHHHHHTT-EEEES--HHHHHHHHHH-SEEEE--S--SS-HHHHHHHHTT--EEEE--HHHHTT---GGGEE-TT-HHHHHHHHHHHHHSPP-------GGG-HHHHHHHHHHHHHHHHSPP---

Sequence (732 aa):
MKIVVTGTRGIPGIMGGVETHCEELFPRIARKGFDVTVIRRKSYVHDTLRQYEGITLVDLATPKKKSFEAIVHTFRAVLEAKKLKAEIIHIHAVGPALLTPVARLLGLKVVFTHHGPDYDRDKWGAAAKTVLRLGEMMGARFANEIIVISNVINDMLIRKYHRKECHLIYNGVPAPQIVDFPEYLEETGVEKGKYIFSMCRFVPEKNLHHLIEAFSKTDNKGCRLVLAGDTDFEDEYSAGLKKYAREQGVVLTGFIKGKKLHALLTHARCFVLPSSHEGLPIALLEAMSYRLPVIVSDIPANLEVGLEKEAYFPVGDIAALAQKLQQNIDAPYRQKEYPMEKYDWDAIAEQTAAVYEKCAKPRPERMKIVVTGTRGIPGIMGGVETHCEELFPRIARKGFDVTVIRRKSYVHDTLRQYEGITLVDLATPKKKSFEAIVHTFRAVLEAKKLKAEIIHIHAVGPALLTPVARLLGLKVVFTHHGPDYDRDKWGAAAKTVLRLGEMMGARFANEIIVISNVINDMLIRKYHRKECHLIYNGVPAPQIVDFPEYLEETGVEKGKYIFSMCRFVPEKNLHHLIEAFSKTDNKGCRLVLAGDTDFEDEYSAGLKKYAREQGVVLTGFIKGKKLHALLTHARCFVLPSSHEGLPIALLEAMSYRLPVIVSDIPANLEVGLEKEAYFPVGDIAALAQKLQQNIDAPYRQKEYPMEKYDWDAIAEQTAAVYEKCAKPRPER

Organism: NCBI:txid214856

pLDDT: mean 92.71, std 9.56, range [30.19, 98.88]